Protein AF-A0A4P9ZA96-F1 (afdb_monomer)

Organism: NCBI:txid27322

Radius of gyration: 20.65 Å; Cα contacts (8 Å, |Δi|>4): 588; chains: 1; bounding box: 55×44×56 Å

InterPro domains:
  IPR009075 Acyl-CoA dehydrogenase/oxidase, C-terminal [PF00441] (233-325)
  IPR009100 Acyl-CoA dehydrogenase/oxidase, N-terminal and middle domain superfamily [SSF56645] (12-216)
  IPR013786 Acyl-CoA dehydrogenase/oxidase, N-terminal [PF02771] (22-122)
  IPR036250 Acyl-CoA dehydrogenase-like, C-terminal [SSF47203] (232-332)
  IPR037069 Acyl-CoA dehydrogenase/oxidase, N-terminal domain superfamily [G3DSA:1.10.540.10] (9-124)
  IPR046373 Acyl-CoA oxidase/dehydrogenase, middle domain superfamily [G3DSA:2.40.110.10] (144-220)

Mean predicted aligned error: 9.17 Å

Structure (mmCIF, N/CA/C/O backbone):
data_AF-A0A4P9ZA96-F1
#
_entry.id   AF-A0A4P9ZA96-F1
#
loop_
_atom_site.group_PDB
_atom_site.id
_atom_site.type_symbol
_atom_site.label_atom_id
_atom_site.label_alt_id
_atom_site.label_comp_id
_atom_site.label_asym_id
_atom_site.label_entity_id
_atom_site.label_seq_id
_atom_site.pdbx_PDB_ins_code
_atom_site.Cartn_x
_atom_site.Cartn_y
_atom_site.Cartn_z
_atom_site.occupancy
_atom_site.B_iso_or_equiv
_atom_site.auth_seq_id
_atom_site.auth_comp_id
_atom_site.auth_asym_id
_atom_site.auth_atom_id
_atom_site.pdbx_PDB_model_num
ATOM 1 N N . MET A 1 1 ? -19.018 6.480 16.656 1.00 56.66 1 MET A N 1
ATOM 2 C CA . MET A 1 1 ? -18.433 7.708 16.069 1.00 56.66 1 MET A CA 1
ATOM 3 C C . MET A 1 1 ? -16.968 7.413 15.800 1.00 56.66 1 MET A C 1
ATOM 5 O O . MET A 1 1 ? -16.338 6.853 16.686 1.00 56.66 1 MET A O 1
ATOM 9 N N . TYR A 1 2 ? -16.464 7.694 14.596 1.00 69.62 2 TYR A N 1
ATOM 10 C CA . TYR A 1 2 ? -15.054 7.450 14.264 1.00 69.62 2 TYR A CA 1
ATOM 11 C C . TYR A 1 2 ? -14.137 8.313 15.151 1.00 69.62 2 TYR A C 1
ATOM 13 O O . TYR A 1 2 ? -14.515 9.463 15.413 1.00 69.62 2 TYR A O 1
ATOM 21 N N . PRO A 1 3 ? -12.987 7.802 15.632 1.00 76.50 3 PRO A N 1
ATOM 22 C CA . PRO A 1 3 ? -12.114 8.569 16.513 1.00 76.50 3 PRO A CA 1
ATOM 23 C C . PRO A 1 3 ? -11.642 9.871 15.842 1.00 76.50 3 PRO A C 1
ATOM 25 O O . PRO A 1 3 ? -11.448 9.905 14.625 1.00 76.50 3 PRO A O 1
ATOM 28 N N . PRO A 1 4 ? -11.498 10.973 16.598 1.00 85.06 4 PRO A N 1
ATOM 29 C CA . PRO A 1 4 ? -10.864 12.181 16.092 1.00 85.06 4 PRO A CA 1
ATOM 30 C C . PRO A 1 4 ? -9.347 11.984 15.962 1.00 85.06 4 PRO A C 1
ATOM 32 O O . PRO A 1 4 ? -8.766 11.074 16.553 1.00 85.06 4 PRO A O 1
ATOM 35 N N . ILE A 1 5 ? -8.693 12.896 15.242 1.00 87.31 5 ILE A N 1
ATOM 36 C CA . ILE A 1 5 ? -7.228 12.945 15.169 1.00 87.31 5 ILE A CA 1
ATOM 37 C C . ILE A 1 5 ? -6.672 13.089 16.593 1.00 87.31 5 ILE A C 1
ATOM 39 O O . ILE A 1 5 ? -7.161 13.952 17.334 1.00 87.31 5 ILE A O 1
ATOM 43 N N . PRO A 1 6 ? -5.652 12.306 16.995 1.00 92.06 6 PRO A N 1
ATOM 44 C CA . PRO A 1 6 ? -5.123 12.408 18.346 1.00 92.06 6 PRO A CA 1
ATOM 45 C C . PRO A 1 6 ? -4.593 13.817 18.620 1.00 92.06 6 PRO A C 1
ATOM 47 O O . PRO A 1 6 ? -3.881 14.396 17.797 1.00 92.06 6 PRO A O 1
ATOM 50 N N . ALA A 1 7 ? -4.917 14.363 19.795 1.00 93.12 7 ALA A N 1
ATOM 51 C CA . ALA A 1 7 ? -4.727 15.782 20.113 1.00 93.12 7 ALA A CA 1
ATOM 52 C C . ALA A 1 7 ? -3.290 16.291 19.887 1.00 93.12 7 ALA A C 1
ATOM 54 O O . ALA A 1 7 ? -3.093 17.414 19.434 1.00 93.12 7 ALA A O 1
ATOM 55 N N . ILE A 1 8 ? -2.281 15.447 20.123 1.00 95.31 8 ILE A N 1
ATOM 56 C CA . ILE A 1 8 ? -0.861 15.775 19.911 1.00 95.31 8 ILE A CA 1
ATOM 57 C C . ILE A 1 8 ? -0.501 16.063 18.438 1.00 95.31 8 ILE A C 1
ATOM 59 O O . ILE A 1 8 ? 0.518 16.696 18.155 1.00 95.31 8 ILE A O 1
ATOM 63 N N . PHE A 1 9 ? -1.329 15.619 17.489 1.00 94.69 9 PHE A N 1
ATOM 64 C CA . PHE A 1 9 ? -1.164 15.881 16.060 1.00 94.69 9 PHE A CA 1
ATOM 65 C C . PHE A 1 9 ? -2.109 16.970 15.540 1.00 94.69 9 PHE A C 1
ATOM 67 O O . PHE A 1 9 ? -1.958 17.359 14.388 1.00 94.69 9 PHE A O 1
ATOM 74 N N . ALA A 1 10 ? -3.035 17.499 16.351 1.00 91.31 10 ALA A N 1
ATOM 75 C CA . ALA A 1 10 ? -4.055 18.449 15.895 1.00 91.31 10 ALA A CA 1
ATOM 76 C C . ALA A 1 10 ? -3.451 19.705 15.240 1.00 91.31 10 ALA A C 1
ATOM 78 O O . ALA A 1 10 ? -3.876 20.108 14.162 1.00 91.31 10 ALA A O 1
ATOM 79 N N . GLU A 1 11 ? -2.396 20.269 15.831 1.00 93.12 11 GLU A N 1
ATOM 80 C CA . GLU A 1 11 ? -1.694 21.447 15.292 1.00 93.12 11 GLU A CA 1
ATOM 81 C C . GLU A 1 11 ? -0.844 21.147 14.045 1.00 93.12 11 GLU A C 1
ATOM 83 O O . GLU A 1 11 ? -0.317 22.057 13.409 1.00 93.12 11 GLU A O 1
ATOM 88 N N . LYS A 1 12 ? -0.684 19.869 13.685 1.00 93.00 12 LYS A N 1
ATOM 89 C CA . LYS A 1 12 ? 0.083 19.427 12.511 1.00 93.00 12 LYS A CA 1
ATOM 90 C C . LYS A 1 12 ? -0.802 19.218 11.283 1.00 93.00 12 LYS A C 1
ATOM 92 O O . LYS A 1 12 ? -0.295 18.839 10.232 1.00 93.00 12 LYS A O 1
ATOM 97 N N . ILE A 1 13 ? -2.106 19.445 11.423 1.00 93.25 13 ILE A N 1
ATOM 98 C CA . ILE A 1 13 ? -3.091 19.310 10.357 1.00 93.25 13 ILE A CA 1
ATOM 99 C C . ILE A 1 13 ? -3.359 20.683 9.755 1.00 93.25 13 ILE A C 1
ATOM 101 O O . ILE A 1 13 ? -3.811 21.600 10.440 1.00 93.25 13 ILE A O 1
ATOM 105 N N . SER A 1 14 ? -3.107 20.833 8.457 1.00 92.75 14 SER A N 1
ATOM 106 C CA . SER A 1 14 ? -3.454 22.058 7.745 1.00 92.75 14 SER A CA 1
ATOM 107 C C . SER A 1 14 ? -4.975 22.206 7.576 1.00 92.75 14 SER A C 1
ATOM 109 O O . SER A 1 14 ? -5.697 21.206 7.515 1.00 92.75 14 SER A O 1
ATOM 111 N N . PRO A 1 15 ? -5.493 23.438 7.403 1.00 90.81 15 PRO A N 1
ATOM 112 C CA . PRO A 1 15 ? -6.904 23.650 7.072 1.00 90.81 15 PRO A CA 1
ATOM 113 C C . PRO A 1 15 ? -7.349 22.902 5.806 1.00 90.81 15 PRO A C 1
ATOM 115 O O . PRO A 1 15 ? -8.464 22.387 5.749 1.00 90.81 15 PRO A O 1
ATOM 118 N N . ALA A 1 16 ? -6.462 22.796 4.810 1.00 88.69 16 ALA A N 1
ATOM 119 C CA . ALA A 1 16 ? -6.721 22.047 3.583 1.00 88.69 16 ALA A CA 1
ATOM 120 C C . ALA A 1 16 ? -6.867 20.540 3.853 1.00 88.69 16 ALA A C 1
ATOM 122 O O . ALA A 1 16 ? -7.801 19.912 3.350 1.00 88.69 16 ALA A O 1
ATOM 123 N N . ALA A 1 17 ? -5.994 19.962 4.685 1.00 89.81 17 ALA A N 1
ATOM 124 C CA . ALA A 1 17 ? -6.117 18.567 5.096 1.00 89.81 17 ALA A CA 1
ATOM 125 C C . ALA A 1 17 ? -7.371 18.326 5.942 1.00 89.81 17 ALA A C 1
ATOM 127 O O . ALA A 1 17 ? -8.047 17.328 5.728 1.00 89.81 17 ALA A O 1
ATOM 128 N N . ALA A 1 18 ? -7.736 19.251 6.835 1.00 89.06 18 ALA A N 1
ATOM 129 C CA . ALA A 1 18 ? -8.959 19.154 7.632 1.00 89.06 18 ALA A CA 1
ATOM 130 C C . ALA A 1 18 ? -10.232 19.099 6.766 1.00 89.06 18 ALA A C 1
ATOM 132 O O . ALA A 1 18 ? -11.093 18.251 7.002 1.00 89.06 18 ALA A O 1
ATOM 133 N N . ALA A 1 19 ? -10.331 19.955 5.742 1.00 87.12 19 ALA A N 1
ATOM 134 C CA . ALA A 1 19 ? -11.425 19.902 4.771 1.00 87.12 19 ALA A CA 1
ATOM 135 C C . ALA A 1 19 ? -11.422 18.570 4.001 1.00 87.12 19 ALA A C 1
ATOM 137 O O . ALA A 1 19 ? -12.429 17.868 3.952 1.00 87.12 19 ALA A O 1
ATOM 138 N N . THR A 1 20 ? -10.249 18.162 3.514 1.00 86.25 20 THR A N 1
ATOM 139 C CA . THR A 1 20 ? -10.085 16.907 2.768 1.00 86.25 20 THR A CA 1
ATOM 140 C C . THR A 1 20 ? -10.403 15.676 3.622 1.00 86.25 20 THR A C 1
ATOM 142 O O . THR A 1 20 ? -10.914 14.689 3.105 1.00 86.25 20 THR A O 1
ATOM 145 N N . PHE A 1 21 ? -10.159 15.704 4.936 1.00 87.44 21 PHE A N 1
ATOM 146 C CA . PHE A 1 21 ? -10.568 14.625 5.837 1.00 87.44 21 PHE A CA 1
ATOM 147 C C . PHE A 1 21 ? -12.080 14.469 5.901 1.00 87.44 21 PHE A C 1
ATOM 149 O O . PHE A 1 21 ? -12.567 13.339 5.900 1.00 87.44 21 PHE A O 1
ATOM 156 N N . ALA A 1 22 ? -12.818 15.579 5.957 1.00 84.94 22 ALA A N 1
ATOM 157 C CA . ALA A 1 22 ? -14.273 15.537 5.949 1.00 84.94 22 ALA A CA 1
ATOM 158 C C . ALA A 1 22 ? -14.790 14.934 4.634 1.00 84.94 22 ALA A C 1
ATOM 160 O O . ALA A 1 22 ? -15.628 14.034 4.678 1.00 84.94 22 ALA A O 1
ATOM 161 N N . ASP A 1 23 ? -14.219 15.350 3.501 1.00 84.00 23 ASP A N 1
ATOM 162 C CA . ASP A 1 23 ? -14.572 14.832 2.175 1.00 84.00 23 ASP A CA 1
ATOM 163 C C . ASP A 1 23 ? -14.202 13.352 2.015 1.00 84.00 23 ASP A C 1
ATOM 165 O O . ASP A 1 23 ? -15.006 12.555 1.537 1.00 84.00 23 ASP A O 1
ATOM 169 N N . CYS A 1 24 ? -13.008 12.955 2.465 1.00 84.19 24 CYS A N 1
ATOM 170 C CA . CYS A 1 24 ? -12.539 11.571 2.447 1.00 84.19 24 CYS A CA 1
ATOM 171 C C . CYS A 1 24 ? -13.438 10.675 3.304 1.00 84.19 24 CYS A C 1
ATOM 173 O O . CYS A 1 24 ? -13.851 9.602 2.864 1.00 84.19 24 CYS A O 1
ATOM 175 N N . ARG A 1 25 ? -13.798 11.133 4.509 1.00 85.81 25 ARG A N 1
ATOM 176 C CA . ARG A 1 25 ? -14.726 10.414 5.382 1.00 85.81 25 ARG A CA 1
ATOM 177 C C . ARG A 1 25 ? -16.093 10.260 4.721 1.00 85.81 25 ARG A C 1
ATOM 179 O O . ARG A 1 25 ? -16.584 9.140 4.667 1.00 85.81 25 ARG A O 1
ATOM 186 N N . ALA A 1 26 ? -16.672 11.343 4.201 1.00 85.25 26 ALA A N 1
ATOM 187 C CA . ALA A 1 26 ? -17.969 11.305 3.528 1.00 85.25 26 ALA A CA 1
ATOM 188 C C . ALA A 1 26 ? -17.939 10.390 2.296 1.00 85.25 26 ALA A C 1
ATOM 190 O O . ALA A 1 26 ? -18.833 9.579 2.099 1.00 85.25 26 ALA A O 1
ATOM 191 N N . PHE A 1 27 ? -16.875 10.437 1.494 1.00 82.19 27 PHE A N 1
ATOM 192 C CA . PHE A 1 27 ? -16.719 9.539 0.352 1.00 82.19 27 PHE A CA 1
ATOM 193 C C . PHE A 1 27 ? -16.692 8.066 0.763 1.00 82.19 27 PHE A C 1
ATOM 195 O O . PHE A 1 27 ? -17.396 7.248 0.171 1.00 82.19 27 PHE A O 1
ATOM 202 N N . VAL A 1 28 ? -15.909 7.725 1.788 1.00 84.06 28 VAL A N 1
ATOM 203 C CA . VAL A 1 28 ? -15.823 6.344 2.266 1.00 84.06 28 VAL A CA 1
ATOM 204 C C . VAL A 1 28 ? -17.154 5.889 2.864 1.00 84.06 28 VAL A C 1
ATOM 206 O O . VAL A 1 28 ? -17.615 4.796 2.548 1.00 84.06 28 VAL A O 1
ATOM 209 N N . GLU A 1 29 ? -17.772 6.708 3.716 1.00 85.19 29 GLU A N 1
ATOM 210 C CA . GLU A 1 29 ? -18.990 6.348 4.451 1.00 85.19 29 GLU A CA 1
ATOM 211 C C . GLU A 1 29 ? -20.236 6.322 3.564 1.00 85.19 29 GLU A C 1
ATOM 213 O O . GLU A 1 29 ? -21.010 5.369 3.639 1.00 85.19 29 GLU A O 1
ATOM 218 N N . ASP A 1 30 ? -20.395 7.310 2.685 1.00 83.38 30 ASP A N 1
ATOM 219 C CA . ASP A 1 30 ? -21.616 7.491 1.898 1.00 83.38 30 ASP A CA 1
ATOM 220 C C . ASP A 1 30 ? -21.543 6.821 0.520 1.00 83.38 30 ASP A C 1
ATOM 222 O O . ASP A 1 30 ? -22.574 6.645 -0.131 1.00 83.38 30 ASP A O 1
ATOM 226 N N . TYR A 1 31 ? -20.341 6.472 0.043 1.00 77.38 31 TYR A N 1
ATOM 227 C CA . TYR A 1 31 ? -20.145 5.961 -1.315 1.00 77.38 31 TYR A CA 1
ATOM 228 C C . TYR A 1 31 ? -19.420 4.615 -1.354 1.00 77.38 31 TYR A C 1
ATOM 230 O O . TYR A 1 31 ? -19.970 3.651 -1.883 1.00 77.38 31 TYR A O 1
ATOM 238 N N . CYS A 1 32 ? -18.221 4.513 -0.776 1.00 80.81 32 CYS A N 1
ATOM 239 C CA . CYS A 1 32 ? -17.407 3.299 -0.891 1.00 80.81 32 CYS A CA 1
ATOM 240 C C . CYS A 1 32 ? -17.970 2.123 -0.084 1.00 80.81 32 CYS A C 1
ATOM 242 O O . CYS A 1 32 ? -18.198 1.051 -0.636 1.00 80.81 32 CYS A O 1
ATOM 244 N N . LEU A 1 33 ? -18.261 2.315 1.208 1.00 80.56 33 LEU A N 1
ATOM 245 C CA . LEU A 1 33 ? -18.786 1.241 2.060 1.00 80.56 33 LEU A CA 1
ATOM 246 C C . LEU A 1 33 ? -20.130 0.678 1.556 1.00 80.56 33 LEU A C 1
ATOM 248 O O . LEU A 1 33 ? -20.271 -0.547 1.528 1.00 80.56 33 LEU A O 1
ATOM 252 N N . PRO A 1 34 ? -21.104 1.499 1.107 1.00 82.00 34 PRO A N 1
ATOM 253 C CA . PRO A 1 34 ? -22.305 0.974 0.459 1.00 82.00 34 PRO A CA 1
ATOM 254 C C . PRO A 1 34 ? -22.001 0.219 -0.843 1.00 82.00 34 PRO A C 1
ATOM 256 O O . PRO A 1 34 ? -22.600 -0.829 -1.100 1.00 82.00 34 PRO A O 1
ATOM 259 N N . ALA A 1 35 ? -21.057 0.723 -1.647 1.00 76.94 35 ALA A N 1
ATOM 260 C CA . ALA A 1 35 ? -20.679 0.118 -2.920 1.00 76.94 35 ALA A CA 1
ATOM 261 C C . ALA A 1 35 ? -19.920 -1.205 -2.761 1.00 76.94 35 ALA A C 1
ATOM 263 O O . ALA A 1 35 ? -20.035 -2.045 -3.644 1.00 76.94 35 ALA A O 1
ATOM 264 N N . ASP A 1 36 ? -19.206 -1.439 -1.657 1.00 77.69 36 ASP A N 1
ATOM 265 C CA . ASP A 1 36 ? -18.396 -2.649 -1.457 1.00 77.69 36 ASP A CA 1
ATOM 266 C C . ASP A 1 36 ? -19.213 -3.936 -1.630 1.00 77.69 36 ASP A C 1
ATOM 268 O O . ASP A 1 36 ? -18.787 -4.863 -2.317 1.00 77.69 36 ASP A O 1
ATOM 272 N N . SER A 1 37 ? -20.415 -3.987 -1.049 1.00 74.25 37 SER A N 1
ATOM 273 C CA . SER A 1 37 ? -21.291 -5.161 -1.161 1.00 74.25 37 SER A CA 1
ATOM 274 C C . SER A 1 37 ? -21.760 -5.406 -2.598 1.00 74.25 37 SER A C 1
ATOM 276 O O . SER A 1 37 ? -21.775 -6.547 -3.058 1.00 74.25 37 SER A O 1
ATOM 278 N N . PHE A 1 38 ? -22.094 -4.333 -3.316 1.00 74.44 38 PHE A N 1
ATOM 279 C CA . PHE A 1 38 ? -22.538 -4.386 -4.702 1.00 74.44 38 PHE A CA 1
ATOM 280 C C . PHE A 1 38 ? -21.384 -4.763 -5.635 1.00 74.44 38 PHE A C 1
ATOM 282 O O . PHE A 1 38 ? -21.517 -5.703 -6.411 1.00 74.44 38 PHE A O 1
ATOM 289 N N . PHE A 1 39 ? -20.228 -4.115 -5.479 1.00 75.25 39 PHE A N 1
ATOM 290 C CA . PHE A 1 39 ? -18.995 -4.423 -6.196 1.00 75.25 39 PHE A CA 1
ATOM 291 C C . PHE A 1 39 ? -18.658 -5.909 -6.078 1.00 75.25 39 PHE A C 1
ATOM 293 O O . PHE A 1 39 ? -18.508 -6.585 -7.088 1.00 75.25 39 PHE A O 1
ATOM 300 N N . LEU A 1 40 ? -18.638 -6.455 -4.857 1.00 75.12 40 LEU A N 1
ATOM 301 C CA . LEU A 1 40 ? -18.326 -7.867 -4.628 1.00 75.12 40 LEU A CA 1
ATOM 302 C C . LEU A 1 40 ? -19.340 -8.828 -5.274 1.00 75.12 40 LEU A C 1
ATOM 304 O O . LEU A 1 40 ? -18.945 -9.909 -5.711 1.00 75.12 40 LEU A O 1
ATOM 308 N N . GLN A 1 41 ? -20.622 -8.451 -5.345 1.00 75.56 41 GLN A N 1
ATOM 309 C CA . GLN A 1 41 ? -21.673 -9.234 -6.013 1.00 75.56 41 GLN A CA 1
ATOM 310 C C . GLN A 1 41 ? -21.591 -9.169 -7.542 1.00 75.56 41 GLN A C 1
ATOM 312 O O . GLN A 1 41 ? -22.003 -10.115 -8.210 1.00 75.56 41 GLN A O 1
ATOM 317 N N . GLN A 1 42 ? -21.077 -8.071 -8.098 1.00 76.00 42 GLN A N 1
ATOM 318 C CA . GLN A 1 42 ? -20.905 -7.906 -9.541 1.00 76.00 42 GLN A CA 1
ATOM 319 C C . GLN A 1 42 ? -19.747 -8.731 -10.099 1.00 76.00 42 GLN A C 1
ATOM 321 O O . GLN A 1 42 ? -19.732 -9.015 -11.295 1.00 76.00 42 GLN A O 1
ATOM 326 N N . ILE A 1 43 ? -18.795 -9.140 -9.254 1.00 77.19 43 ILE A N 1
ATOM 327 C CA . ILE A 1 43 ? -17.678 -9.960 -9.707 1.00 77.19 43 ILE A CA 1
ATOM 328 C C . ILE A 1 43 ? -18.209 -11.336 -10.132 1.00 77.19 43 ILE A C 1
ATOM 330 O O . ILE A 1 43 ? -18.586 -12.164 -9.295 1.00 77.19 43 ILE A O 1
ATOM 334 N N . SER A 1 44 ? -18.177 -11.593 -11.440 1.00 79.25 44 SER A N 1
ATOM 335 C CA . SER A 1 44 ? -18.641 -12.841 -12.049 1.00 79.25 44 SER A CA 1
ATOM 336 C C . SER A 1 44 ? -18.019 -14.079 -11.395 1.00 79.25 44 SER A C 1
ATOM 338 O O . SER A 1 44 ? -16.857 -14.069 -10.996 1.00 79.25 44 SER A O 1
ATOM 340 N N . THR A 1 45 ? -18.773 -15.171 -11.276 1.00 80.88 45 THR A N 1
ATOM 341 C CA . THR A 1 45 ? -18.245 -16.476 -10.835 1.00 80.88 45 THR A CA 1
ATOM 342 C C . THR A 1 45 ? -17.601 -17.266 -11.975 1.00 80.88 45 THR A C 1
ATOM 344 O O . THR A 1 45 ? -16.949 -18.275 -11.717 1.00 80.88 45 THR A O 1
ATOM 347 N N . ASP A 1 46 ? -17.761 -16.809 -13.221 1.00 82.19 46 ASP A N 1
ATOM 348 C CA . ASP A 1 46 ? -17.096 -17.367 -14.397 1.00 82.19 46 ASP A CA 1
ATOM 349 C C . ASP A 1 46 ? -15.602 -16.992 -14.367 1.00 82.19 46 ASP A C 1
ATOM 351 O O . ASP A 1 46 ? -15.281 -15.799 -14.461 1.00 82.19 46 ASP A O 1
ATOM 355 N N . PRO A 1 47 ? -14.680 -17.974 -14.272 1.00 78.19 47 PRO A N 1
ATOM 356 C CA . PRO A 1 47 ? -13.243 -17.721 -14.223 1.00 78.19 47 PRO A CA 1
ATOM 357 C C . PRO A 1 47 ? -12.707 -16.854 -15.369 1.00 78.19 47 PRO A C 1
ATOM 359 O O . PRO A 1 47 ? -11.700 -16.180 -15.177 1.00 78.19 47 PRO A O 1
ATOM 362 N N . GLU A 1 48 ? -13.349 -16.838 -16.543 1.00 75.69 48 GLU A N 1
ATOM 363 C CA . GLU A 1 48 ? -12.887 -16.050 -17.695 1.00 75.69 48 GLU A CA 1
ATOM 364 C C . GLU A 1 48 ? -13.387 -14.597 -17.698 1.00 75.69 48 GLU A C 1
ATOM 366 O O . GLU A 1 48 ? -12.743 -13.721 -18.290 1.00 75.69 48 GLU A O 1
ATOM 371 N N . ARG A 1 49 ? -14.533 -14.326 -17.060 1.00 78.50 49 ARG A N 1
ATOM 372 C CA . ARG A 1 49 ? -15.174 -12.992 -17.032 1.00 78.50 49 ARG A CA 1
ATOM 373 C C . ARG A 1 49 ? -14.876 -12.218 -15.762 1.00 78.50 49 ARG A C 1
ATOM 375 O O . ARG A 1 49 ? -14.768 -10.997 -15.806 1.00 78.50 49 ARG A O 1
ATOM 382 N N . ARG A 1 50 ? -14.664 -12.937 -14.660 1.00 80.25 50 ARG A N 1
ATOM 383 C CA . ARG A 1 50 ? -14.348 -12.417 -13.323 1.00 80.25 50 ARG A CA 1
ATOM 384 C C . ARG A 1 50 ? -13.222 -11.372 -13.312 1.00 80.25 50 ARG A C 1
ATOM 386 O O . ARG A 1 50 ? -13.240 -10.471 -12.484 1.00 80.25 50 ARG A O 1
ATOM 393 N N . TRP A 1 51 ? -12.278 -11.465 -14.249 1.00 76.38 51 TRP A N 1
ATOM 394 C CA . TRP A 1 51 ? -11.120 -10.568 -14.375 1.00 76.38 51 TRP A CA 1
ATOM 395 C C . TRP A 1 51 ? -11.331 -9.374 -15.310 1.00 76.38 51 TRP A C 1
ATOM 397 O O . TRP A 1 51 ? -10.467 -8.516 -15.394 1.00 76.38 51 TRP A O 1
ATOM 407 N N . LYS A 1 52 ? -12.446 -9.316 -16.045 1.00 68.25 52 LYS A N 1
ATOM 408 C CA . LYS A 1 52 ? -12.692 -8.305 -17.090 1.00 68.25 52 LYS A CA 1
ATOM 409 C C . LYS A 1 52 ? -13.771 -7.295 -16.710 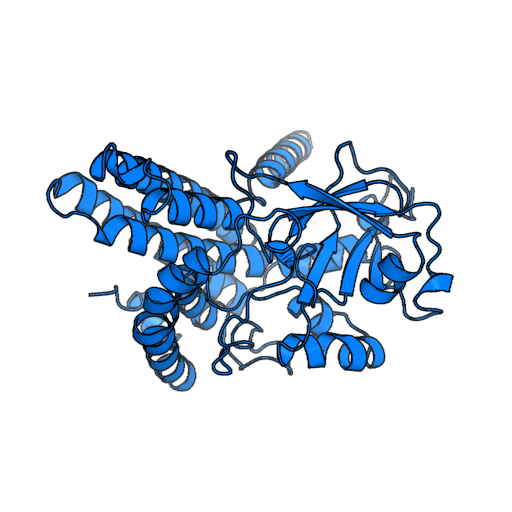1.00 68.25 52 LYS A C 1
ATOM 411 O O . LYS A 1 52 ? -13.929 -6.292 -17.396 1.00 68.25 52 LYS A O 1
ATOM 416 N N . GLU A 1 53 ? -14.523 -7.575 -15.652 1.00 55.91 53 GLU A N 1
ATOM 417 C CA . GLU A 1 53 ? -15.737 -6.854 -15.286 1.00 55.91 53 GLU A CA 1
ATOM 418 C C . GLU A 1 53 ? -15.597 -6.288 -13.869 1.00 55.91 53 GLU A C 1
ATOM 420 O O . GLU A 1 53 ? -15.931 -6.966 -12.902 1.00 55.91 53 GLU A O 1
ATOM 425 N N . ALA A 1 54 ? -15.108 -5.050 -13.743 1.00 53.34 54 ALA A N 1
ATOM 426 C CA . ALA A 1 54 ? -15.553 -4.141 -12.686 1.00 53.34 54 ALA A CA 1
ATOM 427 C C . ALA A 1 54 ? -15.139 -2.694 -12.997 1.00 53.34 54 ALA A C 1
ATOM 429 O O . ALA A 1 54 ? -13.951 -2.394 -13.098 1.00 53.34 54 ALA A O 1
ATOM 430 N N . ASP A 1 55 ? -16.116 -1.791 -13.069 1.00 50.16 55 ASP A N 1
ATOM 431 C CA . ASP A 1 55 ? -15.862 -0.357 -12.941 1.00 50.16 55 ASP A CA 1
ATOM 432 C C . ASP A 1 55 ? -15.906 -0.007 -11.450 1.00 50.16 55 ASP A C 1
ATOM 434 O O . ASP A 1 55 ? -16.966 -0.045 -10.821 1.00 50.16 55 ASP A O 1
ATOM 438 N N . ALA A 1 56 ? -14.757 0.329 -10.863 1.00 49.47 56 ALA A N 1
ATOM 439 C CA . ALA A 1 56 ? -14.729 0.952 -9.545 1.00 49.47 56 ALA A CA 1
ATOM 440 C C . ALA A 1 56 ? -15.036 2.454 -9.705 1.00 49.47 56 ALA A C 1
ATOM 442 O O . ALA A 1 56 ? -14.335 3.143 -10.452 1.00 49.47 56 ALA A O 1
ATOM 443 N N . PRO A 1 57 ? -16.052 3.009 -9.022 1.00 43.34 57 PRO A N 1
ATOM 444 C CA . PRO A 1 57 ? -16.338 4.435 -9.112 1.00 43.34 57 PRO A CA 1
ATOM 445 C C . PRO A 1 57 ? -15.177 5.281 -8.563 1.00 43.34 57 PRO A C 1
ATOM 447 O O . PRO A 1 57 ? -14.790 5.126 -7.404 1.00 43.34 57 PRO A O 1
ATOM 450 N N . SER A 1 58 ? -14.659 6.237 -9.341 1.00 50.47 58 SER A N 1
ATOM 451 C CA . SER A 1 58 ? -13.669 7.213 -8.864 1.00 50.47 58 SER A CA 1
ATOM 452 C C . SER A 1 58 ? -14.291 8.617 -8.756 1.00 50.47 58 SER A C 1
ATOM 454 O O . SER A 1 58 ? -14.869 9.144 -9.702 1.00 50.47 58 SER A O 1
ATOM 456 N N . ARG A 1 59 ? -14.208 9.254 -7.575 1.00 48.66 59 ARG A N 1
ATOM 457 C CA . ARG A 1 59 ? -14.659 10.650 -7.335 1.00 48.66 59 ARG A CA 1
ATOM 458 C C . ARG A 1 59 ? -13.505 11.666 -7.322 1.00 48.66 59 ARG A C 1
ATO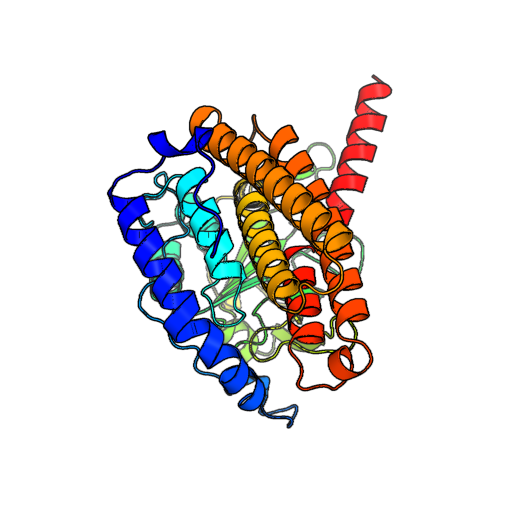M 460 O O . ARG A 1 59 ? -13.503 12.595 -6.526 1.00 48.66 59 ARG A O 1
ATOM 467 N N . GLY A 1 60 ? -12.473 11.480 -8.147 1.00 51.00 60 GLY A N 1
ATOM 468 C CA . GLY A 1 60 ? -11.316 12.394 -8.165 1.00 51.00 60 GLY A CA 1
ATOM 469 C C . GLY A 1 60 ? -10.441 12.363 -6.896 1.00 51.00 60 GLY A C 1
ATOM 470 O O . GLY A 1 60 ? -9.493 13.131 -6.782 1.00 51.00 60 GLY A O 1
ATOM 471 N N . LEU A 1 61 ? -10.697 11.439 -5.963 1.00 56.62 61 LEU A N 1
ATOM 472 C CA . LEU A 1 61 ? -9.911 11.215 -4.736 1.00 56.62 61 LEU A CA 1
ATOM 473 C C . LEU A 1 61 ? -8.714 10.268 -4.959 1.00 56.62 61 LEU A C 1
ATOM 475 O O . LEU A 1 61 ? -8.152 9.708 -4.018 1.00 56.62 61 LEU A O 1
ATOM 479 N N . TRP A 1 62 ? -8.330 10.078 -6.222 1.00 59.50 62 TRP A N 1
ATOM 480 C CA . TRP A 1 62 ? -7.342 9.097 -6.670 1.00 59.50 62 TRP A CA 1
ATOM 481 C C . TRP A 1 62 ? -5.893 9.497 -6.338 1.00 59.50 62 TRP A C 1
ATOM 483 O O . TRP A 1 62 ? -5.038 8.635 -6.174 1.00 59.50 62 TRP A O 1
ATOM 493 N N . ASN A 1 63 ? -5.616 10.793 -6.140 1.00 61.84 63 ASN A N 1
ATOM 494 C CA . ASN A 1 63 ? -4.252 11.328 -6.025 1.00 61.84 63 ASN A CA 1
ATOM 495 C C . ASN A 1 63 ? -3.973 12.103 -4.714 1.00 61.84 63 ASN A C 1
ATOM 497 O O . ASN A 1 63 ? -3.288 13.124 -4.694 1.00 61.84 63 ASN A O 1
ATOM 501 N N . MET A 1 64 ? -4.504 11.635 -3.581 1.00 63.22 64 MET A N 1
ATOM 502 C CA . MET A 1 64 ? -4.229 12.267 -2.273 1.00 63.22 64 MET A CA 1
ATOM 503 C C . MET A 1 64 ? -2.923 11.789 -1.620 1.00 63.22 64 MET A C 1
ATOM 505 O O . MET A 1 64 ? -2.477 12.363 -0.633 1.00 63.22 64 MET A O 1
ATOM 509 N N . PHE A 1 65 ? -2.317 10.723 -2.144 1.00 63.66 65 PHE A N 1
ATOM 510 C CA . PHE A 1 65 ? -1.281 9.960 -1.445 1.00 63.66 65 PHE A CA 1
ATOM 511 C C . PHE A 1 65 ? 0.148 10.415 -1.680 1.00 63.66 65 PHE A C 1
ATOM 513 O O . PHE A 1 65 ? 1.038 9.964 -0.960 1.00 63.66 65 PHE A O 1
ATOM 520 N N . LEU A 1 66 ? 0.390 11.234 -2.704 1.00 64.00 66 LEU A N 1
ATOM 521 C CA . LEU A 1 66 ? 1.705 11.795 -2.973 1.00 64.00 66 LEU A CA 1
ATOM 522 C C . LEU A 1 66 ? 1.978 12.920 -1.962 1.00 64.00 66 LEU A C 1
ATOM 524 O O . LEU A 1 66 ? 1.275 13.937 -1.993 1.00 64.00 66 LEU A O 1
ATOM 528 N N . PRO A 1 67 ? 2.988 12.772 -1.077 1.00 61.50 67 PRO A N 1
ATOM 529 C CA . PRO A 1 67 ? 3.314 13.813 -0.114 1.00 61.50 67 PRO A CA 1
ATOM 530 C C . PRO A 1 67 ? 3.689 15.144 -0.776 1.00 61.50 67 PRO A C 1
ATOM 532 O O . PRO A 1 67 ? 4.134 15.167 -1.922 1.00 61.50 67 PRO A O 1
ATOM 535 N N . ARG A 1 68 ? 3.643 16.243 -0.014 1.00 67.75 68 ARG A N 1
ATOM 536 C CA . ARG A 1 68 ? 3.985 17.617 -0.434 1.00 67.75 68 ARG A CA 1
ATOM 537 C C . ARG A 1 68 ? 5.334 17.762 -1.134 1.00 67.75 68 ARG A C 1
ATOM 539 O O . ARG A 1 68 ? 5.549 18.713 -1.878 1.00 67.75 68 ARG A O 1
ATOM 546 N N . LEU A 1 69 ? 6.248 16.832 -0.883 1.00 63.25 69 LEU A N 1
ATOM 547 C CA . LEU A 1 69 ? 7.548 16.771 -1.541 1.00 63.25 69 LEU A CA 1
ATOM 548 C C . LEU A 1 69 ? 7.438 16.575 -3.068 1.00 63.25 69 LEU A C 1
ATOM 550 O O . LEU A 1 69 ? 8.364 16.923 -3.797 1.00 63.25 69 LEU A O 1
ATOM 554 N N . TYR A 1 70 ? 6.325 16.026 -3.553 1.00 69.44 70 TYR A N 1
ATOM 555 C CA . TYR A 1 70 ? 6.100 15.704 -4.957 1.00 69.44 70 TYR A CA 1
ATOM 556 C C . TYR A 1 70 ? 5.190 16.741 -5.613 1.00 69.44 70 TYR A C 1
ATOM 558 O O . TYR A 1 70 ? 4.097 17.022 -5.125 1.00 69.44 70 TYR A O 1
ATOM 566 N N . LYS A 1 71 ? 5.638 17.298 -6.745 1.00 74.81 71 LYS A N 1
ATOM 567 C CA . LYS A 1 71 ? 4.909 18.349 -7.480 1.00 74.81 71 LYS A CA 1
ATOM 568 C C . LYS A 1 71 ? 3.560 17.867 -8.003 1.00 74.81 71 LYS A C 1
ATOM 570 O O . LYS A 1 71 ? 2.649 18.664 -8.171 1.00 74.81 71 LYS A O 1
ATOM 575 N N . GLU A 1 72 ? 3.474 16.577 -8.293 1.00 75.94 72 GLU A N 1
ATOM 576 C CA . GLU A 1 72 ? 2.300 15.924 -8.852 1.00 75.94 72 GLU A CA 1
ATOM 577 C C . GLU A 1 72 ? 1.268 15.529 -7.776 1.00 75.94 72 GLU A C 1
ATOM 579 O O . GLU A 1 72 ? 0.205 15.017 -8.118 1.00 75.94 72 GLU A O 1
ATOM 584 N N . GLY A 1 73 ? 1.570 15.731 -6.486 1.00 73.69 73 GLY A N 1
ATOM 585 C CA . GLY A 1 73 ? 0.707 15.346 -5.369 1.00 73.69 73 GLY A CA 1
ATOM 586 C C . GLY A 1 73 ? -0.190 16.454 -4.830 1.00 73.69 73 GLY A C 1
ATOM 587 O O . GLY A 1 73 ? 0.043 17.638 -5.054 1.00 73.69 73 GLY A O 1
ATOM 588 N N . ALA A 1 74 ? -1.186 16.063 -4.033 1.00 75.75 74 ALA A N 1
ATOM 589 C CA . ALA A 1 74 ? -2.145 16.977 -3.404 1.00 75.75 74 ALA A CA 1
ATOM 590 C C . ALA A 1 74 ? -1.551 17.887 -2.305 1.00 75.75 74 ALA A C 1
ATOM 592 O O . ALA A 1 74 ? -2.251 18.734 -1.757 1.00 75.75 74 ALA A O 1
ATOM 593 N N . GLY A 1 75 ? -0.261 17.747 -1.980 1.00 81.62 75 GLY A N 1
ATOM 594 C CA . GLY A 1 75 ? 0.427 18.685 -1.091 1.00 81.62 75 GLY A CA 1
ATOM 595 C C . GLY A 1 75 ? 0.396 18.330 0.399 1.00 81.62 75 GLY A C 1
ATOM 596 O O . GLY A 1 75 ? 0.783 19.170 1.210 1.00 81.62 75 GLY A O 1
ATOM 597 N N . PHE A 1 76 ? -0.026 17.118 0.767 1.00 88.50 76 PHE A N 1
ATOM 598 C CA . PHE A 1 76 ? -0.162 16.688 2.165 1.00 88.50 76 PHE A CA 1
ATOM 599 C C . PHE A 1 76 ? 1.140 16.146 2.767 1.00 88.50 76 PHE A C 1
ATOM 601 O O . PHE A 1 76 ? 1.992 15.589 2.080 1.00 88.50 76 PHE A O 1
ATOM 608 N N . THR A 1 77 ? 1.315 16.293 4.072 1.00 91.12 77 THR A N 1
ATOM 609 C CA . THR A 1 77 ? 2.369 15.623 4.851 1.00 91.12 77 THR A CA 1
ATOM 610 C C . THR A 1 77 ? 2.088 14.122 5.006 1.00 91.12 77 THR A C 1
ATOM 612 O O . THR A 1 77 ? 0.983 13.653 4.720 1.00 91.12 77 THR A O 1
ATOM 615 N N . ASN A 1 78 ? 3.068 13.342 5.482 1.00 90.19 78 ASN A N 1
ATOM 616 C CA . ASN A 1 78 ? 2.839 11.926 5.791 1.00 90.19 78 ASN A CA 1
ATOM 617 C C . ASN A 1 78 ? 1.846 11.760 6.950 1.00 90.19 78 ASN A C 1
ATOM 619 O O . ASN A 1 78 ? 1.080 10.800 6.948 1.00 90.19 78 ASN A O 1
ATOM 623 N N . VAL A 1 79 ? 1.836 12.677 7.928 1.00 93.44 79 VAL A N 1
ATOM 624 C CA . VAL A 1 79 ? 0.821 12.701 9.001 1.00 93.44 79 VAL A CA 1
ATOM 625 C C . VAL A 1 79 ? -0.576 12.888 8.417 1.00 93.44 79 VAL A C 1
ATOM 627 O O . VAL A 1 79 ? -1.476 12.101 8.708 1.00 93.44 79 VAL A O 1
ATOM 630 N N . GLU A 1 80 ? -0.746 13.907 7.573 1.00 92.75 80 GLU A N 1
ATOM 631 C CA . GLU A 1 80 ? -2.041 14.232 6.978 1.00 92.75 80 GLU A CA 1
ATOM 632 C C . GLU A 1 80 ? -2.539 13.087 6.095 1.00 92.75 80 GLU A C 1
ATOM 634 O O . GLU A 1 80 ? -3.620 12.555 6.337 1.00 92.75 80 GLU A O 1
ATOM 639 N N . TYR A 1 81 ? -1.739 12.628 5.127 1.00 89.50 81 TYR A N 1
ATOM 640 C CA . TYR A 1 81 ? -2.169 11.524 4.272 1.00 89.50 81 TYR A CA 1
ATOM 641 C C . TYR A 1 81 ? -2.293 10.198 5.030 1.00 89.50 81 TYR A C 1
ATOM 643 O O . TYR A 1 81 ? -3.205 9.424 4.751 1.00 89.50 81 TYR A O 1
ATOM 651 N N . GLY A 1 82 ? -1.429 9.927 6.012 1.00 90.12 82 GLY A N 1
ATOM 652 C CA . GLY A 1 82 ? -1.526 8.733 6.848 1.00 90.12 82 GLY A CA 1
ATOM 653 C C . GLY A 1 82 ? -2.907 8.616 7.490 1.00 90.12 82 GLY A C 1
ATOM 654 O O . GLY A 1 82 ? -3.537 7.565 7.411 1.00 90.12 82 GLY A O 1
ATOM 655 N N . TYR A 1 83 ? -3.429 9.712 8.034 1.00 89.50 83 TYR A N 1
ATOM 656 C CA . TYR A 1 83 ? -4.775 9.722 8.598 1.00 89.50 83 TYR A CA 1
ATOM 657 C C . TYR A 1 83 ? -5.876 9.550 7.531 1.00 89.50 83 TYR A C 1
ATOM 659 O O . TYR A 1 83 ? -6.839 8.821 7.757 1.00 89.50 83 TYR A O 1
ATOM 667 N N . MET A 1 84 ? -5.713 10.111 6.322 1.00 89.25 84 MET A N 1
ATOM 668 C CA . MET A 1 84 ? -6.642 9.855 5.200 1.00 89.25 84 MET A CA 1
ATOM 669 C C . MET A 1 84 ? -6.632 8.375 4.808 1.00 89.25 84 MET A C 1
ATOM 671 O O . MET A 1 84 ? -7.679 7.788 4.546 1.00 89.25 84 MET A O 1
ATOM 675 N N . ALA A 1 85 ? -5.447 7.764 4.781 1.00 88.50 85 ALA A N 1
ATOM 676 C CA . ALA A 1 85 ? -5.255 6.364 4.441 1.00 88.50 85 ALA A CA 1
ATOM 677 C C . ALA A 1 85 ? -5.952 5.433 5.440 1.00 88.50 85 ALA A C 1
ATOM 679 O O . ALA A 1 85 ? -6.415 4.370 5.037 1.00 88.50 85 ALA A O 1
ATOM 680 N N . GLU A 1 86 ? -6.082 5.832 6.707 1.00 91.31 86 GLU A N 1
ATOM 681 C CA . GLU A 1 86 ? -6.874 5.099 7.697 1.00 91.31 86 GLU A CA 1
ATOM 682 C C . GLU A 1 86 ? -8.336 4.978 7.263 1.00 91.31 86 GLU A C 1
ATOM 684 O O . GLU A 1 86 ? -8.863 3.873 7.155 1.00 91.31 86 GLU A O 1
ATOM 689 N N . HIS A 1 87 ? -8.958 6.099 6.891 1.00 87.81 87 HIS A N 1
ATOM 690 C CA . HIS A 1 87 ? -10.327 6.108 6.382 1.00 87.81 87 HIS A CA 1
ATOM 691 C C . HIS A 1 87 ? -10.462 5.308 5.085 1.00 87.81 87 HIS A C 1
ATOM 693 O O . HIS A 1 87 ? -11.352 4.468 4.979 1.00 87.81 87 HIS A O 1
ATOM 699 N N . LEU A 1 88 ? -9.559 5.514 4.123 1.00 84.69 88 LEU A N 1
ATOM 700 C CA . LEU A 1 88 ? -9.578 4.793 2.846 1.00 84.69 88 LEU A CA 1
ATOM 701 C C . LEU A 1 88 ? -9.425 3.277 3.031 1.00 84.69 88 LEU A C 1
ATOM 703 O O . LEU A 1 88 ? -10.001 2.507 2.277 1.00 84.69 88 LEU A O 1
ATOM 707 N N . GLY A 1 89 ? -8.672 2.822 4.036 1.00 84.75 89 GLY A N 1
ATOM 708 C CA . GLY A 1 89 ? -8.483 1.394 4.306 1.00 84.75 89 GLY A CA 1
ATOM 709 C C . GLY A 1 89 ? -9.727 0.662 4.802 1.00 84.75 89 GLY A C 1
ATOM 710 O O . GLY A 1 89 ? -9.716 -0.560 4.877 1.00 84.75 89 GLY A O 1
ATOM 711 N N . ARG A 1 90 ? -10.799 1.386 5.133 1.00 85.25 90 ARG A N 1
ATOM 712 C CA . ARG A 1 90 ? -12.063 0.800 5.591 1.00 85.25 90 ARG A CA 1
ATOM 713 C C . ARG A 1 90 ? -12.849 0.114 4.472 1.00 85.25 90 ARG A C 1
ATOM 715 O O . ARG A 1 90 ? -13.781 -0.616 4.784 1.00 85.25 90 ARG A O 1
ATOM 722 N N . SER A 1 91 ? -12.521 0.378 3.210 1.00 80.31 91 SER A N 1
ATOM 723 C CA . SER A 1 91 ? -13.300 -0.075 2.062 1.00 80.31 91 SER A CA 1
ATOM 724 C C . SER A 1 91 ? -12.422 -0.712 0.989 1.00 80.31 91 SER A C 1
ATOM 726 O O . SER A 1 91 ? -11.284 -0.294 0.764 1.00 80.31 91 SER A O 1
ATOM 728 N N . VAL A 1 92 ? -12.967 -1.723 0.309 1.00 73.00 92 VAL A N 1
ATOM 729 C CA . VAL A 1 92 ? -12.271 -2.420 -0.784 1.00 73.00 92 VAL A CA 1
ATOM 730 C C . VAL A 1 92 ? -12.321 -1.647 -2.101 1.00 73.00 92 VAL A C 1
ATOM 732 O O . VAL A 1 92 ? -11.443 -1.833 -2.937 1.00 73.00 92 VAL A O 1
ATOM 735 N N . THR A 1 93 ? -13.304 -0.760 -2.270 1.00 67.25 93 THR A N 1
ATOM 736 C CA . THR A 1 93 ? -13.465 0.095 -3.459 1.00 67.25 93 THR A CA 1
ATOM 737 C C . THR A 1 93 ? -12.697 1.419 -3.366 1.00 67.25 93 THR A C 1
ATOM 739 O O . THR A 1 93 ? -12.708 2.216 -4.305 1.00 67.25 93 THR A O 1
ATOM 742 N N . ALA A 1 94 ? -12.004 1.680 -2.252 1.00 63.28 94 ALA A N 1
ATOM 743 C CA . ALA A 1 94 ? -11.228 2.900 -2.076 1.00 63.28 94 ALA A CA 1
ATOM 744 C C . ALA A 1 94 ? -9.931 2.902 -2.921 1.00 63.28 94 ALA A C 1
ATOM 746 O O . ALA A 1 94 ? -9.237 1.883 -2.984 1.00 63.28 94 ALA A O 1
ATOM 747 N N . PRO A 1 95 ? -9.525 4.060 -3.486 1.00 64.94 95 PRO A N 1
ATOM 748 C CA . PRO A 1 95 ? -8.321 4.183 -4.310 1.00 64.94 95 PRO A CA 1
ATOM 749 C C . PRO A 1 95 ? -7.038 3.663 -3.648 1.00 64.94 95 PRO A C 1
ATOM 751 O O . PRO A 1 95 ? -6.783 3.916 -2.459 1.00 64.94 95 PRO A O 1
ATOM 754 N N . ASP A 1 96 ? -6.188 2.993 -4.430 1.00 64.56 96 ASP A N 1
ATOM 755 C CA . ASP A 1 96 ? -4.845 2.573 -4.013 1.00 64.56 96 ASP A CA 1
ATOM 756 C C . ASP A 1 96 ? -3.759 3.528 -4.530 1.00 64.56 96 ASP A C 1
ATOM 758 O O . ASP A 1 96 ? -3.946 4.263 -5.493 1.00 64.56 96 ASP A O 1
ATOM 762 N N . THR A 1 97 ? -2.605 3.540 -3.866 1.00 65.38 97 THR A N 1
ATOM 763 C CA . THR A 1 97 ? -1.542 4.532 -4.106 1.00 65.38 97 THR A CA 1
ATOM 764 C C . THR A 1 97 ? -0.628 4.201 -5.290 1.00 65.38 97 THR A C 1
ATOM 766 O O . THR A 1 97 ? 0.230 5.007 -5.660 1.00 65.38 97 THR A O 1
ATOM 769 N N . GLY A 1 98 ? -0.800 3.023 -5.898 1.00 62.91 98 GLY A N 1
ATOM 770 C CA . GLY A 1 98 ? -0.001 2.534 -7.021 1.00 62.91 98 GLY A CA 1
ATOM 771 C C . GLY A 1 98 ? 1.517 2.643 -6.804 1.00 62.91 98 GLY A C 1
ATOM 772 O O . GLY A 1 98 ? 2.025 2.815 -5.692 1.00 62.91 98 GLY A O 1
ATOM 773 N N . TYR A 1 99 ? 2.274 2.580 -7.900 1.00 75.00 99 TYR A N 1
ATOM 774 C CA . TYR A 1 99 ? 3.727 2.809 -7.896 1.00 75.00 99 TYR A CA 1
ATOM 775 C C . TYR A 1 99 ? 4.095 4.235 -8.347 1.00 75.00 99 TYR A C 1
ATOM 777 O O . TYR A 1 99 ? 5.230 4.518 -8.731 1.00 75.00 99 TYR A O 1
ATOM 785 N N . MET A 1 100 ? 3.140 5.165 -8.252 1.00 80.75 100 MET A N 1
ATOM 786 C CA . MET A 1 100 ? 3.262 6.553 -8.710 1.00 80.75 100 MET A CA 1
ATOM 787 C C . MET A 1 100 ? 4.326 7.353 -7.947 1.00 80.75 100 MET A C 1
ATOM 789 O O . MET A 1 100 ? 5.008 8.176 -8.549 1.00 80.75 100 MET A O 1
ATOM 793 N N . VAL A 1 101 ? 4.545 7.068 -6.654 1.00 80.12 101 VAL A N 1
ATOM 794 C CA . VAL A 1 101 ? 5.618 7.697 -5.847 1.00 80.12 101 VAL A CA 1
ATOM 795 C C . VAL A 1 101 ? 6.989 7.486 -6.493 1.00 80.12 101 VAL A C 1
ATOM 797 O O . VAL A 1 101 ? 7.801 8.406 -6.572 1.00 80.12 101 VAL A O 1
ATOM 800 N N . ILE A 1 102 ? 7.238 6.270 -6.982 1.00 82.94 102 ILE A N 1
ATOM 801 C CA . ILE A 1 102 ? 8.507 5.889 -7.604 1.00 82.94 102 ILE A CA 1
ATOM 802 C C . ILE A 1 102 ? 8.709 6.665 -8.916 1.00 82.94 102 ILE A C 1
ATOM 804 O O . ILE A 1 102 ? 9.778 7.226 -9.153 1.00 82.94 102 ILE A O 1
ATOM 808 N N . LEU A 1 103 ? 7.661 6.748 -9.739 1.00 84.62 103 LEU A N 1
ATOM 809 C CA . LEU A 1 103 ? 7.655 7.499 -10.997 1.00 84.62 103 LEU A CA 1
ATOM 810 C C . LEU A 1 103 ? 7.817 9.010 -10.785 1.00 84.62 103 LEU A C 1
ATOM 812 O O . LEU A 1 103 ? 8.609 9.644 -11.478 1.00 84.62 103 LEU A O 1
ATOM 816 N N . SER A 1 104 ? 7.103 9.589 -9.820 1.00 85.00 104 SER A N 1
ATOM 817 C CA . SER A 1 104 ? 7.201 11.015 -9.491 1.00 85.00 104 SER A CA 1
ATOM 818 C C . SER A 1 104 ? 8.608 11.376 -8.998 1.00 85.00 104 SER A C 1
ATOM 820 O O . SER A 1 104 ? 9.160 12.402 -9.404 1.00 85.00 104 SER A O 1
ATOM 822 N N . ARG A 1 105 ? 9.248 10.505 -8.209 1.00 83.19 105 ARG A N 1
ATOM 823 C CA . ARG A 1 105 ? 10.609 10.735 -7.708 1.00 83.19 105 ARG A CA 1
ATOM 824 C C . ARG A 1 105 ? 11.694 10.564 -8.769 1.00 83.19 105 ARG A C 1
ATOM 826 O O . ARG A 1 105 ? 12.597 11.390 -8.856 1.00 83.19 105 ARG A O 1
ATOM 833 N N . SER A 1 106 ? 11.635 9.462 -9.511 1.00 86.94 106 SER A N 1
ATOM 834 C CA . SER A 1 106 ? 12.792 8.926 -10.239 1.00 86.94 106 SER A CA 1
ATOM 835 C C . SER A 1 106 ? 12.562 8.764 -11.742 1.00 86.94 106 SER A C 1
ATOM 837 O O . SER A 1 106 ? 13.489 8.375 -12.451 1.00 86.94 106 SER A O 1
ATOM 839 N N . GLY A 1 107 ? 11.349 9.033 -12.230 1.00 87.88 107 GLY A N 1
ATOM 840 C CA . GLY A 1 107 ? 11.006 8.919 -13.644 1.00 87.88 107 GLY A CA 1
ATOM 841 C C . GLY A 1 107 ? 11.573 10.064 -14.482 1.00 87.88 107 GLY A C 1
ATOM 842 O O . GLY A 1 107 ? 11.475 11.234 -14.100 1.00 87.88 107 GLY A O 1
ATOM 843 N N . ALA A 1 108 ? 12.112 9.727 -15.654 1.00 88.44 108 ALA A N 1
ATOM 844 C CA . ALA A 1 108 ? 12.460 10.701 -16.687 1.00 88.44 108 ALA A CA 1
ATOM 845 C C . ALA A 1 108 ? 11.200 11.433 -17.208 1.00 88.44 108 ALA A C 1
ATOM 847 O O . ALA A 1 108 ? 10.097 10.882 -17.106 1.00 88.44 108 ALA A O 1
ATOM 848 N N . PRO A 1 109 ? 11.31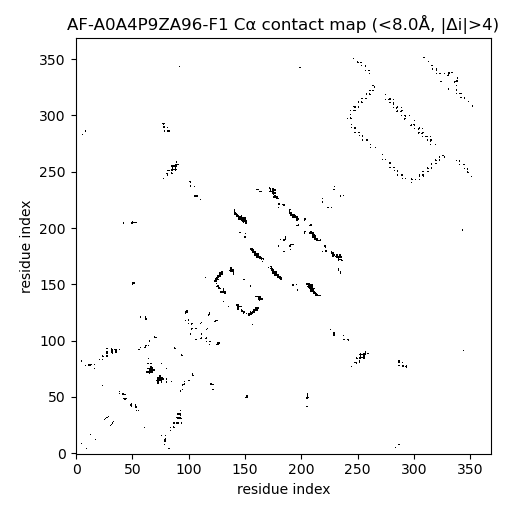6 12.645 -17.785 1.00 89.62 109 PRO A N 1
ATOM 849 C CA . PRO A 1 109 ? 10.164 13.410 -18.275 1.00 89.62 109 PRO A CA 1
ATOM 850 C C . PRO A 1 109 ? 9.231 12.617 -19.201 1.00 89.62 109 PRO A C 1
ATOM 852 O O . PRO A 1 109 ? 8.011 12.667 -19.045 1.00 89.62 109 PRO A O 1
ATOM 855 N N . GLU A 1 110 ? 9.782 11.812 -20.107 1.00 87.62 110 GLU A N 1
ATOM 856 C CA . GLU A 1 110 ? 9.007 10.999 -21.047 1.00 87.62 110 GLU A CA 1
ATOM 857 C C . GLU A 1 110 ? 8.311 9.829 -20.336 1.00 87.62 110 GLU A C 1
ATOM 859 O O . GLU A 1 110 ? 7.176 9.484 -20.667 1.00 87.62 110 GLU A O 1
ATOM 864 N N . GLN A 1 111 ? 8.958 9.239 -19.323 1.00 88.81 111 GLN A N 1
ATOM 865 C CA . GLN A 1 111 ? 8.358 8.194 -18.488 1.00 88.81 111 GLN A CA 1
ATOM 866 C C . GLN A 1 111 ? 7.200 8.761 -17.658 1.00 88.81 111 GLN A C 1
ATOM 868 O O . GLN A 1 111 ? 6.150 8.129 -17.554 1.00 88.81 111 GLN A O 1
ATOM 873 N N . LYS A 1 112 ? 7.357 9.968 -17.103 1.00 89.31 112 LYS A N 1
ATOM 874 C CA . LYS A 1 112 ? 6.291 10.648 -16.360 1.00 89.31 112 LYS A CA 1
ATOM 875 C C . LYS A 1 112 ? 5.107 10.991 -17.260 1.00 89.31 112 LYS A C 1
ATOM 877 O O . LYS A 1 112 ? 3.974 10.689 -16.906 1.00 89.31 112 LYS A O 1
ATOM 882 N N . CYS A 1 113 ? 5.366 11.555 -18.436 1.00 88.94 113 CYS A N 1
ATOM 883 C CA . CYS A 1 113 ? 4.317 11.879 -19.400 1.00 88.94 113 CYS A CA 1
ATOM 884 C C . CYS A 1 113 ? 3.534 10.626 -19.820 1.00 88.94 113 CYS A C 1
ATOM 886 O O . CYS A 1 113 ? 2.308 10.613 -19.780 1.00 88.94 113 CYS A O 1
ATOM 888 N N . ARG A 1 114 ? 4.241 9.542 -20.160 1.00 87.69 114 ARG A N 1
ATOM 889 C CA . ARG A 1 114 ? 3.605 8.324 -20.673 1.00 87.69 114 ARG A CA 1
ATOM 890 C C . ARG A 1 114 ? 2.900 7.492 -19.600 1.00 87.69 114 ARG A C 1
ATOM 892 O O . ARG A 1 114 ? 1.915 6.841 -19.922 1.00 87.69 114 ARG A O 1
ATOM 899 N N . TRP A 1 115 ? 3.410 7.465 -18.368 1.00 89.25 115 TRP A N 1
ATOM 900 C CA . TRP A 1 115 ? 2.927 6.536 -17.334 1.00 89.25 115 TRP A CA 1
ATOM 901 C C . TRP A 1 115 ? 2.385 7.228 -16.100 1.00 89.25 115 TRP A C 1
ATOM 903 O O . TRP A 1 115 ? 1.328 6.846 -15.617 1.00 89.25 115 TRP A O 1
ATOM 913 N N . LEU A 1 116 ? 3.083 8.239 -15.580 1.00 88.50 116 LEU A N 1
ATOM 914 C CA . LEU A 1 116 ? 2.667 8.887 -14.339 1.00 88.50 116 LEU A CA 1
ATOM 915 C C . LEU A 1 116 ? 1.352 9.647 -14.523 1.00 88.50 116 LEU A C 1
ATOM 917 O O . LEU A 1 116 ? 0.457 9.448 -13.716 1.00 88.50 116 LEU A O 1
ATOM 921 N N . ALA A 1 117 ? 1.210 10.463 -15.571 1.00 87.31 117 ALA A N 1
ATOM 922 C CA . ALA A 1 117 ? -0.024 11.227 -15.782 1.00 87.31 117 ALA A CA 1
ATOM 923 C C . ALA A 1 117 ? -1.271 10.318 -15.905 1.00 87.31 117 ALA A C 1
ATOM 925 O O . ALA A 1 117 ? -2.176 10.474 -15.088 1.00 87.31 117 ALA A O 1
ATOM 926 N N . PRO A 1 118 ? -1.290 9.280 -16.769 1.00 87.19 118 PRO A N 1
ATOM 927 C CA . PRO A 1 118 ? -2.430 8.362 -16.839 1.00 87.19 118 PRO A CA 1
ATOM 928 C C . PRO A 1 118 ? -2.722 7.604 -15.533 1.00 87.19 118 PRO A C 1
ATOM 930 O O . PRO A 1 118 ? -3.888 7.343 -15.230 1.00 87.19 118 PRO A O 1
ATOM 933 N N . LEU A 1 119 ? -1.685 7.260 -14.751 1.00 84.88 119 LEU A N 1
ATOM 934 C CA . LEU A 1 119 ? -1.847 6.635 -13.431 1.00 84.88 119 LEU A CA 1
ATOM 935 C C . LEU A 1 119 ? -2.498 7.595 -12.422 1.00 84.88 119 LEU A C 1
ATOM 937 O O . LEU A 1 119 ? -3.347 7.162 -11.645 1.00 84.88 119 LEU A O 1
ATOM 941 N N . LEU A 1 120 ? -2.114 8.877 -12.435 1.00 80.69 120 LEU A N 1
ATOM 942 C CA . LEU A 1 120 ? -2.689 9.911 -11.562 1.00 80.69 120 LEU A CA 1
ATOM 943 C C . LEU A 1 120 ? -4.145 10.216 -11.928 1.00 80.69 120 LEU A C 1
ATOM 945 O O . LEU A 1 120 ? -4.944 10.494 -11.035 1.00 80.69 120 LEU A O 1
ATOM 949 N N . ASP A 1 121 ? -4.486 10.102 -13.212 1.00 79.00 121 ASP A N 1
ATOM 950 C CA . ASP A 1 121 ? -5.853 10.251 -13.720 1.00 79.00 121 ASP A CA 1
ATOM 951 C C . ASP A 1 121 ? -6.715 8.994 -13.486 1.00 79.00 121 ASP A C 1
ATOM 953 O O . ASP A 1 121 ? -7.925 9.021 -13.706 1.00 79.00 121 ASP A O 1
ATOM 957 N N . GLY A 1 122 ? -6.111 7.879 -13.051 1.00 78.06 122 GLY A N 1
ATOM 958 C CA . GLY A 1 122 ? -6.803 6.606 -12.819 1.00 78.06 122 GLY A CA 1
ATOM 959 C C . GLY A 1 122 ? -7.268 5.900 -14.095 1.00 78.06 122 GLY A C 1
ATOM 960 O O . GLY A 1 122 ? -8.148 5.049 -14.039 1.00 78.06 122 GLY A O 1
ATOM 961 N N . THR A 1 123 ? -6.689 6.251 -15.246 1.00 82.50 123 THR A N 1
ATOM 962 C CA . THR A 1 123 ? -7.044 5.664 -16.555 1.00 82.50 123 THR A CA 1
ATOM 963 C C . THR A 1 123 ? -6.290 4.372 -16.859 1.00 82.50 123 THR A C 1
ATOM 965 O O . THR A 1 123 ? -6.706 3.603 -17.722 1.00 82.50 123 THR A O 1
ATOM 968 N N . ILE A 1 124 ? -5.186 4.127 -16.151 1.00 85.31 124 ILE A N 1
ATOM 969 C CA . ILE A 1 124 ? -4.414 2.884 -16.205 1.00 85.31 124 ILE A CA 1
ATOM 970 C C . ILE A 1 124 ? -4.020 2.447 -14.794 1.00 85.31 124 ILE A C 1
ATOM 972 O O . ILE A 1 124 ? -3.962 3.259 -13.869 1.00 85.31 124 ILE A O 1
ATOM 976 N N . PHE A 1 125 ? -3.648 1.177 -14.662 1.00 84.25 125 PHE A N 1
ATOM 977 C CA . PHE A 1 125 ? -3.051 0.600 -13.463 1.00 84.25 125 PHE A CA 1
ATOM 978 C C . PHE A 1 125 ? -1.596 0.194 -13.688 1.00 84.25 125 PHE A C 1
ATOM 980 O O . PHE A 1 125 ? -1.096 0.113 -14.815 1.00 84.25 125 PHE A O 1
ATOM 987 N N . SER A 1 126 ? -0.907 -0.047 -12.573 1.00 86.81 126 SER A N 1
ATOM 988 C CA . SER A 1 126 ? 0.484 -0.487 -12.559 1.00 86.81 126 SER A CA 1
ATOM 989 C C . SER A 1 126 ? 0.674 -1.686 -11.646 1.00 86.81 126 SER A C 1
ATOM 991 O O . SER A 1 126 ? 0.056 -1.751 -10.584 1.00 86.81 126 SER A O 1
ATOM 993 N N . ALA A 1 127 ? 1.598 -2.562 -12.019 1.00 86.81 127 ALA A N 1
ATOM 994 C CA . ALA A 1 127 ? 2.016 -3.714 -11.233 1.00 86.81 127 ALA A CA 1
ATOM 995 C C . ALA A 1 127 ? 3.521 -3.654 -10.927 1.00 86.81 127 ALA A C 1
ATOM 997 O O . ALA A 1 127 ? 4.297 -3.062 -11.681 1.00 86.81 127 ALA A O 1
ATOM 998 N N . PHE A 1 128 ? 3.954 -4.282 -9.831 1.00 86.38 128 PHE A N 1
ATOM 999 C CA . PHE A 1 128 ? 5.369 -4.351 -9.449 1.00 86.38 128 PHE A CA 1
ATOM 1000 C C . PHE A 1 128 ? 5.822 -5.793 -9.279 1.00 86.38 128 PHE A C 1
ATOM 1002 O O . PHE A 1 128 ? 5.279 -6.552 -8.477 1.00 86.38 128 PHE A O 1
ATOM 1009 N N . LEU A 1 129 ? 6.830 -6.162 -10.056 1.00 86.56 129 LEU A N 1
ATOM 1010 C CA . LEU A 1 129 ? 7.321 -7.517 -10.208 1.00 86.56 129 LEU A CA 1
ATOM 1011 C C . LEU A 1 129 ? 8.704 -7.582 -9.563 1.00 86.56 129 LEU A C 1
ATOM 1013 O O . LEU A 1 129 ? 9.695 -7.127 -10.129 1.00 86.56 129 LEU A O 1
ATOM 1017 N N . MET A 1 130 ? 8.749 -8.103 -8.338 1.00 80.25 130 MET A N 1
ATOM 1018 C CA . MET A 1 130 ? 9.982 -8.247 -7.549 1.00 80.25 130 MET A CA 1
ATOM 1019 C C . MET A 1 130 ? 10.082 -9.602 -6.850 1.00 80.25 130 MET A C 1
ATOM 1021 O O . MET A 1 130 ? 11.179 -10.099 -6.618 1.00 80.25 130 MET A O 1
ATOM 1025 N N . THR A 1 131 ? 8.951 -10.193 -6.472 1.00 74.38 131 THR A N 1
ATOM 1026 C CA . THR A 1 131 ? 8.930 -11.479 -5.777 1.00 74.38 131 THR A CA 1
ATOM 1027 C C . THR A 1 131 ? 9.027 -12.620 -6.790 1.00 74.38 131 THR A C 1
ATOM 1029 O O . THR A 1 131 ? 8.316 -12.625 -7.792 1.00 74.38 131 THR A O 1
ATOM 1032 N N . GLU A 1 132 ? 9.890 -13.595 -6.505 1.00 75.25 132 GLU A N 1
ATOM 1033 C CA . GLU A 1 132 ? 10.109 -14.817 -7.291 1.00 75.25 132 GLU A CA 1
ATOM 1034 C C . GLU A 1 132 ? 9.797 -16.060 -6.428 1.00 75.25 132 GLU A C 1
ATOM 1036 O O . GLU A 1 132 ? 9.817 -15.984 -5.196 1.00 75.25 132 GLU A O 1
ATOM 1041 N N . LYS A 1 133 ? 9.509 -17.213 -7.058 1.00 67.56 133 LYS A N 1
ATOM 1042 C CA . LYS A 1 133 ? 9.234 -18.496 -6.362 1.00 67.56 133 LYS A CA 1
ATOM 1043 C C . LYS A 1 133 ? 10.470 -19.132 -5.700 1.00 67.56 133 LYS A C 1
ATOM 1045 O O . LYS A 1 133 ? 10.314 -19.969 -4.816 1.00 67.56 133 LYS A O 1
ATOM 1050 N N . SER A 1 134 ? 11.675 -18.761 -6.127 1.00 58.78 134 SER A N 1
ATOM 1051 C CA . SER A 1 134 ? 12.971 -19.218 -5.597 1.00 58.78 134 SER A CA 1
ATOM 1052 C C . SER A 1 134 ? 13.864 -18.015 -5.266 1.00 58.78 134 SER A C 1
ATOM 1054 O O . SER A 1 134 ? 13.495 -16.880 -5.565 1.00 58.78 134 SER A O 1
ATOM 1056 N N . THR A 1 135 ? 15.024 -18.228 -4.631 1.00 46.12 135 THR A N 1
ATOM 1057 C CA . THR A 1 135 ? 16.015 -17.162 -4.400 1.00 46.12 135 THR A CA 1
ATOM 1058 C C . THR A 1 135 ? 16.308 -16.417 -5.702 1.00 46.12 135 THR A C 1
ATOM 1060 O O . THR A 1 135 ? 16.603 -17.053 -6.713 1.00 46.12 135 THR A O 1
ATOM 1063 N N . SER A 1 136 ? 16.192 -15.082 -5.633 1.00 38.91 136 SER A N 1
ATOM 1064 C CA . SER A 1 136 ? 16.266 -14.121 -6.742 1.00 38.91 136 SER A CA 1
ATOM 1065 C C . SER A 1 136 ? 17.286 -14.541 -7.794 1.00 38.91 136 SER A C 1
ATOM 1067 O O . SER A 1 136 ? 18.498 -14.521 -7.540 1.00 38.91 136 SER A O 1
ATOM 1069 N N . SER A 1 137 ? 16.798 -14.950 -8.954 1.00 33.28 137 SER A N 1
ATOM 1070 C CA . SER A 1 137 ? 17.651 -15.373 -10.049 1.00 33.28 137 SER A CA 1
ATOM 1071 C C . SER A 1 137 ? 18.175 -14.151 -10.809 1.00 33.28 137 SER A C 1
ATOM 1073 O O . SER A 1 137 ? 17.508 -13.140 -10.993 1.00 33.28 137 SER A O 1
ATOM 1075 N N . PHE A 1 138 ? 19.454 -14.216 -11.165 1.00 36.38 138 PHE A N 1
ATOM 1076 C CA . PHE A 1 138 ? 20.324 -13.097 -11.539 1.00 36.38 138 PHE A CA 1
ATOM 1077 C C . PHE A 1 138 ? 20.084 -12.536 -12.957 1.00 36.38 138 PHE A C 1
ATOM 1079 O O . PHE A 1 138 ? 20.987 -11.975 -13.558 1.00 36.38 138 PHE A O 1
ATOM 1086 N N . ASN A 1 139 ? 18.892 -12.691 -13.527 1.00 40.28 139 ASN A N 1
ATOM 1087 C CA . ASN A 1 139 ? 18.545 -12.187 -14.855 1.00 40.28 139 ASN A CA 1
ATOM 1088 C C . ASN A 1 139 ? 17.076 -11.754 -14.842 1.00 40.28 139 ASN A C 1
ATOM 1090 O O . ASN A 1 139 ? 16.296 -12.272 -14.057 1.00 40.28 139 ASN A O 1
ATOM 1094 N N . VAL A 1 140 ? 16.675 -10.824 -15.712 1.00 42.03 140 VAL A N 1
ATOM 1095 C CA . VAL A 1 140 ? 15.301 -10.267 -15.816 1.00 42.03 140 VAL A CA 1
ATOM 1096 C C . VAL A 1 140 ? 14.190 -11.334 -15.981 1.00 42.03 140 VAL A C 1
ATOM 1098 O O . VAL A 1 140 ? 13.014 -10.998 -16.021 1.00 42.03 140 VAL A O 1
ATOM 1101 N N . LEU A 1 141 ? 14.493 -12.625 -16.098 1.00 54.00 141 LEU A N 1
ATOM 1102 C CA . LEU A 1 141 ? 13.581 -13.601 -16.675 1.00 54.00 141 LEU A CA 1
ATOM 1103 C C . LEU A 1 141 ? 13.514 -14.858 -15.817 1.00 54.00 141 LEU A C 1
ATOM 1105 O O . LEU A 1 141 ? 14.479 -15.613 -15.737 1.00 54.00 141 LEU A O 1
ATOM 1109 N N . ASN A 1 142 ? 12.345 -15.094 -15.218 1.00 54.84 142 ASN A N 1
ATOM 1110 C CA . ASN A 1 142 ? 11.530 -16.241 -15.627 1.00 54.84 142 ASN A CA 1
ATOM 1111 C C . ASN A 1 142 ? 10.140 -16.201 -14.984 1.00 54.84 142 ASN A C 1
ATOM 1113 O O . ASN A 1 142 ? 9.163 -16.439 -15.685 1.00 54.84 142 ASN A O 1
ATOM 1117 N N . ILE A 1 143 ? 10.015 -15.911 -13.683 1.00 53.81 143 ILE A N 1
ATOM 1118 C CA . ILE A 1 143 ? 8.726 -16.004 -12.974 1.00 53.81 143 ILE A CA 1
ATOM 1119 C C . ILE A 1 143 ? 8.624 -14.912 -11.906 1.00 53.81 143 ILE A C 1
ATOM 1121 O O . ILE A 1 143 ? 9.290 -15.004 -10.875 1.00 53.81 143 ILE A O 1
ATOM 1125 N N . SER A 1 144 ? 7.734 -13.936 -12.097 1.00 71.94 144 SER A N 1
ATOM 1126 C CA . SER A 1 144 ? 7.255 -13.110 -10.989 1.00 71.94 144 SER A CA 1
ATOM 1127 C C . SER A 1 144 ? 6.046 -13.770 -10.333 1.00 71.94 144 SER A C 1
ATOM 1129 O O . SER A 1 144 ? 5.174 -14.340 -10.991 1.00 71.94 144 SER A O 1
ATOM 1131 N N . TRP A 1 145 ? 6.022 -13.731 -9.010 1.00 76.56 145 TRP A N 1
ATOM 1132 C CA . TRP A 1 145 ? 5.014 -14.357 -8.175 1.00 76.56 145 TRP A CA 1
ATOM 1133 C C . TRP A 1 145 ? 4.443 -13.331 -7.208 1.00 76.56 145 TRP A C 1
ATOM 1135 O O . TRP A 1 145 ? 5.187 -12.527 -6.656 1.00 76.56 145 TRP A O 1
ATOM 1145 N N . PHE A 1 146 ? 3.141 -13.410 -6.943 1.00 78.25 146 PHE A N 1
ATOM 1146 C CA . PHE A 1 146 ? 2.450 -12.488 -6.040 1.00 78.25 146 PHE A CA 1
ATOM 1147 C C . PHE A 1 146 ? 2.457 -11.038 -6.556 1.00 78.25 146 PHE A C 1
ATOM 1149 O O . PHE A 1 146 ? 2.752 -10.094 -5.826 1.00 78.25 146 PHE A O 1
ATOM 1156 N N . THR A 1 147 ? 2.173 -10.870 -7.850 1.00 81.81 147 THR A N 1
ATOM 1157 C CA . THR A 1 147 ? 2.134 -9.556 -8.496 1.00 81.81 147 THR A CA 1
ATOM 1158 C C . THR A 1 147 ? 0.745 -8.935 -8.373 1.00 81.81 147 THR A C 1
ATOM 1160 O O . THR A 1 147 ? -0.162 -9.298 -9.125 1.00 81.81 147 THR A O 1
ATOM 1163 N N . SER A 1 148 ? 0.593 -7.992 -7.442 1.00 82.25 148 SER A N 1
ATOM 1164 C CA . SER A 1 148 ? -0.652 -7.248 -7.230 1.00 82.25 148 SER A CA 1
ATOM 1165 C C . SER A 1 148 ? -1.062 -6.435 -8.461 1.00 82.25 148 SER A C 1
ATOM 1167 O O . SER A 1 148 ? -0.226 -5.747 -9.052 1.00 82.25 148 SER A O 1
ATOM 1169 N N . GLY A 1 149 ? -2.351 -6.459 -8.801 1.00 80.50 149 GLY A N 1
ATOM 1170 C CA . GLY A 1 149 ? -2.963 -5.599 -9.821 1.00 80.50 149 GLY A CA 1
ATOM 1171 C C . GLY A 1 149 ? -2.719 -6.033 -11.266 1.00 80.50 149 GLY A C 1
ATOM 1172 O O . GLY A 1 149 ? -3.298 -5.452 -12.174 1.00 80.50 149 GLY A O 1
ATOM 1173 N N . ALA A 1 150 ? -1.908 -7.067 -11.500 1.00 83.31 150 ALA A N 1
ATOM 1174 C CA . ALA A 1 150 ? -1.632 -7.560 -12.848 1.00 83.31 150 ALA A CA 1
ATOM 1175 C C . ALA A 1 150 ? -2.811 -8.304 -13.498 1.00 83.31 150 ALA A C 1
ATOM 1177 O O . ALA A 1 150 ? -2.775 -8.549 -14.699 1.00 83.31 150 ALA A O 1
ATOM 1178 N N . GLY A 1 151 ? -3.832 -8.680 -12.718 1.00 80.38 151 GLY A N 1
ATOM 1179 C CA . GLY A 1 151 ? -5.068 -9.257 -13.249 1.00 80.38 151 GLY A CA 1
ATOM 1180 C C . GLY A 1 151 ? -6.001 -8.223 -13.880 1.00 80.38 151 GLY A C 1
ATOM 1181 O O . GLY A 1 151 ? -6.896 -8.605 -14.630 1.00 80.38 151 GLY A O 1
ATOM 1182 N N . ASP A 1 152 ? -5.780 -6.935 -13.601 1.00 81.50 152 ASP A N 1
ATOM 1183 C CA . ASP A 1 152 ? -6.630 -5.851 -14.079 1.00 81.50 152 ASP A CA 1
ATOM 1184 C C . ASP A 1 152 ? -6.395 -5.602 -15.583 1.00 81.50 152 ASP A C 1
ATOM 1186 O O . ASP A 1 152 ? -5.244 -5.427 -16.004 1.00 81.50 152 ASP A O 1
ATOM 1190 N N . PRO A 1 153 ? -7.452 -5.542 -16.416 1.00 79.25 153 PRO A N 1
ATOM 1191 C CA . PRO A 1 153 ? -7.318 -5.338 -17.858 1.00 79.25 153 PRO A CA 1
ATOM 1192 C C . PRO A 1 153 ? -6.716 -3.972 -18.220 1.00 79.25 153 PRO A C 1
ATOM 1194 O O . PRO A 1 153 ? -6.166 -3.812 -19.309 1.00 79.25 153 PRO A O 1
ATOM 1197 N N . ASN A 1 154 ? -6.787 -2.999 -17.312 1.00 83.31 154 ASN A N 1
ATOM 1198 C CA . ASN A 1 154 ? -6.203 -1.673 -17.458 1.00 83.31 154 ASN A CA 1
ATOM 1199 C C . ASN A 1 154 ? -4.778 -1.591 -16.877 1.00 83.31 154 ASN A C 1
ATOM 1201 O O . ASN A 1 154 ? -4.186 -0.507 -16.862 1.00 83.31 154 ASN A O 1
ATOM 1205 N N . CYS A 1 155 ? -4.185 -2.698 -16.405 1.00 86.75 155 CYS A N 1
ATOM 1206 C CA . CYS A 1 155 ? -2.778 -2.739 -16.007 1.00 86.75 155 CYS A CA 1
ATOM 1207 C C . CYS A 1 155 ? -1.871 -2.539 -17.231 1.00 86.75 155 CYS A C 1
ATOM 1209 O O . CYS A 1 155 ? -1.538 -3.475 -17.953 1.00 86.75 155 CYS A O 1
ATOM 1211 N N . ALA A 1 156 ? -1.450 -1.294 -17.464 1.00 88.19 156 ALA A N 1
ATOM 1212 C CA . ALA A 1 156 ? -0.707 -0.911 -18.662 1.00 88.19 156 ALA A CA 1
ATOM 1213 C C . ALA A 1 156 ? 0.816 -0.902 -18.463 1.00 88.19 156 ALA A C 1
ATOM 1215 O O . ALA A 1 156 ? 1.572 -0.925 -19.438 1.00 88.19 156 ALA A O 1
ATOM 1216 N N . VAL A 1 157 ? 1.292 -0.852 -17.214 1.00 87.94 157 VAL A N 1
ATOM 1217 C CA . VAL A 1 157 ? 2.726 -0.752 -16.914 1.00 87.94 157 VAL A CA 1
ATOM 1218 C C . VAL A 1 157 ? 3.156 -1.654 -15.765 1.00 87.94 157 VAL A C 1
ATOM 1220 O O . VAL A 1 157 ? 2.611 -1.611 -14.665 1.00 87.94 157 VAL A O 1
ATOM 1223 N N . CYS A 1 158 ? 4.214 -2.418 -16.008 1.00 88.00 158 CYS A N 1
ATOM 1224 C CA . CYS A 1 158 ? 4.883 -3.238 -15.012 1.00 88.00 158 CYS A CA 1
ATOM 1225 C C . CYS A 1 158 ? 6.238 -2.619 -14.660 1.00 88.00 158 CYS A C 1
ATOM 1227 O O . CYS A 1 158 ? 7.044 -2.308 -15.538 1.00 88.00 158 CYS A O 1
ATOM 1229 N N . LEU A 1 159 ? 6.503 -2.444 -13.369 1.00 88.56 159 LEU A N 1
ATOM 1230 C CA . LEU A 1 159 ? 7.832 -2.136 -12.856 1.00 88.56 159 LEU A CA 1
ATOM 1231 C C . LEU A 1 159 ? 8.495 -3.458 -12.480 1.00 88.56 159 LEU A C 1
ATOM 1233 O O . LEU A 1 159 ? 8.054 -4.128 -11.549 1.00 88.56 159 LEU A O 1
ATOM 1237 N N . VAL A 1 160 ? 9.539 -3.837 -13.206 1.00 87.50 160 VAL A N 1
ATOM 1238 C CA . VAL A 1 160 ? 10.215 -5.128 -13.056 1.00 87.50 160 VAL A CA 1
ATOM 1239 C C . VAL A 1 160 ? 11.574 -4.907 -12.416 1.00 87.50 160 VAL A C 1
ATOM 1241 O O . VAL A 1 160 ? 12.430 -4.225 -12.977 1.00 87.50 160 VAL A O 1
ATOM 1244 N N . MET A 1 161 ? 11.775 -5.469 -11.229 1.00 86.31 161 MET A N 1
ATOM 1245 C CA . MET A 1 161 ? 13.082 -5.511 -10.585 1.00 86.31 161 MET A CA 1
ATOM 1246 C C . MET A 1 161 ? 13.903 -6.633 -11.216 1.00 86.31 161 MET A C 1
ATOM 1248 O O . MET A 1 161 ? 13.458 -7.774 -11.287 1.00 86.31 161 MET A O 1
ATOM 1252 N N . CYS A 1 162 ? 15.117 -6.318 -11.642 1.00 83.81 162 CYS A N 1
ATOM 1253 C CA . CYS A 1 162 ? 16.061 -7.283 -12.178 1.00 83.81 162 CYS A CA 1
ATOM 1254 C C . CYS A 1 162 ? 17.445 -7.096 -11.564 1.00 83.81 162 CYS A C 1
ATOM 1256 O O . CYS A 1 162 ? 17.734 -6.071 -10.944 1.00 83.81 162 CYS A O 1
ATOM 1258 N N . LYS A 1 163 ? 18.315 -8.090 -11.742 1.00 84.38 163 LYS A N 1
ATOM 1259 C CA . LYS A 1 163 ? 19.667 -8.085 -11.185 1.00 84.38 163 LYS A CA 1
ATOM 1260 C C . LYS A 1 163 ? 20.727 -8.230 -12.284 1.00 84.38 163 LYS A C 1
ATOM 1262 O O . LYS A 1 163 ? 21.288 -9.307 -12.424 1.00 84.38 163 LYS A O 1
ATOM 1267 N N . PRO A 1 164 ? 20.992 -7.187 -13.092 1.00 80.00 164 PRO A N 1
ATOM 1268 C CA . PRO A 1 164 ? 21.996 -7.269 -14.155 1.00 80.00 164 PRO A CA 1
ATOM 1269 C C . PRO A 1 164 ? 23.440 -7.325 -13.631 1.00 80.00 164 PRO A C 1
ATOM 1271 O O . PRO A 1 164 ? 24.339 -7.702 -14.376 1.00 80.00 164 PRO A O 1
ATOM 1274 N N . GLY A 1 165 ? 23.687 -6.914 -12.381 1.00 79.94 165 GLY A N 1
ATOM 1275 C CA . GLY A 1 165 ? 25.017 -6.942 -11.774 1.00 79.94 165 GLY A CA 1
ATOM 1276 C C . GLY A 1 165 ? 25.300 -8.228 -10.994 1.00 79.94 165 GLY A C 1
ATOM 1277 O O . GLY A 1 165 ? 24.401 -8.857 -10.433 1.00 79.94 165 GLY A O 1
ATOM 1278 N N . SER A 1 166 ? 26.579 -8.581 -10.897 1.00 84.62 166 SER A N 1
ATOM 1279 C CA . SER A 1 166 ? 27.067 -9.740 -10.139 1.00 84.62 166 SER A CA 1
ATOM 1280 C C . SER A 1 166 ? 28.214 -9.387 -9.183 1.00 84.62 166 SER A C 1
ATOM 1282 O O . SER A 1 166 ? 28.980 -10.265 -8.801 1.00 84.62 166 SER A O 1
ATOM 1284 N N . ASP A 1 167 ? 28.382 -8.107 -8.833 1.00 85.44 167 ASP A N 1
ATOM 1285 C CA . ASP A 1 167 ? 29.429 -7.669 -7.907 1.00 85.44 167 ASP A CA 1
ATOM 1286 C C . ASP A 1 167 ? 28.984 -7.911 -6.460 1.00 85.44 167 ASP A C 1
ATOM 1288 O O . ASP A 1 167 ? 28.229 -7.126 -5.876 1.00 85.44 167 ASP A O 1
ATOM 1292 N N . ASP A 1 168 ? 29.442 -9.011 -5.873 1.00 85.69 168 ASP A N 1
ATOM 1293 C CA . ASP A 1 168 ? 29.107 -9.382 -4.497 1.00 85.69 168 ASP A CA 1
ATOM 1294 C C . ASP A 1 168 ? 29.703 -8.426 -3.449 1.00 85.69 168 ASP A C 1
ATOM 1296 O O . ASP A 1 168 ? 29.236 -8.407 -2.311 1.00 85.69 168 ASP A O 1
ATOM 1300 N N . SER A 1 169 ? 30.671 -7.573 -3.815 1.00 88.38 169 SER A N 1
ATOM 1301 C CA . SER A 1 169 ? 31.175 -6.521 -2.918 1.00 88.38 169 SER A CA 1
ATOM 1302 C C . SER A 1 169 ? 30.186 -5.360 -2.758 1.00 88.38 169 SER A C 1
ATOM 1304 O O . SER A 1 169 ? 30.237 -4.618 -1.774 1.00 88.38 169 SER A O 1
ATOM 1306 N N . LYS A 1 170 ? 29.254 -5.206 -3.709 1.00 84.81 170 LYS A N 1
ATOM 1307 C CA . LYS A 1 170 ? 28.223 -4.160 -3.729 1.00 84.81 170 LYS A CA 1
ATOM 1308 C C . LYS A 1 170 ? 26.858 -4.760 -4.079 1.00 84.81 170 LYS A C 1
ATOM 1310 O O . LYS A 1 170 ? 26.240 -4.358 -5.067 1.00 84.81 170 LYS A O 1
ATOM 1315 N N . PRO A 1 171 ? 26.311 -5.658 -3.240 1.00 80.69 171 PRO A N 1
ATOM 1316 C CA . PRO A 1 171 ? 25.113 -6.430 -3.574 1.00 80.69 171 PRO A CA 1
ATOM 1317 C C . PRO A 1 171 ? 23.888 -5.553 -3.882 1.00 80.69 171 PRO A C 1
ATOM 1319 O O . PRO A 1 171 ? 23.034 -5.923 -4.688 1.00 80.69 171 PRO A O 1
ATOM 1322 N N . TYR A 1 172 ? 23.810 -4.359 -3.291 1.00 82.56 172 TYR A N 1
ATOM 1323 C CA . TYR A 1 172 ? 22.722 -3.406 -3.520 1.00 82.56 172 TYR A CA 1
ATOM 1324 C C . TYR A 1 172 ? 22.825 -2.652 -4.853 1.00 82.56 172 TYR A C 1
ATOM 1326 O O . TYR A 1 172 ? 21.798 -2.217 -5.364 1.00 82.56 172 TYR A O 1
ATOM 1334 N N . ALA A 1 173 ? 24.021 -2.557 -5.439 1.00 87.44 173 ALA A N 1
ATOM 1335 C CA . ALA A 1 173 ? 24.255 -1.930 -6.742 1.00 87.44 173 ALA A CA 1
ATOM 1336 C C . ALA A 1 173 ? 24.032 -2.897 -7.919 1.00 87.44 173 ALA A C 1
ATOM 1338 O O . ALA A 1 173 ? 24.173 -2.517 -9.076 1.00 87.44 173 ALA A O 1
ATOM 1339 N N . ASN A 1 174 ? 23.672 -4.152 -7.638 1.00 87.31 174 ASN A N 1
ATOM 1340 C CA . ASN A 1 174 ? 23.440 -5.162 -8.668 1.00 87.31 174 ASN A CA 1
ATOM 1341 C C . ASN A 1 174 ? 22.029 -5.128 -9.255 1.00 87.31 174 ASN A C 1
ATOM 1343 O O . ASN A 1 174 ? 21.762 -5.858 -10.205 1.00 87.31 174 ASN A O 1
ATOM 1347 N N . HIS A 1 175 ? 21.128 -4.316 -8.700 1.00 89.06 175 HIS A N 1
ATOM 1348 C CA . HIS A 1 175 ? 19.712 -4.352 -9.040 1.00 89.06 175 HIS A CA 1
ATOM 1349 C C . HIS A 1 175 ? 19.270 -3.137 -9.848 1.00 89.06 175 HIS A C 1
ATOM 1351 O O . HIS A 1 175 ? 19.688 -2.017 -9.579 1.00 89.06 175 HIS A O 1
ATOM 1357 N N . THR A 1 176 ? 18.373 -3.340 -10.804 1.00 89.06 176 THR A N 1
ATOM 1358 C CA . THR A 1 176 ? 17.814 -2.292 -11.665 1.00 89.06 176 THR A CA 1
ATOM 1359 C C . THR A 1 176 ? 16.301 -2.448 -11.727 1.00 89.06 176 THR A C 1
ATOM 1361 O O . THR A 1 176 ? 15.797 -3.566 -11.693 1.00 89.06 176 THR A O 1
ATOM 1364 N N . VAL A 1 177 ? 15.571 -1.336 -11.806 1.00 89.25 177 VAL A N 1
ATOM 1365 C CA . VAL A 1 177 ? 14.129 -1.362 -12.076 1.00 89.25 177 VAL A CA 1
ATOM 1366 C C . VAL A 1 177 ? 13.908 -0.985 -13.533 1.00 89.25 177 VAL A C 1
ATOM 1368 O O . VAL A 1 177 ? 14.405 0.037 -14.007 1.00 89.25 177 VAL A O 1
ATOM 1371 N N . LEU A 1 178 ? 13.164 -1.824 -14.237 1.00 87.94 178 LEU A N 1
ATOM 1372 C CA . LEU A 1 178 ? 12.778 -1.642 -15.624 1.00 87.94 178 LEU A CA 1
ATOM 1373 C C . LEU A 1 178 ? 11.294 -1.320 -15.703 1.00 87.94 178 LEU A C 1
ATOM 1375 O O . LEU A 1 178 ? 10.494 -1.839 -14.928 1.00 87.94 178 LEU A O 1
ATOM 1379 N N . PHE A 1 179 ? 10.916 -0.512 -16.680 1.00 86.44 179 PHE A N 1
ATOM 1380 C CA . PHE A 1 179 ? 9.527 -0.380 -17.060 1.00 86.44 179 PHE A CA 1
ATOM 1381 C C . PHE A 1 179 ? 9.199 -1.246 -18.268 1.00 86.44 179 PHE A C 1
ATOM 1383 O O . PHE A 1 179 ? 9.775 -1.083 -19.344 1.00 86.44 179 PHE A O 1
ATOM 1390 N N . VAL A 1 180 ? 8.180 -2.073 -18.107 1.00 85.31 180 VAL A N 1
ATOM 1391 C CA . VAL A 1 180 ? 7.612 -2.913 -19.153 1.00 85.31 180 VAL A CA 1
ATOM 1392 C C . VAL A 1 180 ? 6.217 -2.387 -19.486 1.00 85.31 180 VAL A C 1
ATOM 1394 O O . VAL A 1 180 ? 5.429 -2.062 -18.600 1.00 85.31 180 VAL A O 1
ATOM 1397 N N . ASP A 1 181 ? 5.947 -2.205 -20.777 1.00 87.62 181 ASP A N 1
ATOM 1398 C CA . ASP A 1 181 ? 4.598 -1.930 -21.284 1.00 87.62 181 ASP A CA 1
ATOM 1399 C C . ASP A 1 181 ? 3.838 -3.260 -21.296 1.00 87.62 181 ASP A C 1
ATOM 1401 O O . ASP A 1 181 ? 4.104 -4.102 -22.153 1.00 87.62 181 ASP A O 1
ATOM 1405 N N . ALA A 1 182 ? 2.970 -3.468 -20.305 1.00 86.00 182 ALA A N 1
ATOM 1406 C CA . ALA A 1 182 ? 2.346 -4.764 -20.040 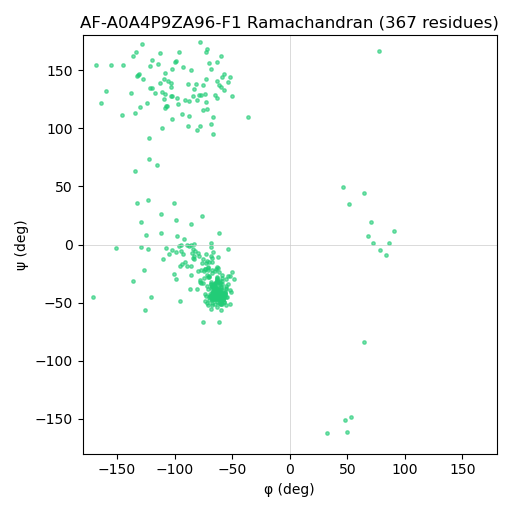1.00 86.00 182 ALA A CA 1
ATOM 1407 C C . ALA A 1 182 ? 1.429 -5.200 -21.195 1.00 86.00 182 ALA A C 1
ATOM 1409 O O . ALA A 1 182 ? 1.424 -6.360 -21.597 1.00 86.00 182 ALA A O 1
ATOM 1410 N N . ILE A 1 183 ? 0.720 -4.251 -21.813 1.00 85.19 183 ILE A N 1
ATOM 1411 C CA . ILE A 1 183 ? -0.176 -4.520 -22.947 1.00 85.19 183 ILE A CA 1
ATOM 1412 C C . ILE A 1 183 ? 0.632 -5.009 -24.156 1.00 85.19 183 ILE A C 1
ATOM 1414 O O . ILE A 1 183 ? 0.275 -5.999 -24.805 1.00 85.19 183 ILE A O 1
ATOM 1418 N N . LYS A 1 184 ? 1.752 -4.344 -24.463 1.00 84.50 184 LYS A N 1
ATOM 1419 C CA . LYS A 1 184 ? 2.651 -4.785 -25.541 1.00 84.50 184 LYS A CA 1
ATOM 1420 C C . LYS A 1 184 ? 3.319 -6.115 -25.221 1.00 84.50 184 LYS A C 1
ATOM 1422 O O . LYS A 1 184 ? 3.421 -6.974 -26.093 1.00 84.50 184 LYS A O 1
ATOM 1427 N N . ALA A 1 185 ? 3.753 -6.296 -23.982 1.00 82.25 185 ALA A N 1
ATOM 1428 C CA . ALA A 1 185 ? 4.418 -7.511 -23.557 1.00 82.25 185 ALA A CA 1
ATOM 1429 C C . ALA A 1 185 ? 3.490 -8.733 -23.661 1.00 82.25 185 ALA A C 1
ATOM 1431 O O . ALA A 1 185 ? 3.874 -9.736 -24.268 1.00 82.25 185 ALA A O 1
ATOM 1432 N N . LEU A 1 186 ? 2.240 -8.615 -23.205 1.00 82.88 186 LEU A N 1
ATOM 1433 C CA . LEU A 1 186 ? 1.219 -9.657 -23.341 1.00 82.88 186 LEU A CA 1
ATOM 1434 C C . LEU A 1 186 ? 0.865 -9.932 -24.810 1.00 82.88 186 LEU A C 1
ATOM 1436 O O . LEU A 1 186 ? 0.844 -11.085 -25.236 1.00 82.88 186 LEU A O 1
ATOM 1440 N N . SER A 1 187 ? 0.638 -8.888 -25.616 1.00 84.06 187 SER A N 1
ATOM 1441 C CA . SER A 1 187 ? 0.290 -9.055 -27.040 1.00 84.06 187 SER A CA 1
ATOM 1442 C C . SER A 1 187 ? 1.427 -9.629 -27.893 1.00 84.06 187 SER A C 1
ATOM 1444 O O . SER A 1 187 ? 1.160 -10.278 -28.902 1.00 84.06 187 SER A O 1
ATOM 1446 N N . SER A 1 188 ? 2.687 -9.461 -27.476 1.00 83.50 188 SER A N 1
ATOM 1447 C CA . SER A 1 188 ? 3.842 -10.094 -28.127 1.00 83.50 188 SER A CA 1
ATOM 1448 C C . SER A 1 188 ? 3.917 -11.613 -27.912 1.00 83.50 188 SER A C 1
ATOM 1450 O O . SER A 1 188 ? 4.694 -12.290 -28.585 1.00 83.50 188 SER A O 1
ATOM 1452 N N . GLY A 1 189 ? 3.159 -12.150 -26.947 1.00 80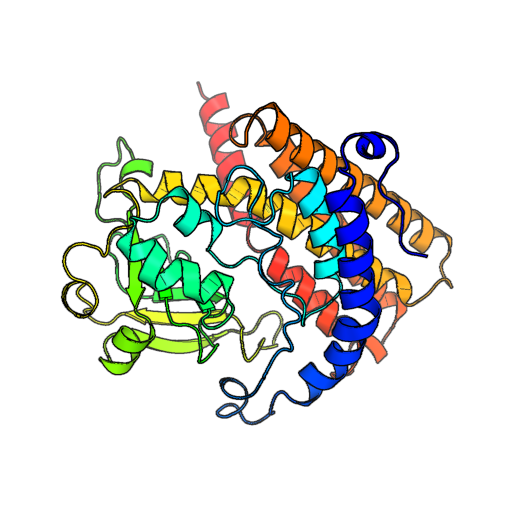.94 189 GLY A N 1
ATOM 1453 C CA . GLY A 1 189 ? 3.230 -13.547 -26.513 1.00 80.94 189 GLY A CA 1
ATOM 1454 C C . GLY A 1 189 ? 4.481 -13.900 -25.697 1.00 80.94 189 GLY A C 1
ATOM 1455 O O . GLY A 1 189 ? 4.641 -15.056 -25.305 1.00 80.94 189 GLY A O 1
ATOM 1456 N N . ARG A 1 190 ? 5.369 -12.930 -25.438 1.00 75.25 190 ARG A N 1
ATOM 1457 C CA . ARG A 1 190 ? 6.598 -13.116 -24.650 1.00 75.25 190 ARG A CA 1
ATOM 1458 C C . ARG A 1 190 ? 6.389 -12.875 -23.154 1.00 75.25 190 ARG A C 1
ATOM 1460 O O . ARG 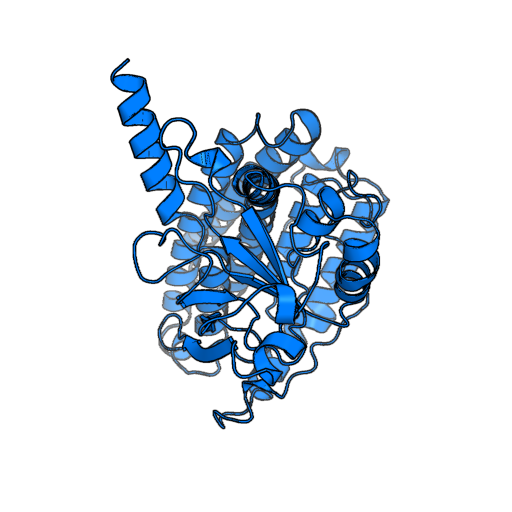A 1 190 ? 7.187 -13.356 -22.359 1.00 75.25 190 ARG A O 1
ATOM 1467 N N . GLU A 1 191 ? 5.324 -12.185 -22.755 1.00 81.06 191 GLU A N 1
ATOM 1468 C CA . GLU A 1 191 ? 4.806 -12.210 -21.383 1.00 81.06 191 GLU A CA 1
ATOM 1469 C C . GLU A 1 191 ? 3.562 -13.097 -21.324 1.00 81.06 191 GLU A C 1
ATOM 1471 O O . GLU A 1 191 ? 2.701 -13.054 -22.204 1.00 81.06 191 GLU A O 1
ATOM 1476 N N . ARG A 1 192 ? 3.452 -13.894 -20.263 1.00 82.50 192 ARG A N 1
ATOM 1477 C CA . ARG A 1 192 ? 2.275 -14.703 -19.974 1.00 82.50 192 ARG A CA 1
ATOM 1478 C C . ARG A 1 192 ? 1.833 -14.487 -18.536 1.00 82.50 192 ARG A C 1
ATOM 1480 O O . ARG A 1 192 ? 2.535 -14.888 -17.608 1.00 82.50 192 ARG A O 1
ATOM 1487 N N . LEU A 1 193 ? 0.619 -13.972 -18.360 1.00 84.56 193 LEU A N 1
ATOM 1488 C CA . LEU A 1 193 ? -0.125 -14.122 -17.112 1.00 84.56 193 LEU A CA 1
ATOM 1489 C C . LEU A 1 193 ? -0.498 -15.605 -16.980 1.00 84.56 193 LEU A C 1
ATOM 1491 O O . LEU A 1 193 ? -1.348 -16.114 -17.705 1.00 84.56 193 LEU A O 1
ATOM 1495 N N . VAL A 1 194 ? 0.218 -16.336 -16.123 1.00 86.44 194 VAL A N 1
ATOM 1496 C CA . VAL A 1 194 ? 0.082 -17.794 -15.989 1.00 86.44 194 VAL A CA 1
ATOM 1497 C C . VAL A 1 194 ? -1.231 -18.146 -15.316 1.00 86.44 194 VAL A C 1
ATOM 1499 O O . VAL A 1 194 ? -1.943 -19.031 -15.783 1.00 86.44 194 VAL A O 1
ATOM 1502 N N . ARG A 1 195 ? -1.501 -17.497 -14.181 1.00 86.56 195 ARG A N 1
ATOM 1503 C CA . ARG A 1 195 ? -2.710 -17.699 -13.388 1.00 86.56 195 ARG A CA 1
ATOM 1504 C C . ARG A 1 195 ? -2.862 -16.620 -12.319 1.00 86.56 195 ARG A C 1
ATOM 1506 O O . ARG A 1 195 ? -1.847 -16.116 -11.824 1.00 86.56 195 ARG A O 1
ATOM 1513 N N . PRO A 1 196 ? -4.096 -16.357 -11.879 1.00 87.56 196 PRO A N 1
ATOM 1514 C CA . PRO A 1 196 ? -4.320 -15.711 -10.602 1.00 87.56 196 PRO A CA 1
ATOM 1515 C C . PRO A 1 196 ? -3.928 -16.629 -9.436 1.00 87.56 196 PRO A C 1
ATOM 1517 O O . PRO A 1 196 ? -3.974 -17.860 -9.526 1.00 87.56 196 PRO A O 1
ATOM 1520 N N . LEU A 1 197 ? -3.526 -16.015 -8.331 1.00 86.25 197 LEU A N 1
ATOM 1521 C CA . LEU A 1 197 ? -3.203 -16.662 -7.069 1.00 86.25 197 LEU A CA 1
ATOM 1522 C C . LEU A 1 197 ? -4.348 -16.484 -6.083 1.00 86.25 197 LEU A C 1
ATOM 1524 O O . LEU A 1 197 ? -5.051 -15.474 -6.090 1.00 86.25 197 LEU A O 1
ATOM 1528 N N . THR A 1 198 ? -4.483 -17.459 -5.191 1.00 84.19 198 THR A N 1
ATOM 1529 C CA . THR A 1 198 ? -5.448 -17.410 -4.097 1.00 84.19 198 THR A CA 1
ATOM 1530 C C . THR A 1 198 ? -4.757 -17.074 -2.784 1.00 84.19 198 THR A C 1
ATOM 1532 O O . THR A 1 198 ? -3.747 -17.697 -2.445 1.00 84.19 198 THR A O 1
ATOM 1535 N N . VAL A 1 199 ? -5.343 -16.175 -2.001 1.00 76.06 199 VAL A N 1
ATOM 1536 C CA . VAL A 1 199 ? -4.948 -15.890 -0.619 1.00 76.06 199 VAL A CA 1
ATOM 1537 C C . VAL A 1 199 ? -6.019 -16.454 0.307 1.00 76.06 199 VAL A C 1
ATOM 1539 O O . VAL A 1 199 ? -7.196 -16.125 0.189 1.00 76.06 199 VAL A O 1
ATOM 1542 N N . PHE A 1 200 ? -5.622 -17.391 1.174 1.00 75.75 200 PHE A N 1
ATOM 1543 C CA . PHE A 1 200 ? -6.540 -18.182 2.010 1.00 75.75 200 PHE A CA 1
ATOM 1544 C C . PHE A 1 200 ? -7.685 -18.860 1.227 1.00 75.75 200 PHE A C 1
ATOM 1546 O O . PHE A 1 200 ? -8.796 -18.994 1.727 1.00 75.75 200 PHE A O 1
ATOM 1553 N N . GLY A 1 201 ? -7.412 -19.297 -0.008 1.00 73.50 201 GLY A N 1
ATOM 1554 C CA . GLY A 1 201 ? -8.385 -19.988 -0.865 1.00 73.50 201 GLY A CA 1
ATOM 1555 C C . GLY A 1 201 ? -9.286 -19.074 -1.700 1.00 73.50 201 GLY A C 1
ATOM 1556 O O . GLY A 1 201 ? -10.098 -19.581 -2.466 1.00 73.50 201 GLY A O 1
ATOM 1557 N N . PHE A 1 202 ? -9.120 -17.752 -1.614 1.00 75.81 202 PHE A N 1
ATOM 1558 C CA . PHE A 1 202 ? -9.892 -16.787 -2.395 1.00 75.81 202 PHE A CA 1
ATOM 1559 C C . PHE A 1 202 ? -9.013 -16.058 -3.406 1.00 75.81 202 PHE A C 1
ATOM 1561 O O . PHE A 1 202 ? -7.899 -15.653 -3.071 1.00 75.81 202 PHE A O 1
ATOM 1568 N N . ASP A 1 203 ? -9.523 -15.859 -4.620 1.00 79.06 203 ASP A N 1
ATOM 1569 C CA . ASP A 1 203 ? -8.992 -14.825 -5.506 1.00 79.06 203 ASP A CA 1
ATOM 1570 C C . ASP A 1 203 ? -9.498 -13.430 -5.101 1.00 79.06 203 ASP A C 1
ATOM 1572 O O . ASP A 1 203 ? -10.310 -13.262 -4.185 1.00 79.06 203 ASP A O 1
ATOM 1576 N N . GLU A 1 204 ? -8.963 -12.427 -5.784 1.00 75.38 204 GLU A N 1
ATOM 1577 C CA . GLU A 1 204 ? -9.223 -11.007 -5.548 1.00 75.38 204 GLU A CA 1
ATOM 1578 C C . GLU A 1 204 ? -9.514 -10.279 -6.863 1.00 75.38 204 GLU A C 1
ATOM 1580 O O . GLU A 1 204 ? -9.090 -9.143 -7.089 1.00 75.38 204 GLU A O 1
ATOM 1585 N N . ALA A 1 205 ? -10.185 -10.968 -7.779 1.00 76.50 205 ALA A N 1
ATOM 1586 C CA . ALA A 1 205 ? -10.526 -10.374 -9.054 1.00 76.50 205 ALA A CA 1
ATOM 1587 C C . ALA A 1 205 ? -11.354 -9.080 -8.876 1.00 76.50 205 ALA A C 1
ATOM 1589 O O . ALA A 1 205 ? -12.130 -8.983 -7.921 1.00 76.50 205 ALA A O 1
ATOM 1590 N N . PRO A 1 206 ? -11.197 -8.092 -9.771 1.00 69.69 206 PRO A N 1
ATOM 1591 C CA . PRO A 1 206 ? -10.344 -8.131 -10.964 1.00 69.69 206 PRO A CA 1
ATOM 1592 C C . PRO A 1 206 ? -8.864 -7.804 -10.696 1.00 69.69 206 PRO A C 1
ATOM 1594 O O . PRO A 1 206 ? -8.028 -8.062 -11.551 1.00 69.69 206 PRO A O 1
ATOM 1597 N N . TYR A 1 207 ? -8.509 -7.281 -9.520 1.00 75.19 207 TYR A N 1
ATOM 1598 C CA . TYR A 1 207 ? -7.142 -6.828 -9.245 1.00 75.19 207 TYR A CA 1
ATOM 1599 C C . TYR A 1 207 ? -6.177 -7.996 -9.004 1.00 75.19 207 TYR A C 1
ATOM 1601 O O . TYR A 1 207 ? -5.255 -8.242 -9.785 1.00 75.19 207 TYR A O 1
ATOM 1609 N N . GLY A 1 208 ? -6.413 -8.692 -7.891 1.00 78.06 208 GLY A N 1
ATOM 1610 C CA . GLY A 1 208 ? -5.673 -9.808 -7.316 1.00 78.06 208 GLY A CA 1
ATOM 1611 C C . GLY A 1 208 ? -4.164 -9.868 -7.495 1.00 78.06 208 GLY A C 1
ATOM 1612 O O . GLY A 1 208 ? -3.481 -8.880 -7.749 1.00 78.06 208 GLY A O 1
ATOM 1613 N N . HIS A 1 209 ? -3.637 -11.072 -7.278 1.00 84.44 209 HIS A N 1
ATOM 1614 C CA . HIS A 1 209 ? -2.214 -11.379 -7.390 1.00 84.44 209 HIS A CA 1
ATOM 1615 C C . HIS A 1 209 ? -2.043 -12.388 -8.498 1.00 84.44 209 HIS A C 1
ATOM 1617 O O . HIS A 1 209 ? -2.728 -13.408 -8.492 1.00 84.44 209 HIS A O 1
ATOM 1623 N N . CYS A 1 210 ? -1.123 -12.141 -9.418 1.00 86.50 210 CYS A N 1
ATOM 1624 C CA . CYS A 1 210 ? -0.869 -13.069 -10.511 1.00 86.50 210 CYS A CA 1
ATOM 1625 C C . CYS A 1 210 ? 0.531 -13.676 -10.437 1.00 86.50 210 CYS A C 1
ATOM 1627 O O . CYS A 1 210 ? 1.461 -13.119 -9.846 1.00 86.50 210 CYS A O 1
ATOM 1629 N N . GLU A 1 211 ? 0.656 -14.852 -11.043 1.00 88.06 211 GLU A N 1
ATOM 1630 C CA . GLU A 1 211 ? 1.927 -15.400 -11.498 1.00 88.06 211 GLU A CA 1
ATOM 1631 C C . GLU A 1 211 ? 2.157 -14.948 -12.943 1.00 88.06 211 GLU A C 1
ATOM 1633 O O . GLU A 1 211 ? 1.319 -15.204 -13.810 1.00 88.06 211 GLU A O 1
ATOM 1638 N N . ILE A 1 212 ? 3.292 -14.303 -13.201 1.00 85.75 212 ILE A N 1
ATOM 1639 C CA . ILE A 1 212 ? 3.663 -13.768 -14.515 1.00 85.75 212 ILE A CA 1
ATOM 1640 C C . ILE A 1 212 ? 4.972 -14.411 -14.953 1.00 85.75 212 ILE A C 1
ATOM 1642 O O . ILE A 1 212 ? 5.920 -14.500 -14.172 1.00 85.75 212 ILE A O 1
ATOM 1646 N N . VAL A 1 213 ? 5.032 -14.845 -16.208 1.00 85.38 213 VAL A N 1
ATOM 1647 C CA . VAL A 1 213 ? 6.223 -15.431 -16.826 1.00 85.38 213 VAL A CA 1
ATOM 1648 C C . VAL A 1 213 ? 6.650 -14.598 -18.017 1.00 85.38 213 VAL A C 1
ATOM 1650 O O . VAL A 1 213 ? 5.829 -14.279 -18.871 1.00 85.38 213 VAL A O 1
ATOM 1653 N N . PHE A 1 214 ? 7.947 -14.321 -18.109 1.00 79.38 214 PHE A N 1
ATOM 1654 C CA . PHE A 1 214 ? 8.559 -13.741 -19.300 1.00 79.38 214 PHE A CA 1
ATOM 1655 C C . PHE A 1 214 ? 9.373 -14.818 -20.023 1.00 79.38 214 PHE A C 1
ATOM 1657 O O . PHE A 1 214 ? 10.308 -15.379 -19.453 1.00 79.38 214 PHE A O 1
ATOM 1664 N N . GLY A 1 215 ? 9.019 -15.124 -21.270 1.00 70.88 215 GLY A N 1
ATOM 1665 C CA . GLY A 1 215 ? 9.719 -16.075 -22.130 1.00 70.88 215 GLY A CA 1
ATOM 1666 C C . GLY A 1 215 ? 10.597 -15.360 -23.152 1.00 70.88 215 GLY A C 1
ATOM 1667 O O . GLY A 1 215 ? 10.067 -14.797 -24.104 1.00 70.88 215 GLY A O 1
ATOM 1668 N N . GLN A 1 216 ? 11.926 -15.414 -22.969 1.00 68.56 216 GLN A N 1
ATOM 1669 C CA . GLN A 1 216 ? 12.922 -14.815 -23.883 1.00 68.56 216 GLN A CA 1
ATOM 1670 C C . GLN A 1 216 ? 12.549 -13.374 -24.288 1.00 68.56 216 GLN A C 1
ATOM 1672 O O . GLN A 1 216 ? 12.476 -13.029 -25.466 1.00 68.56 216 GLN A O 1
ATOM 1677 N N . TYR A 1 217 ? 12.225 -12.559 -23.284 1.00 69.69 217 TYR A N 1
ATOM 1678 C CA . TYR A 1 217 ? 11.762 -11.190 -23.466 1.00 69.69 217 TYR A CA 1
ATOM 1679 C C . TYR A 1 217 ? 12.953 -10.231 -23.532 1.00 69.69 217 TYR A C 1
ATOM 1681 O O . TYR A 1 217 ? 13.739 -10.169 -22.583 1.00 69.69 217 TYR A O 1
ATOM 1689 N N . GLU A 1 218 ? 13.076 -9.461 -24.613 1.00 71.50 218 GLU A N 1
ATOM 1690 C CA . GLU A 1 218 ? 14.102 -8.431 -24.744 1.00 71.50 218 GLU A CA 1
ATOM 1691 C C . GLU A 1 218 ? 13.480 -7.041 -24.583 1.00 71.50 218 GLU A C 1
ATOM 1693 O O . GLU A 1 218 ? 12.396 -6.736 -25.073 1.00 71.50 218 GLU A O 1
ATOM 1698 N N . MET A 1 219 ? 14.177 -6.130 -23.902 1.00 66.50 219 MET A N 1
ATOM 1699 C CA . MET A 1 219 ? 13.635 -4.784 -23.659 1.00 66.50 219 MET A CA 1
ATOM 1700 C C . MET A 1 219 ? 13.450 -3.964 -24.949 1.00 66.50 219 MET A C 1
ATOM 1702 O O . MET A 1 219 ? 12.608 -3.058 -24.995 1.00 66.50 219 MET A O 1
ATOM 1706 N N . THR A 1 220 ? 14.189 -4.316 -26.004 1.00 64.56 220 THR A N 1
ATOM 1707 C CA . THR A 1 220 ? 14.038 -3.820 -27.382 1.00 64.56 220 THR A CA 1
ATOM 1708 C C . THR A 1 220 ? 12.621 -4.028 -27.922 1.00 64.56 220 THR A C 1
ATOM 1710 O O . THR A 1 220 ? 12.147 -3.183 -28.679 1.00 64.56 220 THR A O 1
ATOM 1713 N N . ASP A 1 221 ? 11.905 -5.060 -27.463 1.00 56.53 221 ASP A N 1
ATOM 1714 C CA . ASP A 1 221 ? 10.545 -5.392 -27.905 1.00 56.53 221 ASP A CA 1
ATOM 1715 C C . ASP A 1 221 ? 9.482 -4.394 -27.418 1.00 56.53 221 ASP A C 1
ATOM 1717 O O . ASP A 1 221 ? 8.407 -4.287 -28.009 1.00 56.53 221 ASP A O 1
ATOM 1721 N N . CYS A 1 222 ? 9.756 -3.640 -26.345 1.00 55.66 222 CYS A N 1
ATOM 1722 C CA . CYS A 1 222 ? 8.762 -2.739 -25.753 1.00 55.66 222 CYS A CA 1
ATOM 1723 C C . CYS A 1 222 ? 9.186 -1.285 -25.580 1.00 55.66 222 CYS A C 1
ATOM 1725 O O . CYS A 1 222 ? 8.284 -0.440 -25.470 1.00 55.66 222 CYS A O 1
ATOM 1727 N N . ARG A 1 223 ? 10.492 -0.956 -25.526 1.00 57.09 223 ARG A N 1
ATOM 1728 C CA . ARG A 1 223 ? 10.885 0.374 -25.021 1.00 57.09 223 ARG A CA 1
ATOM 1729 C C . ARG A 1 223 ? 12.154 1.082 -25.483 1.00 57.09 223 ARG A C 1
ATOM 1731 O O . ARG A 1 223 ? 12.285 2.229 -25.063 1.00 57.09 223 ARG A O 1
ATOM 1738 N N . GLY A 1 224 ? 13.034 0.544 -26.324 1.00 56.72 224 GLY A N 1
ATOM 1739 C CA . GLY A 1 224 ? 14.268 1.284 -26.671 1.00 56.72 224 GLY A CA 1
ATOM 1740 C C . GLY A 1 224 ? 15.006 1.855 -25.433 1.00 56.72 224 GLY A C 1
ATOM 1741 O O . GLY A 1 224 ? 14.884 1.319 -24.330 1.00 56.72 224 GLY A O 1
ATOM 1742 N N . ASP A 1 225 ? 15.726 2.969 -25.588 1.00 58.03 225 ASP A N 1
ATOM 1743 C CA . ASP A 1 225 ? 16.684 3.511 -24.600 1.00 58.03 225 ASP A CA 1
ATOM 1744 C C . ASP A 1 225 ? 16.092 4.032 -23.265 1.00 58.03 225 ASP A C 1
ATOM 1746 O O . ASP A 1 225 ? 16.845 4.362 -22.352 1.00 58.03 225 ASP A O 1
ATOM 1750 N N . ASN A 1 226 ? 14.761 4.099 -23.096 1.00 74.00 226 ASN A N 1
ATOM 1751 C CA . ASN A 1 226 ? 14.110 4.706 -21.913 1.00 74.00 226 ASN A CA 1
ATOM 1752 C C . ASN A 1 226 ? 13.383 3.685 -21.009 1.00 74.00 226 ASN A C 1
ATOM 1754 O O . ASN A 1 226 ? 12.392 3.982 -20.329 1.00 74.00 226 ASN A O 1
ATOM 1758 N N . ALA A 1 227 ? 13.851 2.439 -21.054 1.00 82.94 227 ALA A N 1
ATOM 1759 C CA . ALA A 1 227 ? 13.336 1.320 -20.276 1.00 82.94 227 ALA A CA 1
ATOM 1760 C C . ALA A 1 227 ? 13.778 1.335 -18.803 1.00 82.94 227 ALA A C 1
ATOM 1762 O O . ALA A 1 227 ? 13.031 0.895 -17.931 1.00 82.94 227 ALA A O 1
ATOM 1763 N N . VAL A 1 228 ? 14.987 1.826 -18.527 1.00 88.56 228 VAL A N 1
ATOM 1764 C CA . VAL A 1 228 ? 15.564 1.855 -17.180 1.00 88.56 228 VAL A CA 1
ATOM 1765 C C . VAL A 1 228 ? 14.943 2.994 -16.379 1.00 88.56 228 VAL A C 1
ATOM 1767 O O . VAL A 1 228 ? 14.910 4.141 -16.823 1.00 88.56 228 VAL A O 1
ATOM 1770 N N . LEU A 1 229 ? 14.456 2.688 -15.180 1.00 88.00 229 LEU A N 1
ATOM 1771 C CA . LEU A 1 229 ? 14.057 3.704 -14.221 1.00 88.00 229 LEU A CA 1
ATOM 1772 C C . LEU A 1 229 ? 15.293 4.173 -13.445 1.00 88.00 229 LEU A C 1
ATOM 1774 O O . LEU A 1 229 ? 15.991 3.361 -12.840 1.00 88.00 229 LEU A O 1
ATOM 1778 N N . HIS A 1 230 ? 15.504 5.490 -13.403 1.00 88.69 230 HIS A N 1
ATOM 1779 C CA . HIS A 1 230 ? 16.636 6.145 -12.744 1.00 88.69 230 HIS A CA 1
ATOM 1780 C C . HIS A 1 230 ? 18.004 5.807 -13.358 1.00 88.69 230 HIS A C 1
ATOM 1782 O O . HIS A 1 230 ? 18.507 6.585 -14.162 1.00 88.69 230 HIS A O 1
ATOM 1788 N N . THR A 1 231 ? 18.616 4.683 -12.976 1.00 90.00 231 THR A N 1
ATOM 1789 C CA . THR A 1 231 ? 19.966 4.268 -13.387 1.00 90.00 231 THR A CA 1
ATOM 1790 C C . THR A 1 231 ? 20.129 2.749 -13.291 1.00 90.00 231 THR A C 1
ATOM 1792 O O . THR A 1 231 ? 19.475 2.079 -12.485 1.00 90.00 231 THR A O 1
ATOM 1795 N N . VAL A 1 232 ? 21.048 2.193 -14.087 1.00 89.88 232 VAL A N 1
ATOM 1796 C CA . VAL A 1 232 ? 21.485 0.797 -13.931 1.00 89.88 232 VAL A CA 1
ATOM 1797 C C . VAL A 1 232 ? 22.187 0.646 -12.579 1.00 89.88 232 VAL A C 1
ATOM 1799 O O . VAL A 1 232 ? 23.067 1.435 -12.242 1.00 89.88 232 VAL A O 1
ATOM 1802 N N . GLY A 1 233 ? 21.773 -0.348 -11.794 1.00 89.44 233 GLY A N 1
ATOM 1803 C CA . GLY A 1 233 ? 22.265 -0.584 -10.433 1.00 89.44 233 GLY A CA 1
ATOM 1804 C C . GLY A 1 233 ? 21.577 0.252 -9.343 1.00 89.44 233 GLY A C 1
ATOM 1805 O O . GLY A 1 233 ? 21.760 -0.016 -8.157 1.00 89.44 233 GLY A O 1
ATOM 1806 N N . GLY A 1 234 ? 20.740 1.227 -9.716 1.00 89.19 234 GLY A N 1
ATOM 1807 C CA . GLY A 1 234 ? 20.001 2.087 -8.783 1.00 89.19 234 GLY A CA 1
ATOM 1808 C C . GLY A 1 234 ? 18.696 1.486 -8.243 1.00 89.19 234 GLY A C 1
ATOM 1809 O O . GLY A 1 234 ? 17.993 2.128 -7.463 1.00 89.19 234 GLY A O 1
ATOM 1810 N N . GLY A 1 235 ? 18.337 0.261 -8.635 1.00 88.81 235 GLY A N 1
ATOM 1811 C CA . GLY A 1 235 ? 17.031 -0.334 -8.343 1.00 88.81 235 GLY A CA 1
ATOM 1812 C C . GLY A 1 235 ? 16.748 -0.508 -6.850 1.00 88.81 235 GLY A C 1
ATOM 1813 O O . GLY A 1 235 ? 15.639 -0.232 -6.392 1.00 88.81 235 GLY A O 1
ATOM 1814 N N . PHE A 1 236 ? 17.757 -0.896 -6.064 1.00 84.81 236 PHE A N 1
ATOM 1815 C CA . PHE A 1 236 ? 17.588 -1.066 -4.619 1.00 84.81 236 PHE A CA 1
ATOM 1816 C C . PHE A 1 236 ? 17.271 0.261 -3.914 1.00 84.81 236 PHE A C 1
ATOM 1818 O O . PHE A 1 236 ? 16.374 0.314 -3.072 1.00 84.81 236 PHE A O 1
ATOM 1825 N N . GLU A 1 237 ? 17.961 1.343 -4.281 1.00 84.00 237 GLU A N 1
ATOM 1826 C CA . GLU A 1 237 ? 17.729 2.675 -3.713 1.00 84.00 237 GLU A CA 1
ATOM 1827 C C . GLU A 1 237 ? 16.294 3.152 -3.965 1.00 84.00 237 GLU A C 1
ATOM 1829 O O . GLU A 1 237 ? 15.603 3.59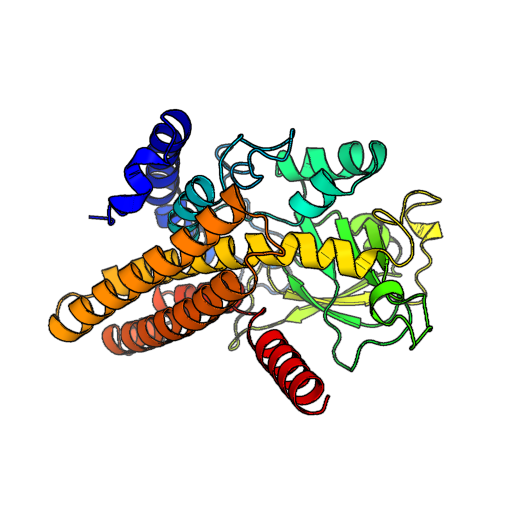0 -3.040 1.00 84.00 237 GLU A O 1
ATOM 1834 N N . ILE A 1 238 ? 15.830 3.014 -5.208 1.00 84.88 238 ILE A N 1
ATOM 1835 C CA . ILE A 1 238 ? 14.489 3.426 -5.629 1.00 84.88 238 ILE A CA 1
ATOM 1836 C C . ILE A 1 238 ? 13.420 2.707 -4.805 1.00 84.88 238 ILE A C 1
ATOM 1838 O O . ILE A 1 238 ? 12.501 3.343 -4.285 1.00 84.88 238 ILE A O 1
ATOM 1842 N N . ILE A 1 239 ? 13.553 1.392 -4.633 1.00 80.69 239 ILE A N 1
ATOM 1843 C CA . ILE A 1 239 ? 12.573 0.584 -3.900 1.00 80.69 239 ILE A CA 1
ATOM 1844 C C . ILE A 1 239 ? 12.545 0.967 -2.423 1.00 80.69 239 ILE A C 1
ATOM 1846 O O . ILE A 1 239 ? 11.468 1.206 -1.870 1.00 80.69 239 ILE A O 1
ATOM 1850 N N . GLN A 1 240 ? 13.712 1.101 -1.785 1.00 77.25 240 GLN A N 1
ATOM 1851 C CA . GLN A 1 240 ? 13.789 1.515 -0.381 1.00 77.25 240 GLN A CA 1
ATOM 1852 C C . GLN A 1 240 ? 13.147 2.888 -0.153 1.00 77.25 240 GLN A C 1
ATOM 1854 O O . GLN A 1 240 ? 12.503 3.107 0.875 1.00 77.25 240 GLN A O 1
ATOM 1859 N N . SER A 1 241 ? 13.252 3.789 -1.133 1.00 76.44 241 SER A N 1
ATOM 1860 C CA . SER A 1 241 ? 12.647 5.119 -1.052 1.00 76.44 241 SER A CA 1
ATOM 1861 C C . SER A 1 241 ? 11.113 5.100 -0.965 1.00 76.44 241 SER A C 1
ATOM 1863 O O . SER A 1 241 ? 10.529 5.985 -0.340 1.00 76.44 241 SER A O 1
ATOM 1865 N N . ARG A 1 242 ? 10.461 4.073 -1.531 1.00 78.81 242 ARG A N 1
ATOM 1866 C CA . ARG A 1 242 ? 9.005 3.865 -1.457 1.00 78.81 242 ARG A CA 1
ATOM 1867 C C . ARG A 1 242 ? 8.594 3.097 -0.207 1.00 78.81 242 ARG A C 1
ATOM 1869 O O . ARG A 1 242 ? 7.543 3.390 0.362 1.00 78.81 242 ARG A O 1
ATOM 1876 N N . LEU A 1 243 ? 9.389 2.107 0.207 1.00 76.88 243 LEU A N 1
ATOM 1877 C CA . LEU A 1 243 ? 9.021 1.195 1.296 1.00 76.88 243 LEU A CA 1
ATOM 1878 C C . LEU A 1 243 ? 8.767 1.923 2.620 1.00 76.88 243 LEU A C 1
ATOM 1880 O O . LEU A 1 243 ? 7.858 1.541 3.346 1.00 76.88 243 LEU A O 1
ATOM 1884 N N . GLY A 1 244 ? 9.513 2.983 2.935 1.00 76.88 244 GLY A N 1
ATOM 1885 C CA . GLY A 1 244 ? 9.329 3.705 4.197 1.00 76.88 244 GLY A CA 1
ATOM 1886 C C . GLY A 1 244 ? 7.933 4.326 4.366 1.00 76.88 244 GLY A C 1
ATOM 1887 O O . GLY A 1 244 ? 7.175 3.854 5.215 1.00 76.88 244 GLY A O 1
ATOM 1888 N N . PRO A 1 245 ? 7.552 5.335 3.558 1.00 79.31 245 PRO A N 1
ATOM 1889 C CA . PRO A 1 245 ? 6.202 5.906 3.593 1.00 79.31 245 PRO A CA 1
ATOM 1890 C C . PRO A 1 245 ? 5.108 4.876 3.278 1.00 79.31 245 PRO A C 1
ATOM 1892 O O . PRO A 1 245 ? 4.072 4.847 3.938 1.00 79.31 245 PRO A O 1
ATOM 1895 N N . GLY A 1 246 ? 5.361 3.956 2.336 1.00 82.00 246 GLY A N 1
ATOM 1896 C CA . GLY A 1 246 ? 4.416 2.893 1.982 1.00 82.00 246 GLY A CA 1
ATOM 1897 C C . GLY A 1 246 ? 4.001 2.035 3.182 1.00 82.00 246 GLY A C 1
ATOM 1898 O O . GLY A 1 246 ? 2.817 1.753 3.360 1.00 82.00 246 GLY A O 1
ATOM 1899 N N . ARG A 1 247 ? 4.942 1.685 4.069 1.00 85.81 247 ARG A N 1
ATOM 1900 C CA . ARG A 1 247 ? 4.654 0.922 5.296 1.00 85.81 247 ARG A CA 1
ATOM 1901 C C . ARG A 1 247 ? 3.737 1.665 6.257 1.00 85.81 247 ARG A C 1
ATOM 1903 O O . ARG A 1 247 ? 2.881 1.030 6.871 1.00 85.81 247 ARG A O 1
ATOM 1910 N N . ILE A 1 248 ? 3.895 2.980 6.381 1.00 89.38 248 ILE A N 1
ATOM 1911 C CA . ILE A 1 248 ? 3.033 3.826 7.214 1.00 89.38 248 ILE A CA 1
ATOM 1912 C C . ILE A 1 248 ? 1.626 3.882 6.620 1.00 89.38 248 ILE A C 1
ATOM 1914 O O . ILE A 1 248 ? 0.662 3.608 7.331 1.00 89.38 248 ILE A O 1
ATOM 1918 N N . HIS A 1 249 ? 1.497 4.101 5.310 1.00 87.19 249 HIS A N 1
ATOM 1919 C CA . HIS A 1 249 ? 0.194 4.151 4.639 1.00 87.19 249 HIS A CA 1
ATOM 1920 C C . HIS A 1 249 ? -0.555 2.813 4.725 1.00 87.19 249 HIS A C 1
ATOM 1922 O O . HIS A 1 249 ? -1.741 2.783 5.048 1.00 87.19 249 HIS A O 1
ATOM 1928 N N . HIS A 1 250 ? 0.134 1.690 4.491 1.00 86.19 250 HIS A N 1
ATOM 1929 C CA . HIS A 1 250 ? -0.458 0.359 4.650 1.00 86.19 250 HIS A CA 1
ATOM 1930 C C . HIS A 1 250 ? -0.836 0.059 6.104 1.00 86.19 250 HIS A C 1
ATOM 1932 O O . HIS A 1 250 ? -1.835 -0.614 6.340 1.00 86.19 250 HIS A O 1
ATOM 1938 N N . SER A 1 251 ? -0.064 0.554 7.077 1.00 92.19 251 SER A N 1
ATOM 1939 C CA . SER A 1 251 ? -0.393 0.400 8.498 1.00 92.19 251 SER A CA 1
ATOM 1940 C C . SER A 1 251 ? -1.649 1.186 8.871 1.00 92.19 251 SER A C 1
ATOM 1942 O O . SER A 1 251 ? -2.531 0.627 9.510 1.00 92.19 251 SER A O 1
ATOM 1944 N N . MET A 1 252 ? -1.790 2.430 8.405 1.00 92.75 252 MET A N 1
ATOM 1945 C CA . MET A 1 252 ? -3.019 3.200 8.623 1.00 92.75 252 MET A CA 1
ATOM 1946 C C . MET A 1 252 ? -4.220 2.532 7.959 1.00 92.75 252 MET A C 1
ATOM 1948 O O . MET A 1 252 ? -5.239 2.332 8.611 1.00 92.75 252 MET A O 1
ATOM 1952 N N . ARG A 1 253 ? -4.089 2.064 6.709 1.00 89.56 253 ARG A N 1
ATOM 1953 C CA . ARG A 1 253 ? -5.170 1.305 6.057 1.00 89.56 253 ARG A CA 1
ATOM 1954 C C . ARG A 1 253 ? -5.583 0.078 6.873 1.00 89.56 253 ARG A C 1
ATOM 1956 O O . ARG A 1 253 ? -6.770 -0.158 7.045 1.00 89.56 253 ARG A O 1
ATOM 1963 N N . ALA A 1 254 ? -4.620 -0.669 7.416 1.00 90.62 254 ALA A N 1
ATOM 1964 C CA . ALA A 1 254 ? -4.900 -1.818 8.275 1.00 90.62 254 ALA A CA 1
ATOM 1965 C C . ALA A 1 254 ? -5.614 -1.437 9.584 1.00 90.62 254 ALA A C 1
ATOM 1967 O O . ALA A 1 254 ? -6.494 -2.174 10.021 1.00 90.62 254 ALA A O 1
ATOM 1968 N N . ILE A 1 255 ? -5.283 -0.290 10.190 1.00 93.25 255 ILE A N 1
ATOM 1969 C CA . ILE A 1 255 ? -6.040 0.253 11.330 1.00 93.25 255 ILE A CA 1
ATOM 1970 C C . ILE A 1 255 ? -7.495 0.507 10.914 1.00 93.25 255 ILE A C 1
ATOM 1972 O O . ILE A 1 255 ? -8.397 0.065 11.616 1.00 93.25 255 ILE A O 1
ATOM 1976 N N . GLY A 1 256 ? -7.731 1.110 9.743 1.00 90.94 256 GLY A N 1
ATOM 1977 C CA . GLY A 1 256 ? -9.078 1.303 9.190 1.00 90.94 256 GLY A CA 1
ATOM 1978 C C . GLY A 1 256 ? -9.867 0.000 9.020 1.00 90.94 256 GLY A C 1
ATOM 1979 O O . GLY A 1 256 ? -11.042 -0.070 9.380 1.00 90.94 256 GLY A O 1
ATOM 1980 N N . VAL A 1 257 ? -9.217 -1.063 8.539 1.00 87.88 257 VAL A N 1
ATOM 1981 C CA . VAL A 1 257 ? -9.816 -2.410 8.488 1.00 87.88 257 VAL A CA 1
ATOM 1982 C C . VAL A 1 257 ? -10.188 -2.908 9.885 1.00 87.88 257 VAL A C 1
ATOM 1984 O O . VAL A 1 257 ? -11.272 -3.457 10.079 1.00 87.88 257 VAL A O 1
ATOM 1987 N N . GLY A 1 258 ? -9.304 -2.704 10.864 1.00 89.38 258 GLY A N 1
ATOM 1988 C CA . GLY A 1 258 ? -9.556 -3.044 12.262 1.00 89.38 258 GLY A CA 1
ATOM 1989 C C . GLY A 1 258 ? -10.772 -2.314 12.835 1.00 89.38 258 GLY A C 1
ATOM 1990 O O . GLY A 1 258 ? -11.654 -2.953 13.402 1.00 89.38 258 GLY A O 1
ATOM 1991 N N . GLU A 1 259 ? -10.867 -1.000 12.622 1.00 89.25 259 GLU A N 1
ATOM 1992 C CA . GLU A 1 259 ? -12.026 -0.192 13.029 1.00 89.25 259 GLU A CA 1
ATOM 1993 C C . GLU A 1 259 ? -13.329 -0.749 12.435 1.00 89.25 259 GLU A C 1
ATOM 1995 O O . GLU A 1 259 ? -14.326 -0.880 13.142 1.00 89.25 259 GLU A O 1
ATOM 2000 N N . GLN A 1 260 ? -13.321 -1.162 11.161 1.00 83.75 260 GLN A N 1
ATOM 2001 C CA . GLN A 1 260 ? -14.489 -1.793 10.534 1.00 83.75 260 GLN A CA 1
ATOM 2002 C C . GLN A 1 260 ? -14.862 -3.139 11.155 1.00 83.75 260 GLN A C 1
ATOM 2004 O O . GLN A 1 260 ? -16.044 -3.409 11.366 1.00 83.75 260 GLN A O 1
ATOM 2009 N N . ALA A 1 261 ? -13.877 -3.976 11.482 1.00 82.19 261 ALA A N 1
ATOM 2010 C CA . ALA A 1 261 ? -14.133 -5.249 12.151 1.00 82.19 261 ALA A CA 1
ATOM 2011 C C . ALA A 1 261 ? -14.777 -5.046 13.536 1.00 82.19 261 ALA A C 1
ATOM 2013 O O . ALA A 1 261 ? -15.667 -5.803 13.936 1.00 82.19 261 ALA A O 1
ATOM 2014 N N . LEU A 1 262 ? -14.365 -3.990 14.242 1.00 82.06 262 LEU A N 1
ATOM 2015 C CA . LEU A 1 262 ? -14.818 -3.673 15.592 1.00 82.06 262 LEU A CA 1
ATOM 2016 C C . LEU A 1 262 ? -16.280 -3.186 15.648 1.00 82.06 262 LEU A C 1
ATOM 2018 O O . LEU A 1 262 ? -16.964 -3.437 16.639 1.00 82.06 262 LEU A O 1
ATOM 2022 N N . LEU A 1 263 ? -16.798 -2.559 14.583 1.00 70.25 263 LEU A N 1
ATOM 2023 C CA . LEU A 1 263 ? -18.186 -2.064 14.513 1.00 70.25 263 LEU A CA 1
ATOM 2024 C C . LEU A 1 263 ? -19.253 -3.166 14.623 1.00 70.25 263 LEU A C 1
ATOM 2026 O O . LEU A 1 263 ? -20.436 -2.857 14.759 1.00 70.25 263 LEU A O 1
ATOM 2030 N N . THR A 1 264 ? -18.867 -4.442 14.556 1.00 62.44 264 THR A N 1
ATOM 2031 C CA . THR A 1 264 ? -19.838 -5.529 14.440 1.00 62.44 264 THR A CA 1
ATOM 2032 C C . THR A 1 264 ? -20.538 -5.904 15.749 1.00 62.44 264 THR A C 1
ATOM 2034 O O . THR A 1 264 ? -21.699 -6.295 15.648 1.00 62.44 264 THR A O 1
ATOM 2037 N N . ARG A 1 265 ? -19.947 -5.770 16.961 1.00 59.84 265 ARG A N 1
ATOM 2038 C CA . ARG A 1 265 ? -20.614 -6.147 18.243 1.00 59.84 265 ARG A CA 1
ATOM 2039 C C . ARG A 1 265 ? -20.027 -5.501 19.517 1.00 59.84 265 ARG A C 1
ATOM 2041 O O . ARG A 1 265 ? -18.841 -5.639 19.793 1.00 59.84 265 ARG A O 1
ATOM 2048 N N . GLU A 1 266 ? -20.895 -4.952 20.378 1.00 62.38 266 GLU A N 1
ATOM 2049 C CA . GLU A 1 266 ? -20.561 -4.401 21.718 1.00 62.38 266 GLU A CA 1
ATOM 2050 C C . GLU A 1 266 ? -20.798 -5.380 22.891 1.00 62.38 266 GLU A C 1
ATOM 2052 O O . GLU A 1 266 ? -20.536 -5.054 24.048 1.00 62.38 266 GLU A O 1
ATOM 2057 N N . LEU A 1 267 ? -21.297 -6.594 22.620 1.00 68.12 267 LEU A N 1
ATOM 2058 C CA . LEU A 1 267 ? -21.732 -7.546 23.659 1.00 68.12 267 LEU A CA 1
ATOM 2059 C C . LEU A 1 267 ? -20.602 -7.995 24.609 1.00 68.12 267 LEU A C 1
ATOM 2061 O O . LEU A 1 267 ? -20.875 -8.429 25.724 1.00 68.12 267 LEU A O 1
ATOM 2065 N N . PHE A 1 268 ? -19.339 -7.848 24.198 1.00 78.69 268 PHE A N 1
ATOM 2066 C CA . PHE A 1 268 ? -18.149 -8.192 24.983 1.00 78.69 268 PHE A CA 1
ATOM 2067 C C . PHE A 1 268 ? -17.335 -6.938 25.307 1.00 78.69 268 PHE A C 1
ATOM 2069 O O . PHE A 1 268 ? -16.225 -6.740 24.808 1.00 78.69 268 PHE A O 1
ATOM 2076 N N . GLN A 1 269 ? -17.912 -6.093 26.161 1.00 82.50 269 GLN A N 1
ATOM 2077 C CA . GLN A 1 269 ? -17.435 -4.737 26.449 1.00 82.50 269 GLN A CA 1
ATOM 2078 C C . GLN A 1 269 ? -15.949 -4.662 26.833 1.00 82.50 269 GLN A C 1
ATOM 2080 O O . GLN A 1 269 ? -15.251 -3.761 26.380 1.00 82.50 269 GLN A O 1
ATOM 2085 N N . THR A 1 270 ? -15.429 -5.619 27.612 1.00 87.81 270 THR A N 1
ATOM 2086 C CA . THR A 1 270 ? -14.013 -5.620 28.023 1.00 87.81 270 THR A CA 1
ATOM 2087 C C . THR A 1 270 ? -13.062 -5.858 26.851 1.00 87.81 270 THR A C 1
ATOM 2089 O O . THR A 1 270 ? -12.081 -5.135 26.704 1.00 87.81 270 THR A O 1
ATOM 2092 N N . ALA A 1 271 ? -13.350 -6.851 26.005 1.00 88.81 271 ALA A N 1
ATOM 2093 C CA . ALA A 1 271 ? -12.517 -7.148 24.841 1.00 88.81 271 ALA A CA 1
ATOM 2094 C C . ALA A 1 271 ? -12.602 -6.017 23.810 1.00 88.81 271 ALA A C 1
ATOM 2096 O O . ALA A 1 271 ? -11.579 -5.565 23.304 1.00 88.81 271 ALA A O 1
ATOM 2097 N N . TYR A 1 272 ? -13.814 -5.507 23.576 1.00 89.25 272 TYR A N 1
ATOM 2098 C CA . TYR A 1 272 ? -14.052 -4.352 22.717 1.00 89.25 272 TYR A CA 1
ATOM 2099 C C . TYR A 1 272 ? -13.229 -3.135 23.166 1.00 89.25 272 TYR A C 1
ATOM 2101 O O . TYR A 1 272 ? -12.467 -2.578 22.377 1.00 89.25 272 TYR A O 1
ATOM 2109 N N . ALA A 1 273 ? -13.311 -2.769 24.450 1.00 91.12 273 ALA A N 1
ATOM 2110 C CA . ALA A 1 273 ? -12.559 -1.648 25.007 1.00 91.12 273 ALA A CA 1
ATOM 2111 C C . ALA A 1 273 ? -11.040 -1.857 24.884 1.00 91.12 273 ALA A C 1
ATOM 2113 O O . ALA A 1 273 ? -10.317 -0.925 24.532 1.00 91.12 273 ALA A O 1
ATOM 2114 N N . GLN A 1 274 ? -10.548 -3.081 25.108 1.00 94.06 274 GLN A N 1
ATOM 2115 C CA . GLN A 1 274 ? -9.128 -3.387 24.938 1.00 94.06 274 GLN A CA 1
ATOM 2116 C C . GLN A 1 274 ? -8.673 -3.215 23.483 1.00 94.06 274 GLN A C 1
ATOM 2118 O O . GLN A 1 274 ? -7.604 -2.657 23.244 1.00 94.06 274 GLN A O 1
ATOM 2123 N N . PHE A 1 275 ? -9.478 -3.637 22.505 1.00 93.94 275 PHE A N 1
ATOM 2124 C CA . PHE A 1 275 ? -9.146 -3.434 21.096 1.00 93.94 275 PHE A CA 1
ATOM 2125 C C . PHE A 1 275 ? -9.205 -1.964 20.673 1.00 93.94 275 PHE A C 1
ATOM 2127 O O . PHE A 1 275 ? -8.364 -1.549 19.880 1.00 93.94 275 PHE A O 1
ATOM 2134 N N . GLN A 1 276 ? -10.107 -1.153 21.237 1.00 92.06 276 GLN A N 1
ATOM 2135 C CA . GLN A 1 276 ? -10.075 0.301 21.026 1.00 92.06 276 GLN A CA 1
ATOM 2136 C C . GLN A 1 276 ? -8.772 0.922 21.539 1.00 92.06 276 GLN A C 1
ATOM 2138 O O . GLN A 1 276 ? -8.141 1.707 20.832 1.00 92.06 276 GLN A O 1
ATOM 2143 N N . ILE A 1 277 ? -8.337 0.536 22.744 1.00 95.12 277 ILE A N 1
ATOM 2144 C CA . ILE A 1 277 ? -7.056 0.981 23.313 1.00 95.12 277 ILE A CA 1
ATOM 2145 C C . ILE A 1 277 ? -5.893 0.549 22.411 1.00 95.12 277 ILE A C 1
ATOM 2147 O O . ILE A 1 277 ? -4.984 1.336 22.140 1.00 95.12 277 ILE A O 1
ATOM 2151 N N . ASP A 1 278 ? -5.921 -0.692 21.925 1.00 96.81 278 ASP A N 1
ATOM 2152 C CA . ASP A 1 278 ? -4.873 -1.227 21.063 1.00 96.81 278 ASP A CA 1
ATOM 2153 C C . ASP A 1 278 ? -4.805 -0.495 19.711 1.00 96.81 278 ASP A C 1
ATOM 2155 O O . ASP A 1 278 ? -3.705 -0.161 19.264 1.00 96.81 278 ASP A O 1
ATOM 2159 N N . LEU A 1 279 ? -5.949 -0.197 19.084 1.00 95.25 279 LEU A N 1
ATOM 2160 C CA . LEU A 1 279 ? -6.008 0.572 17.837 1.00 95.25 279 LEU A CA 1
ATOM 2161 C C . LEU A 1 279 ? -5.519 2.010 18.029 1.00 95.25 279 LEU A C 1
ATOM 2163 O O . LEU A 1 279 ? -4.739 2.494 17.210 1.00 95.25 279 LEU A O 1
ATOM 2167 N N . GLU A 1 280 ? -5.885 2.672 19.128 1.00 95.88 280 GLU A N 1
ATOM 2168 C CA . GLU A 1 280 ? -5.402 4.025 19.427 1.00 95.88 280 GLU A CA 1
ATOM 2169 C C . GLU A 1 280 ? -3.884 4.049 19.658 1.00 95.88 280 GLU A C 1
ATOM 2171 O O . GLU A 1 280 ? -3.167 4.891 19.114 1.00 95.88 280 GLU A O 1
ATOM 2176 N N . ARG A 1 281 ? -3.349 3.060 20.383 1.00 96.94 281 ARG A N 1
ATOM 2177 C CA . ARG A 1 281 ? -1.899 2.873 20.542 1.00 96.94 281 ARG A CA 1
ATOM 2178 C C . ARG A 1 281 ? -1.203 2.692 19.192 1.00 96.94 281 ARG A C 1
ATOM 2180 O O . ARG A 1 281 ? -0.159 3.298 18.946 1.00 96.94 281 ARG A O 1
ATOM 2187 N N . CYS A 1 282 ? -1.775 1.875 18.314 1.00 97.19 282 CYS A N 1
ATOM 2188 C CA . CYS A 1 282 ? -1.290 1.681 16.953 1.00 97.19 282 CYS A CA 1
ATOM 2189 C C . CYS A 1 282 ? -1.306 2.985 16.143 1.00 97.19 282 CYS A C 1
ATOM 2191 O O . CYS A 1 282 ? -0.299 3.327 15.523 1.00 97.19 282 CYS A O 1
ATOM 2193 N N . ARG A 1 283 ? -2.401 3.746 16.200 1.00 96.75 283 ARG A N 1
ATOM 2194 C CA . ARG A 1 283 ? -2.556 5.041 15.527 1.00 96.75 283 ARG A CA 1
ATOM 2195 C C . ARG A 1 283 ? -1.485 6.036 15.967 1.00 96.75 283 ARG A C 1
ATOM 2197 O O . ARG A 1 283 ? -0.807 6.618 15.122 1.00 96.75 283 ARG A O 1
ATOM 2204 N N . LEU A 1 284 ? -1.247 6.161 17.273 1.00 97.06 284 LEU A N 1
ATOM 2205 C CA . LEU A 1 284 ? -0.188 7.016 17.821 1.00 97.06 284 LEU A CA 1
ATOM 2206 C C . LEU A 1 284 ? 1.213 6.598 17.348 1.00 97.06 284 LEU A C 1
ATOM 2208 O O . LEU A 1 284 ? 2.012 7.458 16.976 1.00 97.06 284 LEU A O 1
ATOM 2212 N N . LEU A 1 285 ? 1.516 5.293 17.319 1.00 96.94 285 LEU A N 1
ATOM 2213 C CA . LEU A 1 285 ? 2.801 4.783 16.820 1.00 96.94 285 LEU A CA 1
ATOM 2214 C C . LEU A 1 285 ? 3.023 5.138 15.346 1.00 96.94 285 LEU A C 1
ATOM 2216 O O . LEU A 1 285 ? 4.105 5.599 14.973 1.00 96.94 285 LEU A O 1
ATOM 2220 N N . VAL A 1 286 ? 2.001 4.933 14.514 1.00 96.50 286 VAL A N 1
ATOM 2221 C CA . VAL A 1 286 ? 2.083 5.187 13.074 1.00 96.50 286 VAL A CA 1
ATOM 2222 C C . VAL A 1 286 ? 2.186 6.684 12.787 1.00 96.50 286 VAL A C 1
ATOM 2224 O O . VAL A 1 286 ? 3.049 7.085 12.009 1.00 96.50 286 VAL A O 1
ATOM 2227 N N . LEU A 1 287 ? 1.386 7.524 13.451 1.00 96.12 287 LEU A N 1
ATOM 2228 C CA . LEU A 1 287 ? 1.448 8.981 13.294 1.00 96.12 287 LEU A CA 1
ATOM 2229 C C . LEU A 1 287 ? 2.765 9.570 13.811 1.00 96.12 287 LEU A C 1
ATOM 2231 O O . LEU A 1 287 ? 3.298 10.498 13.205 1.00 96.12 287 LEU A O 1
ATOM 2235 N N . ASN A 1 288 ? 3.345 9.013 14.879 1.00 96.50 288 ASN A N 1
ATOM 2236 C CA . ASN A 1 288 ? 4.676 9.413 15.332 1.00 96.50 288 ASN A CA 1
ATOM 2237 C C . ASN A 1 288 ? 5.747 9.097 14.278 1.00 96.50 288 ASN A C 1
ATOM 2239 O O . ASN A 1 288 ? 6.595 9.941 13.983 1.00 96.50 288 ASN A O 1
ATOM 2243 N N . ALA A 1 289 ? 5.697 7.907 13.675 1.00 95.38 289 ALA A N 1
ATOM 2244 C CA . ALA A 1 289 ? 6.600 7.554 12.587 1.00 95.38 289 ALA A CA 1
ATOM 2245 C C . ALA A 1 289 ? 6.380 8.455 11.358 1.00 95.38 289 ALA A C 1
ATOM 2247 O O . ALA A 1 289 ? 7.347 8.969 10.806 1.00 95.38 289 ALA A O 1
ATOM 2248 N N . ALA A 1 290 ? 5.127 8.723 10.981 1.00 94.25 290 ALA A N 1
ATOM 2249 C CA . ALA A 1 290 ? 4.781 9.639 9.895 1.00 94.25 290 ALA A CA 1
ATOM 2250 C C . ALA A 1 290 ? 5.358 11.044 10.130 1.00 94.25 290 ALA A C 1
ATOM 2252 O O . ALA A 1 290 ? 6.065 11.577 9.278 1.00 94.25 290 ALA A O 1
ATOM 2253 N N . HIS A 1 291 ? 5.152 11.600 11.327 1.00 95.19 291 HIS A N 1
ATOM 2254 C CA . HIS A 1 291 ? 5.685 12.910 11.682 1.00 95.19 291 HIS A CA 1
ATOM 2255 C C . HIS A 1 291 ? 7.214 12.930 11.689 1.00 95.19 291 HIS A C 1
ATOM 2257 O O . HIS A 1 291 ? 7.824 13.898 11.243 1.00 95.19 291 HIS A O 1
ATOM 2263 N N . THR A 1 292 ? 7.845 11.854 12.161 1.00 94.62 292 THR A N 1
ATOM 2264 C CA . THR A 1 292 ? 9.307 11.740 12.161 1.00 94.62 292 THR A CA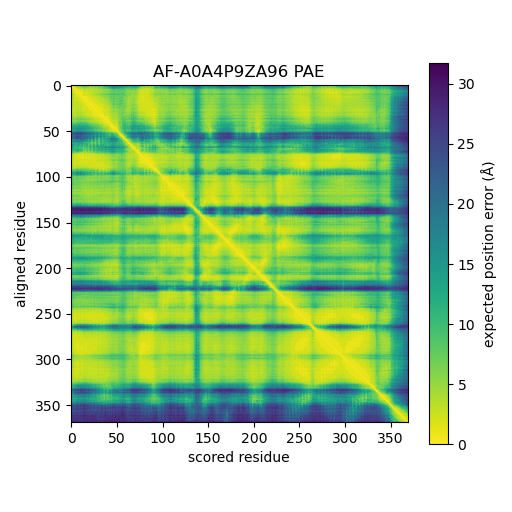 1
ATOM 2265 C C . THR A 1 292 ? 9.853 11.715 10.727 1.00 94.62 292 THR A C 1
ATOM 2267 O O . THR A 1 292 ? 10.846 12.391 10.468 1.00 94.62 292 THR A O 1
ATOM 2270 N N . ILE A 1 293 ? 9.169 11.065 9.770 1.00 91.06 293 ILE A N 1
ATOM 2271 C CA . ILE A 1 293 ? 9.513 11.162 8.339 1.00 91.06 293 ILE A CA 1
ATOM 2272 C C . ILE A 1 293 ? 9.416 12.617 7.867 1.00 91.06 293 ILE A C 1
ATOM 2274 O O . ILE A 1 293 ? 10.335 13.093 7.201 1.00 91.06 293 ILE A O 1
ATOM 2278 N N . ASP A 1 294 ? 8.339 13.323 8.226 1.00 91.19 294 ASP A N 1
ATOM 2279 C CA . ASP A 1 294 ? 8.124 14.716 7.816 1.00 91.19 294 ASP A CA 1
ATOM 2280 C C . ASP A 1 294 ? 9.219 15.669 8.333 1.00 91.19 294 ASP A C 1
ATOM 2282 O O . ASP A 1 294 ? 9.545 16.638 7.650 1.00 91.19 294 ASP A O 1
ATOM 2286 N N . VAL A 1 295 ? 9.807 15.402 9.511 1.00 93.25 295 VAL A N 1
ATOM 2287 C CA . VAL A 1 295 ? 10.824 16.282 10.127 1.00 93.25 295 VAL A CA 1
ATOM 2288 C C . VAL A 1 295 ? 12.280 15.832 9.952 1.00 93.25 295 VAL A C 1
ATOM 2290 O O . VAL A 1 295 ? 13.177 16.668 10.041 1.00 93.25 295 VAL A O 1
ATOM 2293 N N . ARG A 1 296 ? 12.547 14.533 9.760 1.00 88.75 296 ARG A N 1
ATOM 2294 C CA . ARG A 1 296 ? 13.906 13.948 9.768 1.00 88.75 296 ARG A CA 1
ATOM 2295 C C . ARG A 1 296 ? 14.237 13.076 8.561 1.00 88.75 296 ARG A C 1
ATOM 2297 O O . ARG A 1 296 ? 15.371 12.631 8.486 1.00 88.75 296 ARG A O 1
ATOM 2304 N N . ASP A 1 297 ? 13.299 12.870 7.637 1.00 85.00 297 ASP A N 1
ATOM 2305 C CA . ASP A 1 297 ? 13.378 11.938 6.504 1.00 85.00 297 ASP A CA 1
ATOM 2306 C C . ASP A 1 297 ? 13.144 10.449 6.831 1.00 85.00 297 ASP A C 1
ATOM 2308 O O . ASP A 1 297 ? 13.109 9.996 7.976 1.00 85.00 297 ASP A O 1
ATOM 2312 N N . THR A 1 298 ? 12.947 9.650 5.781 1.00 84.62 298 THR A N 1
ATOM 2313 C CA . THR A 1 298 ? 12.676 8.212 5.889 1.00 84.62 298 THR A CA 1
ATOM 2314 C C . THR A 1 298 ? 13.862 7.390 6.401 1.00 84.62 298 THR A C 1
ATOM 2316 O O . THR A 1 298 ? 13.652 6.426 7.139 1.00 84.62 298 THR A O 1
ATOM 2319 N N . LYS A 1 299 ? 15.099 7.725 6.013 1.00 84.56 299 LYS A N 1
ATOM 2320 C CA . LYS A 1 299 ? 16.295 6.944 6.375 1.00 84.56 299 LYS A CA 1
ATOM 2321 C C . LYS A 1 299 ? 16.568 7.042 7.876 1.00 84.56 299 LYS A C 1
ATOM 2323 O O . LYS A 1 299 ? 16.948 6.044 8.484 1.00 84.56 299 LYS A O 1
ATOM 2328 N N . ALA A 1 300 ? 16.310 8.202 8.475 1.00 86.94 300 ALA A N 1
ATOM 2329 C CA . ALA A 1 300 ? 16.432 8.414 9.914 1.00 86.94 300 ALA A CA 1
ATOM 2330 C C . ALA A 1 300 ? 15.290 7.784 10.740 1.00 86.94 300 ALA A C 1
ATOM 2332 O O . ALA A 1 300 ? 15.418 7.678 11.957 1.00 86.94 300 ALA A O 1
ATOM 2333 N N . THR A 1 301 ? 14.204 7.340 10.094 1.00 89.38 301 THR A N 1
ATOM 2334 C CA . THR A 1 301 ? 12.946 6.919 10.752 1.00 89.38 301 THR A CA 1
ATOM 2335 C C . THR A 1 301 ? 12.677 5.408 10.644 1.00 89.38 301 THR A C 1
ATOM 2337 O O . THR A 1 301 ? 11.595 4.905 10.953 1.00 89.38 301 THR A O 1
ATOM 2340 N N . LEU A 1 302 ? 13.657 4.623 10.182 1.00 87.00 302 LEU A N 1
ATOM 2341 C CA . LEU A 1 302 ? 13.477 3.184 9.937 1.00 87.00 302 LEU A CA 1
ATOM 2342 C C . LEU A 1 302 ? 13.046 2.404 11.189 1.00 87.00 302 LEU A C 1
ATOM 2344 O O . LEU A 1 302 ? 12.319 1.414 11.074 1.00 87.00 302 LEU A O 1
ATOM 2348 N N . ARG A 1 303 ? 13.475 2.844 12.379 1.00 90.94 303 ARG A N 1
ATOM 2349 C CA . ARG A 1 303 ? 13.122 2.210 13.653 1.00 90.94 303 ARG A CA 1
ATOM 2350 C C . ARG A 1 303 ? 11.634 2.373 13.952 1.00 90.94 303 ARG A C 1
ATOM 2352 O O . ARG A 1 303 ? 10.960 1.384 14.227 1.00 90.94 303 ARG A O 1
ATOM 2359 N N . GLU A 1 304 ? 11.128 3.596 13.889 1.00 93.50 304 GLU A N 1
ATOM 2360 C CA . GLU A 1 304 ? 9.737 3.941 14.172 1.00 93.50 304 GLU A CA 1
ATOM 2361 C C . GLU A 1 304 ? 8.802 3.283 13.151 1.00 93.50 304 GLU A C 1
ATOM 2363 O O . GLU A 1 304 ? 7.794 2.692 13.538 1.00 93.50 304 GLU A O 1
ATOM 2368 N N . ILE A 1 305 ? 9.180 3.289 11.865 1.00 88.94 305 ILE A N 1
ATOM 2369 C CA . ILE A 1 305 ? 8.435 2.605 10.795 1.00 88.94 305 ILE A CA 1
ATOM 2370 C C . ILE A 1 305 ? 8.319 1.104 11.086 1.00 88.94 305 ILE A C 1
ATOM 2372 O O . ILE A 1 305 ? 7.237 0.529 10.955 1.00 88.94 305 ILE A O 1
ATOM 2376 N N . ALA A 1 306 ? 9.419 0.458 11.489 1.00 87.88 306 ALA A N 1
ATOM 2377 C CA . ALA A 1 306 ? 9.419 -0.966 11.812 1.00 87.88 306 ALA A CA 1
ATOM 2378 C C . ALA A 1 306 ? 8.544 -1.275 13.036 1.00 87.88 306 ALA A C 1
ATOM 2380 O O . ALA A 1 306 ? 7.731 -2.197 12.985 1.00 87.88 306 ALA A O 1
ATOM 2381 N N . MET A 1 307 ? 8.669 -0.484 14.109 1.00 93.50 307 MET A N 1
ATOM 2382 C CA . MET A 1 307 ? 7.849 -0.633 15.317 1.00 93.50 307 MET A CA 1
ATOM 2383 C C . MET A 1 307 ? 6.356 -0.528 14.999 1.00 93.50 307 MET A C 1
ATOM 2385 O O . MET A 1 307 ? 5.586 -1.410 15.374 1.00 93.50 307 MET A O 1
ATOM 2389 N N . ALA A 1 308 ? 5.965 0.515 14.262 1.00 93.69 308 ALA A N 1
ATOM 2390 C CA . ALA A 1 308 ? 4.584 0.734 13.860 1.00 93.69 308 ALA A CA 1
ATOM 2391 C C . ALA A 1 308 ? 4.054 -0.436 13.018 1.00 93.69 308 ALA A C 1
ATOM 2393 O O . ALA A 1 308 ? 2.996 -0.988 13.318 1.00 93.69 308 ALA A O 1
ATOM 2394 N N . LYS A 1 309 ? 4.816 -0.874 12.007 1.00 87.75 309 LYS A N 1
ATOM 2395 C CA . LYS A 1 309 ? 4.377 -1.933 11.093 1.00 87.75 309 LYS A CA 1
ATOM 2396 C C . LYS A 1 309 ? 4.176 -3.280 11.795 1.00 87.75 309 LYS A C 1
ATOM 2398 O O . LYS A 1 309 ? 3.198 -3.976 11.508 1.00 87.75 309 LYS A O 1
ATOM 2403 N N . ILE A 1 310 ? 5.081 -3.639 12.706 1.00 89.38 310 ILE A N 1
ATOM 2404 C CA . ILE A 1 310 ? 4.992 -4.880 13.487 1.00 89.38 310 ILE A CA 1
ATOM 2405 C C . ILE A 1 310 ? 3.766 -4.837 14.404 1.00 89.38 310 ILE A C 1
ATOM 2407 O O . ILE A 1 310 ? 2.954 -5.763 14.387 1.00 89.38 310 ILE A O 1
ATOM 2411 N N . GLU A 1 311 ? 3.614 -3.763 15.183 1.00 95.44 311 GLU A N 1
ATOM 2412 C CA . GLU A 1 311 ? 2.572 -3.690 16.210 1.00 95.44 311 GLU A CA 1
ATOM 2413 C C . GLU A 1 311 ? 1.166 -3.603 15.616 1.00 95.44 311 GLU A C 1
ATOM 2415 O O . GLU A 1 311 ? 0.261 -4.306 16.066 1.00 95.44 311 GLU A O 1
ATOM 2420 N N . VAL A 1 312 ? 0.989 -2.795 14.565 1.00 95.00 312 VAL A N 1
ATOM 2421 C CA . VAL A 1 312 ? -0.291 -2.680 13.853 1.00 95.00 312 VAL A CA 1
ATOM 2422 C C . VAL A 1 312 ? -0.747 -4.031 13.341 1.00 95.00 312 VAL A C 1
ATOM 2424 O O . VAL A 1 312 ? -1.899 -4.406 13.521 1.00 95.00 312 VAL A O 1
ATOM 2427 N N . THR A 1 313 ? 0.159 -4.794 12.743 1.00 87.88 313 THR A N 1
ATOM 2428 C CA . THR A 1 313 ? -0.216 -6.065 12.128 1.00 87.88 313 THR A CA 1
ATOM 2429 C C . THR A 1 313 ? -0.608 -7.097 13.170 1.00 87.88 313 THR A C 1
ATOM 2431 O O . THR A 1 313 ? -1.645 -7.739 13.035 1.00 87.88 313 THR A O 1
ATOM 2434 N N . ARG A 1 314 ? 0.160 -7.206 14.261 1.00 92.31 314 ARG A N 1
ATOM 2435 C CA . ARG A 1 314 ? -0.194 -8.081 15.388 1.00 92.31 314 ARG A CA 1
ATOM 2436 C C . ARG A 1 314 ? -1.549 -7.717 15.985 1.00 92.31 314 ARG A C 1
ATOM 2438 O O . ARG A 1 314 ? -2.344 -8.600 16.288 1.00 92.31 314 ARG A O 1
ATOM 2445 N N . THR A 1 315 ? -1.809 -6.427 16.163 1.00 94.75 315 THR A N 1
ATOM 2446 C CA . THR A 1 315 ? -3.063 -5.939 16.741 1.00 94.75 315 THR A CA 1
ATOM 2447 C C . THR A 1 315 ? -4.249 -6.192 15.821 1.00 94.75 315 THR A C 1
ATOM 2449 O O . THR A 1 315 ? -5.232 -6.783 16.259 1.00 94.75 315 THR A O 1
ATOM 2452 N N . VAL A 1 316 ? -4.144 -5.819 14.546 1.00 91.56 316 VAL A N 1
ATOM 2453 C CA . VAL A 1 316 ? -5.234 -5.975 13.577 1.00 91.56 316 VAL A CA 1
ATOM 2454 C C . VAL A 1 316 ? -5.538 -7.451 13.321 1.00 91.56 316 VAL A C 1
ATOM 2456 O O . VAL A 1 316 ? -6.706 -7.811 13.263 1.00 91.56 316 VAL A O 1
ATOM 2459 N N . LEU A 1 317 ? -4.534 -8.334 13.255 1.00 89.88 317 LEU A N 1
ATOM 2460 C CA . LEU A 1 317 ? -4.779 -9.775 13.114 1.00 89.88 317 LEU A CA 1
ATOM 2461 C C . LEU A 1 317 ? -5.523 -10.363 14.320 1.00 89.88 317 LEU A C 1
ATOM 2463 O O . LEU A 1 317 ? -6.494 -11.087 14.124 1.00 89.88 317 LEU A O 1
ATOM 2467 N N . ARG A 1 318 ? -5.128 -10.017 15.557 1.00 91.88 318 ARG A N 1
ATOM 2468 C CA . ARG A 1 318 ? -5.865 -10.439 16.766 1.00 91.88 318 ARG A CA 1
ATOM 2469 C C . ARG A 1 318 ? -7.298 -9.911 16.776 1.00 91.88 318 ARG A C 1
ATOM 2471 O O . ARG A 1 318 ? -8.207 -10.621 17.191 1.00 91.88 318 ARG A O 1
ATOM 2478 N N . LEU A 1 319 ? -7.494 -8.669 16.338 1.00 89.81 319 LEU A N 1
ATOM 2479 C CA . LEU A 1 319 ? -8.816 -8.057 16.259 1.00 89.81 319 LEU A CA 1
ATOM 2480 C C . LEU A 1 319 ? -9.692 -8.735 15.202 1.00 89.81 319 LEU A C 1
ATOM 2482 O O . LEU A 1 319 ? -10.870 -8.962 15.447 1.00 89.81 319 LEU A O 1
ATOM 2486 N N . LEU A 1 320 ? -9.134 -9.087 14.046 1.00 86.06 320 LEU A N 1
ATOM 2487 C CA . LEU A 1 320 ? -9.864 -9.801 12.999 1.00 86.06 320 LEU A CA 1
ATOM 2488 C C . LEU A 1 320 ? -10.245 -11.212 13.436 1.00 86.06 320 LEU A C 1
ATOM 2490 O O . LEU A 1 320 ? -11.384 -11.613 13.222 1.00 86.06 320 LEU A O 1
ATOM 2494 N N . ASP A 1 321 ? -9.329 -11.932 14.082 1.00 85.88 321 ASP A N 1
ATOM 2495 C CA . ASP A 1 321 ? -9.600 -13.245 14.674 1.00 85.88 321 ASP A CA 1
ATOM 2496 C C . ASP A 1 321 ? -10.734 -13.166 15.709 1.00 85.88 321 ASP A C 1
ATOM 249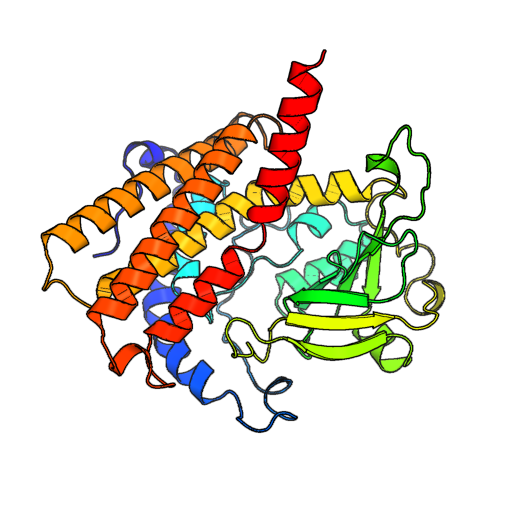8 O O . ASP A 1 321 ? -11.726 -13.892 15.625 1.00 85.88 321 ASP A O 1
ATOM 2502 N N . TRP A 1 322 ? -10.663 -12.184 16.612 1.00 86.75 322 TRP A N 1
ATOM 2503 C CA . TRP A 1 322 ? -11.749 -11.908 17.547 1.00 86.75 322 TRP A CA 1
ATOM 2504 C C . TRP A 1 322 ? -13.052 -11.550 16.826 1.00 86.75 322 TRP A C 1
ATOM 2506 O O . TRP A 1 322 ? -14.104 -12.080 17.169 1.00 86.75 322 TRP A O 1
ATOM 2516 N N . GLY A 1 323 ? -13.000 -10.707 15.794 1.00 81.38 323 GLY A N 1
ATOM 2517 C CA . GLY A 1 323 ? -14.156 -10.330 14.984 1.00 81.38 323 GLY A CA 1
ATOM 2518 C C . GLY A 1 323 ? -14.826 -11.538 14.325 1.00 81.38 323 GLY A C 1
ATOM 2519 O O . GLY A 1 323 ? -16.051 -11.648 14.364 1.00 81.38 323 GLY A O 1
ATOM 2520 N N . ILE A 1 324 ? -14.042 -12.482 13.794 1.00 79.88 324 ILE A N 1
ATOM 2521 C CA . ILE A 1 324 ? -14.542 -13.760 13.267 1.00 79.88 324 ILE A CA 1
ATOM 2522 C C . ILE A 1 324 ? -15.254 -14.538 14.377 1.00 79.88 324 ILE A C 1
ATOM 2524 O O . ILE A 1 324 ? -16.412 -14.920 14.208 1.00 79.88 324 ILE A O 1
ATOM 2528 N N . GLN A 1 325 ? -14.612 -14.700 15.537 1.00 81.50 325 GLN A N 1
ATOM 2529 C CA . GLN A 1 325 ? -15.193 -15.403 16.682 1.00 81.50 325 GLN A CA 1
ATOM 2530 C C . GLN A 1 325 ? -16.505 -14.762 17.159 1.00 81.50 325 GLN A C 1
ATOM 2532 O O . GLN A 1 325 ? -17.446 -15.468 17.519 1.00 81.50 325 GLN A O 1
ATOM 2537 N N . MET A 1 326 ? -16.594 -13.429 17.158 1.00 80.19 326 MET A N 1
ATOM 2538 C CA . MET A 1 326 ? -17.790 -12.705 17.597 1.00 80.19 326 MET A CA 1
ATOM 2539 C C . MET A 1 326 ? -18.966 -12.865 16.635 1.00 80.19 326 MET A C 1
ATOM 2541 O O . MET A 1 326 ? -20.114 -12.768 17.068 1.00 80.19 326 MET A O 1
ATOM 2545 N N . ASN A 1 327 ? -18.703 -13.093 15.351 1.00 73.44 327 ASN A N 1
ATOM 2546 C CA . ASN A 1 327 ? -19.724 -13.269 14.320 1.00 73.44 327 ASN A CA 1
ATOM 2547 C C . ASN A 1 327 ? -20.069 -14.750 14.063 1.00 73.44 327 ASN A C 1
ATOM 2549 O O . ASN A 1 327 ? -21.028 -15.025 13.343 1.00 73.44 327 ASN A O 1
ATOM 2553 N N . ASP A 1 328 ? -19.356 -15.690 14.693 1.00 73.88 328 ASP A N 1
ATOM 2554 C CA . ASP A 1 328 ? -19.631 -17.134 14.651 1.00 73.88 328 ASP A CA 1
ATOM 2555 C C . ASP A 1 328 ? -19.736 -17.663 13.197 1.00 73.88 328 ASP A C 1
ATOM 2557 O O . ASP A 1 328 ? -19.101 -17.135 12.281 1.00 73.88 328 ASP A O 1
ATOM 2561 N N . ALA A 1 329 ? -20.550 -18.692 12.945 1.00 73.19 329 ALA A N 1
ATOM 2562 C CA . ALA A 1 329 ? -20.770 -19.297 11.632 1.00 73.19 329 ALA A CA 1
ATOM 2563 C C . ALA A 1 329 ? -21.142 -18.293 10.524 1.00 73.19 329 ALA A C 1
ATOM 2565 O O . ALA A 1 329 ? -20.838 -18.532 9.353 1.00 73.19 329 ALA A O 1
ATOM 2566 N N . VAL A 1 330 ? -21.753 -17.152 10.873 1.00 67.50 330 VAL A N 1
ATOM 2567 C CA . VAL A 1 330 ? -22.095 -16.092 9.911 1.00 67.50 330 VAL A CA 1
ATOM 2568 C C . VAL A 1 330 ? -20.832 -15.588 9.226 1.00 67.50 330 VAL A C 1
ATOM 2570 O O . VAL A 1 330 ? -20.853 -15.375 8.019 1.00 67.50 330 VAL A O 1
ATOM 2573 N N . CYS A 1 331 ? -19.708 -15.500 9.940 1.00 65.62 331 CYS A N 1
ATOM 2574 C CA . CYS A 1 331 ? -18.423 -15.108 9.372 1.00 65.62 331 CYS A CA 1
ATOM 2575 C C . CYS A 1 331 ? -17.827 -16.113 8.387 1.00 65.62 331 CYS A C 1
ATOM 2577 O O . CYS A 1 331 ? -16.876 -15.758 7.715 1.00 65.62 331 CYS A O 1
ATOM 2579 N N . PHE A 1 332 ? -18.342 -17.333 8.262 1.00 65.06 332 PHE A N 1
ATOM 2580 C CA . PHE A 1 332 ? -17.839 -18.309 7.287 1.00 65.06 332 PHE A CA 1
ATOM 2581 C C . PHE A 1 332 ? -18.768 -18.477 6.078 1.00 65.06 332 PHE A C 1
ATOM 2583 O O . PHE A 1 332 ? -18.393 -19.105 5.088 1.00 65.06 332 PHE A O 1
ATOM 2590 N N . ALA A 1 333 ? -19.966 -17.887 6.117 1.00 61.19 333 ALA A N 1
ATOM 2591 C CA . ALA A 1 333 ? -20.866 -17.847 4.974 1.00 61.19 333 ALA A CA 1
ATOM 2592 C C . ALA A 1 333 ? -20.319 -16.866 3.924 1.00 61.19 333 ALA A C 1
ATOM 2594 O O . ALA A 1 333 ? -20.116 -15.690 4.215 1.00 61.19 333 ALA A O 1
ATOM 2595 N N . GLY A 1 334 ? -20.082 -17.344 2.697 1.00 52.28 334 GLY A N 1
ATOM 2596 C CA . GLY A 1 334 ? -19.278 -16.685 1.652 1.00 52.28 334 GLY A CA 1
ATOM 2597 C C . GLY A 1 334 ? -19.749 -15.320 1.132 1.00 52.28 334 GLY A C 1
ATOM 2598 O O . GLY A 1 334 ? -19.220 -14.854 0.127 1.00 52.28 334 GLY A O 1
ATOM 2599 N N . HIS A 1 335 ? -20.740 -14.691 1.764 1.00 49.69 335 HIS A N 1
ATOM 2600 C CA . HIS A 1 335 ? -21.276 -13.371 1.411 1.00 49.69 335 HIS A CA 1
ATOM 2601 C C . HIS A 1 335 ? -21.252 -12.384 2.591 1.00 49.69 335 HIS A C 1
ATOM 2603 O O . HIS A 1 335 ? -21.836 -11.307 2.500 1.00 49.69 335 HIS A O 1
ATOM 2609 N N . THR A 1 336 ? -20.623 -12.735 3.716 1.00 49.78 336 THR A N 1
ATOM 2610 C CA . THR A 1 336 ? -20.609 -11.882 4.910 1.00 49.78 336 THR A CA 1
ATOM 2611 C C . THR A 1 336 ? -19.322 -11.078 5.038 1.00 49.78 336 THR A C 1
ATOM 2613 O O . THR A 1 336 ? -18.280 -11.400 4.478 1.00 49.78 336 THR A O 1
ATOM 2616 N N . PHE A 1 337 ? -19.408 -9.985 5.789 1.00 53.31 337 PHE A N 1
ATOM 2617 C CA . PHE A 1 337 ? -18.384 -8.946 5.920 1.00 53.31 337 PHE A CA 1
ATOM 2618 C C . PHE A 1 337 ? -17.018 -9.453 6.448 1.00 53.31 337 PHE A C 1
ATOM 2620 O O . PHE A 1 337 ? -15.973 -8.894 6.117 1.00 53.31 337 PHE A O 1
ATOM 2627 N N . GLY A 1 338 ? -16.992 -10.547 7.220 1.00 56.31 338 GLY A N 1
ATOM 2628 C CA . GLY A 1 338 ? -15.793 -11.022 7.929 1.00 56.31 338 GLY A CA 1
ATOM 2629 C C . GLY A 1 338 ? -14.657 -11.572 7.056 1.00 56.31 338 GLY A C 1
ATOM 2630 O O . GLY A 1 338 ? -13.543 -11.054 7.143 1.00 56.31 338 GLY A O 1
ATOM 2631 N N . PRO A 1 339 ? -14.886 -12.570 6.178 1.00 55.25 339 PRO A N 1
ATOM 2632 C CA . PRO A 1 339 ? -13.845 -13.109 5.304 1.00 55.25 339 PRO A CA 1
ATOM 2633 C C . PRO A 1 339 ? -13.267 -12.056 4.370 1.00 55.25 339 PRO A C 1
ATOM 2635 O O . PRO A 1 339 ? -12.104 -12.140 3.992 1.00 55.25 339 PRO A O 1
ATOM 2638 N N . HIS A 1 340 ? -14.071 -11.075 3.955 1.00 63.06 340 HIS A N 1
ATOM 2639 C CA . HIS A 1 340 ? -13.615 -9.986 3.093 1.00 63.06 340 HIS A CA 1
ATOM 2640 C C . HIS A 1 340 ? -12.673 -9.027 3.830 1.00 63.06 340 HIS A C 1
ATOM 2642 O O . HIS A 1 340 ? -11.608 -8.725 3.298 1.00 63.06 340 HIS A O 1
ATOM 2648 N N . LEU A 1 341 ? -12.993 -8.615 5.062 1.00 63.19 341 LEU A N 1
ATOM 2649 C CA . LEU A 1 341 ? -12.091 -7.780 5.867 1.00 63.19 341 LEU A CA 1
ATOM 2650 C C . LEU A 1 341 ? -10.793 -8.508 6.229 1.00 63.19 341 LEU A C 1
ATOM 2652 O O . LEU A 1 341 ? -9.714 -7.930 6.103 1.00 63.19 341 LEU A O 1
ATOM 2656 N N . ALA A 1 342 ? -10.884 -9.780 6.632 1.00 60.12 342 ALA A N 1
ATOM 2657 C CA . ALA A 1 342 ? -9.709 -10.589 6.944 1.00 60.12 342 ALA A CA 1
ATOM 2658 C C . ALA A 1 342 ? -8.775 -10.715 5.729 1.00 60.12 342 ALA A C 1
ATOM 2660 O O . ALA A 1 342 ? -7.567 -10.516 5.859 1.00 60.12 342 ALA A O 1
ATOM 2661 N N . ARG A 1 343 ? -9.338 -10.943 4.532 1.00 62.53 343 ARG A N 1
ATOM 2662 C CA . ARG A 1 343 ? -8.595 -10.899 3.264 1.00 62.53 343 ARG A CA 1
ATOM 2663 C C . ARG A 1 343 ? -7.967 -9.532 3.033 1.00 62.53 343 ARG A C 1
ATOM 2665 O O . ARG A 1 343 ? -6.747 -9.442 2.918 1.00 62.53 343 ARG A O 1
ATOM 2672 N N . HIS A 1 344 ? -8.772 -8.470 3.038 1.00 64.50 344 HIS A N 1
ATOM 2673 C CA . HIS A 1 344 ? -8.301 -7.117 2.750 1.00 64.50 344 HIS A CA 1
ATOM 2674 C C . HIS A 1 344 ? -7.141 -6.706 3.668 1.00 64.50 344 HIS A C 1
ATOM 2676 O O . HIS A 1 344 ? -6.180 -6.089 3.210 1.00 64.50 344 HIS A O 1
ATOM 2682 N N . ALA A 1 345 ? -7.170 -7.112 4.941 1.00 59.50 345 ALA A N 1
ATOM 2683 C CA . ALA A 1 345 ? -6.078 -6.880 5.877 1.00 59.50 345 ALA A CA 1
ATOM 2684 C C . ALA A 1 345 ? -4.780 -7.584 5.450 1.00 59.50 345 ALA A C 1
ATOM 2686 O O . ALA A 1 345 ? -3.731 -6.943 5.375 1.00 59.50 345 ALA A O 1
ATOM 2687 N N . VAL A 1 346 ? -4.849 -8.878 5.112 1.00 58.56 346 VAL A N 1
ATOM 2688 C CA . VAL A 1 346 ? -3.699 -9.707 4.698 1.00 58.56 346 VAL A CA 1
ATOM 2689 C C . VAL A 1 346 ? -2.958 -9.094 3.513 1.00 58.56 346 VAL A C 1
ATOM 2691 O O . VAL A 1 346 ? -1.728 -9.056 3.518 1.00 58.56 346 VAL A O 1
ATOM 2694 N N . HIS A 1 347 ? -3.673 -8.507 2.555 1.00 58.59 347 HIS A N 1
ATOM 2695 C CA . HIS A 1 347 ? -3.068 -7.835 1.401 1.00 58.59 347 HIS A CA 1
ATOM 2696 C C . HIS A 1 347 ? -2.305 -6.558 1.743 1.00 58.59 347 HIS A C 1
ATOM 2698 O O . HIS A 1 347 ? -1.408 -6.153 1.003 1.00 58.59 347 HIS A O 1
ATOM 2704 N N . LYS A 1 348 ? -2.596 -5.933 2.885 1.00 59.69 348 LYS A N 1
ATOM 2705 C CA . LYS A 1 348 ? -1.840 -4.781 3.391 1.00 59.69 348 LYS A CA 1
ATOM 2706 C C . LYS A 1 348 ? -0.663 -5.210 4.290 1.00 59.69 348 LYS A C 1
ATOM 2708 O O . LYS A 1 348 ? 0.099 -4.354 4.759 1.00 59.69 348 LYS A O 1
ATOM 2713 N N . PHE A 1 349 ? -0.459 -6.515 4.516 1.00 53.09 349 PHE A N 1
ATOM 2714 C CA . PHE A 1 349 ? 0.605 -7.084 5.358 1.00 53.09 349 PHE A CA 1
ATOM 2715 C C . PHE A 1 349 ? 1.802 -7.798 4.685 1.00 53.09 349 PHE A C 1
ATOM 2717 O O . PHE A 1 349 ? 2.720 -8.124 5.441 1.00 53.09 349 PHE A O 1
ATOM 2724 N N . PRO A 1 350 ? 1.929 -7.997 3.353 1.00 46.59 350 PRO A N 1
ATOM 2725 C CA . PRO A 1 350 ? 2.957 -8.892 2.796 1.00 46.59 350 PRO A CA 1
ATOM 2726 C C . PRO A 1 350 ? 4.420 -8.411 2.944 1.00 46.59 350 PRO A C 1
ATOM 2728 O O . PRO A 1 350 ? 5.342 -9.095 2.515 1.00 46.59 350 PRO A O 1
ATOM 2731 N N . GLU A 1 351 ? 4.678 -7.263 3.580 1.00 44.06 351 GLU A N 1
ATOM 2732 C CA . GLU A 1 351 ? 6.024 -6.683 3.723 1.00 44.06 351 GLU A CA 1
ATOM 2733 C C . GLU A 1 351 ? 6.734 -6.965 5.070 1.00 44.06 351 GLU A C 1
ATOM 2735 O O . GLU A 1 351 ? 7.787 -6.381 5.331 1.00 44.06 351 GLU A O 1
ATOM 2740 N N . ILE A 1 352 ? 6.191 -7.815 5.954 1.00 35.22 352 ILE A N 1
ATOM 2741 C CA . ILE A 1 352 ? 6.677 -7.922 7.351 1.00 35.22 352 ILE A CA 1
ATOM 2742 C C . ILE A 1 352 ? 7.690 -9.042 7.563 1.00 35.22 352 ILE A C 1
ATOM 2744 O O . ILE A 1 352 ? 8.747 -8.799 8.144 1.00 35.22 352 ILE A O 1
ATOM 2748 N N . GLU A 1 353 ? 7.396 -10.248 7.081 1.00 27.78 353 GLU A N 1
ATOM 2749 C CA . GLU A 1 353 ? 8.170 -11.446 7.433 1.00 27.78 353 GLU A CA 1
ATOM 2750 C C . GLU A 1 353 ? 9.610 -11.380 6.906 1.00 27.78 353 GLU A C 1
ATOM 2752 O O . GLU A 1 353 ? 10.559 -11.509 7.679 1.00 27.78 353 GLU A O 1
ATOM 2757 N N . LYS A 1 354 ? 9.794 -11.003 5.632 1.00 31.02 354 LYS A N 1
ATOM 2758 C CA . LYS A 1 354 ? 11.135 -10.852 5.036 1.00 31.02 354 LYS A CA 1
ATOM 2759 C C . LYS A 1 354 ? 11.977 -9.756 5.696 1.00 31.02 354 LYS A C 1
ATOM 2761 O O . LYS A 1 354 ? 13.200 -9.843 5.682 1.00 31.02 354 LYS A O 1
ATOM 2766 N N . TYR A 1 355 ? 11.362 -8.716 6.266 1.00 33.72 355 TYR A N 1
ATOM 2767 C CA . TYR A 1 355 ? 12.105 -7.619 6.893 1.00 33.72 355 TYR A CA 1
ATOM 2768 C C . TYR A 1 355 ? 12.583 -7.975 8.301 1.00 33.72 355 TYR A C 1
ATOM 2770 O O . TYR A 1 355 ? 13.698 -7.603 8.655 1.00 33.72 355 TYR A O 1
ATOM 2778 N N . CYS A 1 356 ? 11.779 -8.696 9.091 1.00 29.11 356 CYS A N 1
ATOM 2779 C CA . CYS A 1 356 ? 12.197 -9.179 10.409 1.00 29.11 356 CYS A CA 1
ATOM 2780 C C . CYS A 1 356 ? 13.407 -10.116 10.298 1.00 29.11 356 CYS A C 1
ATOM 2782 O O . CYS A 1 356 ? 14.404 -9.878 10.977 1.00 29.11 356 CYS A O 1
ATOM 2784 N N . GLU A 1 357 ? 13.382 -11.068 9.362 1.00 30.02 357 GLU A N 1
ATOM 2785 C CA . GLU A 1 357 ? 14.514 -11.972 9.112 1.00 30.02 357 GLU A CA 1
ATOM 2786 C C . GLU A 1 357 ? 15.762 -11.223 8.614 1.00 30.02 357 GLU A C 1
ATOM 2788 O O . GLU A 1 357 ? 16.860 -11.420 9.136 1.00 30.02 357 GLU A O 1
ATOM 2793 N N . GLN A 1 358 ? 15.611 -10.297 7.657 1.00 33.91 358 GLN A N 1
ATOM 2794 C CA . GLN A 1 358 ? 16.735 -9.501 7.142 1.00 33.91 358 GLN A CA 1
ATOM 2795 C C . GLN A 1 358 ? 17.335 -8.564 8.204 1.00 33.91 358 GLN A C 1
ATOM 2797 O O . GLN A 1 358 ? 18.543 -8.329 8.211 1.00 33.91 358 GLN A O 1
ATOM 2802 N N . HIS A 1 359 ? 16.527 -8.023 9.124 1.00 36.56 359 HIS A N 1
ATOM 2803 C CA . HIS A 1 359 ? 17.027 -7.183 10.216 1.00 36.56 359 HIS A CA 1
ATOM 2804 C C . HIS A 1 359 ? 17.655 -7.982 11.361 1.00 36.56 359 HIS A C 1
ATOM 2806 O O . HIS A 1 359 ? 18.590 -7.479 11.989 1.00 36.56 359 HIS A O 1
ATOM 2812 N N . GLU A 1 360 ? 17.174 -9.193 11.642 1.00 33.72 360 GLU A N 1
ATOM 2813 C CA . GLU A 1 360 ? 17.821 -10.117 12.579 1.00 33.72 360 GLU A CA 1
ATOM 2814 C C . GLU A 1 360 ? 19.188 -10.563 12.056 1.00 33.72 360 GLU A C 1
ATOM 2816 O O . GLU A 1 360 ? 20.164 -10.505 12.806 1.00 33.72 360 GLU A O 1
ATOM 2821 N N . GLN A 1 361 ? 19.300 -10.865 10.757 1.00 32.12 361 GLN A N 1
ATOM 2822 C CA . GLN A 1 361 ? 20.588 -11.111 10.094 1.00 32.12 361 GLN A CA 1
ATOM 2823 C C . GLN A 1 361 ? 21.535 -9.908 10.242 1.00 32.12 361 GLN A C 1
ATOM 2825 O O . GLN A 1 361 ? 22.686 -10.068 10.645 1.00 32.12 361 GLN A O 1
ATOM 2830 N N . ARG A 1 362 ? 21.024 -8.685 10.047 1.00 40.34 362 ARG A N 1
ATOM 2831 C CA . ARG A 1 362 ? 21.787 -7.433 10.201 1.00 40.34 362 ARG A CA 1
ATOM 2832 C C . ARG A 1 362 ? 22.235 -7.160 11.643 1.00 40.34 362 ARG A C 1
ATOM 2834 O O . ARG A 1 362 ? 23.315 -6.616 11.854 1.00 40.34 362 ARG A O 1
ATOM 2841 N N . ARG A 1 363 ? 21.427 -7.525 12.649 1.00 37.72 363 ARG A N 1
ATOM 2842 C CA . ARG A 1 363 ? 21.819 -7.440 14.071 1.00 37.72 363 ARG A CA 1
ATOM 2843 C C . ARG A 1 363 ? 22.862 -8.492 14.433 1.00 37.72 363 ARG A C 1
ATOM 2845 O O . ARG A 1 363 ? 23.768 -8.181 15.196 1.00 37.72 363 ARG A O 1
ATOM 2852 N N . ALA A 1 364 ? 22.751 -9.700 13.886 1.00 31.17 364 ALA A N 1
ATOM 2853 C CA . ALA A 1 364 ? 23.714 -10.770 14.117 1.00 31.17 364 ALA A CA 1
ATOM 2854 C C . ALA A 1 364 ? 25.085 -10.479 13.479 1.00 31.17 364 ALA A C 1
ATOM 2856 O O . ALA A 1 364 ? 26.104 -10.836 14.062 1.00 31.17 364 ALA A O 1
ATOM 2857 N N . GLU A 1 365 ? 25.126 -9.808 12.325 1.00 31.20 365 GLU A N 1
ATOM 2858 C CA . GLU A 1 365 ? 26.374 -9.368 11.680 1.00 31.20 365 GLU A CA 1
ATOM 2859 C C . GLU A 1 365 ? 27.042 -8.199 12.411 1.00 31.20 365 GLU A C 1
ATOM 2861 O O . GLU A 1 365 ? 28.244 -8.236 12.652 1.00 31.20 365 GLU A O 1
ATOM 2866 N N . VAL A 1 366 ? 26.270 -7.188 12.824 1.00 34.75 366 VAL A N 1
ATOM 2867 C CA . VAL A 1 366 ? 26.807 -6.019 13.544 1.00 34.75 366 VAL A CA 1
ATOM 2868 C C . VAL A 1 366 ? 27.216 -6.358 14.981 1.00 34.75 366 VAL A C 1
ATOM 2870 O O . VAL A 1 366 ? 28.107 -5.716 15.511 1.00 34.75 366 VAL A O 1
ATOM 2873 N N . ALA A 1 367 ? 26.620 -7.375 15.611 1.00 28.66 367 ALA A N 1
ATOM 2874 C CA . ALA A 1 367 ? 27.036 -7.852 16.935 1.00 28.66 367 ALA A CA 1
ATOM 2875 C C . ALA A 1 367 ? 28.283 -8.764 16.911 1.00 28.66 367 ALA A C 1
ATOM 2877 O O . ALA A 1 367 ? 28.770 -9.150 17.973 1.00 28.66 367 ALA A O 1
ATOM 2878 N N . ARG A 1 368 ? 28.769 -9.154 15.722 1.00 31.78 368 ARG A N 1
ATOM 2879 C CA . ARG A 1 368 ? 29.998 -9.950 15.530 1.00 31.78 368 ARG A CA 1
ATOM 2880 C C . ARG A 1 368 ? 31.225 -9.103 15.161 1.00 31.78 368 ARG A C 1
ATOM 2882 O O . ARG A 1 368 ? 32.317 -9.663 15.083 1.00 31.78 368 ARG A O 1
ATOM 2889 N N . LEU A 1 369 ? 31.042 -7.803 14.934 1.00 33.50 369 LEU A N 1
ATOM 2890 C CA . LEU A 1 369 ? 32.091 -6.787 14.791 1.00 33.50 369 LEU A CA 1
ATOM 2891 C C . LEU A 1 369 ? 32.199 -6.000 16.099 1.00 33.50 369 LEU A C 1
ATOM 2893 O O . LEU A 1 369 ? 33.337 -5.608 16.437 1.00 33.50 369 LEU A O 1
#

Foldseek 3Di:
DDDDDPPVCPVVADPVLVVVLVVLLCCLPVPFVVCQLVQVVQQDPPQVCNQADDDQDDPLPQAAQADLVFPLGPHHFLLSVLLSLLSQLLGPSRHDPALLNLCRVFNDPVSCVVPNVCSSVVQAGEKEFDDDPDPADQAQFFKGWFIWQLLHPRHQKYWGKHFPDDPPVCRLLRIWTWIFGSVQQVVVVQKDQPDFDDDVNDADPNTGTTMMGGHPDDPVSGDPPRGTTRDRSCHNVSVLLCVQSLLLSLLSSLLSLLVNLLVPDCPPVVVSVVLVVLSVVLSVLSSVLSVCCRVPNRVVSVVSSLVSNVSSLVSSLVSLVVSCVVCDVQLVPPSDDRVVSNVSSVVSNPPRPVVVVVVVVVVVVVVVD

Solvent-accessible surface area (backbone atoms only — not comparable to full-atom values): 19962 Å² total; per-residue (Å²): 130,82,84,74,80,58,73,95,50,51,90,74,52,49,74,68,50,55,54,49,46,54,53,52,46,48,45,36,64,75,45,27,52,65,40,36,64,54,54,62,67,60,38,48,89,48,84,84,49,17,36,72,48,79,88,71,81,79,86,82,68,56,44,55,72,36,38,49,91,38,91,91,26,68,54,30,50,47,42,47,33,27,56,48,28,17,53,42,33,53,31,87,54,41,74,68,72,72,64,47,64,53,35,73,74,44,40,52,73,68,52,28,62,72,46,38,51,41,45,56,71,64,73,35,40,51,24,56,37,71,45,49,91,56,83,83,63,72,45,85,62,54,51,35,36,74,21,46,32,59,44,26,83,48,28,44,35,30,41,36,55,27,23,86,46,83,51,79,92,45,63,59,50,14,20,24,29,32,56,42,44,37,58,59,36,44,73,68,67,29,31,39,81,73,43,78,46,61,64,97,84,38,68,46,68,34,35,31,28,21,32,36,32,43,56,93,68,56,66,74,81,68,45,58,95,74,26,62,43,74,38,89,26,40,24,46,62,55,50,56,68,46,50,50,62,49,44,44,36,32,37,25,15,34,48,20,34,36,55,56,45,57,73,74,65,73,90,52,54,69,63,51,53,51,50,51,53,49,51,51,53,34,50,54,39,35,44,50,27,25,44,39,31,71,77,62,37,56,83,77,27,54,66,44,45,50,52,25,42,55,52,34,50,58,50,33,51,54,47,43,54,49,37,36,63,75,47,44,74,55,32,70,42,96,86,38,73,43,54,55,48,54,48,58,41,54,74,54,49,84,76,49,70,71,47,55,56,55,50,51,53,51,51,56,55,62,74,73,109

Sequence (369 aa):
MYPPIPAIFAEKISPAAAATFADCRAFVEDYCLPADSFFLQQISTDPERRWKEADAPSRGLWNMFLPRLYKEGAGFTNVEYGYMAEHLGRSVTAPDTGYMVILSRSGAPEQKCRWLAPLLDGTIFSAFLMTEKSTSSFNVLNISWFTSGAGDPNCAVCLVMCKPGSDDSKPYANHTVLFVDAIKALSSGRERLVRPLTVFGFDEAPYGHCEIVFGQYEMTDCRGDNAVLHTVGGGFEIIQSRLGPGRIHHSMRAIGVGEQALLTRELFQTAYAQFQIDLERCRLLVLNAAHTIDVRDTKATLREIAMAKIEVTRTVLRLLDWGIQMNDAVCFAGHTFGPHLARHAVHKFPEIEKYCEQHEQRRAEVARL

pLDDT: mean 77.21, std 16.18, range [27.78, 97.19]

Nearest PDB structures (foldseek):
  2wbi-assembly1_A-2  TM=8.297E-01  e=4.622E-20  Homo sapiens
  4hr3-assembly1_A  TM=8.507E-01  e=2.926E-18  Mycobacteroides abscessus ATCC 19977
  2wbi-assembly1_B-2  TM=7.939E-01  e=4.069E-19  Homo sapiens
  4u83-assembly2_D  TM=7.663E-01  e=2.987E-13  Brucella abortus A13334
  7unh-assembly1_A  TM=7.857E-01  e=3.704E+00  synthetic construct

Secondary structure (DSSP, 8-state):
-PPPPPGGGGGGS-HHHHHHHHHHHHHIIIIIHHHHHHHHHHS-SSTTTTTT-------SGGG--SBTTSTTS--B-HHHHHHHHHHHTT-SSSPP-TTHHHHHHH--HHHIIIIIHHHHTTSSEEEEE---SSS--SSS-SEEEEEETTTSTTEEEEEEEE-----TTSGGGGBEEEEEEHHHHHHTTSEEEEEEEPBTTB--TTT-EEEEEESS--GGGTTGGG-EES-TTBHHHHHHHHHHHHHHHHHHHHHHHHHHHHTT--SSHHHHHHHHHHHHHHHHHHHHHHHHHHHH-SGGGHHHHHHHHHHHHHHHHHHHHHHHHHHGGGGGSTTSHHHHHHHHHHHT-TTSHHHHHHHHHHHHHHTT-